Protein AF-0000000068601632 (afdb_homodimer)

InterPro domains:
  IPR000926 GTP cyclohydrolase II, RibA [cd00641] (8-204)
  IPR032677 GTP cyclohydrolase II [PF00925] (13-179)
  IPR036144 GTP cyclohydrolase II superfamily [G3DSA:3.40.50.10990] (9-184)
  IPR036144 GTP cyclohydrolase II superfamily [SSF142695] (11-181)

Sequence (496 aa):
MPGAHARATTFVAETRLPTERGFYRVRGYRHANPNTGAVTEPVCVVYGDVEGLEDVPLRVHDACFTSEVLGSMKCDCKQQLEMAMDYIKDNGPGMVIYLQQEGRGIGLANKIAAYAVQEGGVDTVDANRKLGLPDDTREYTAVENMLAELGVKSVRLMTNNPRKIRELECGGIKITGRIACVVKANLFNEGYLAAKERRMAHVLDKSWMYWDAKGNTYDSLDEMEGDYGDASVDECESFAGDGTRKFNMPGAHARATTFVAETRLPTERGFYRVRGYRHANPNTGAVTEPVCVVYGDVEGLEDVPLRVHDACFTSEVLGSMKCDCKQQLEMAMDYIKDNGPGMVIYLQQEGRGIGLANKIAAYAVQEGGVDTVDANRKLGLPDDTREYTAVENMLAELGVKSVRLMTNNPRKIRELECGGIKITGRIACVVKANLFNEGYLAAKERRMAHVLDKSWMYWDAKGNTYDSLDEMEGDYGDASVDECESFAGDGTRKFN

Radius of gyration: 24.69 Å; Cα contacts (8 Å, |Δi|>4): 857; chains: 2; bounding box: 57×73×68 Å

pLDDT: mean 76.28, std 28.07, range [19.22, 98.88]

Structure (mmCIF, N/CA/C/O backbone):
data_AF-0000000068601632-model_v1
#
loop_
_entity.id
_entity.type
_entity.pdbx_description
1 polymer 'GTP cyclohydrolase II'
#
loop_
_atom_site.group_PDB
_atom_site.id
_atom_site.type_symbol
_atom_site.label_atom_id
_atom_site.label_alt_id
_atom_site.label_comp_id
_atom_site.label_asym_id
_atom_site.label_entity_id
_atom_site.label_seq_id
_atom_site.pdbx_PDB_ins_code
_atom_site.Cartn_x
_atom_site.Cartn_y
_atom_site.Cartn_z
_atom_site.occupancy
_atom_site.B_iso_or_equiv
_atom_site.auth_seq_id
_atom_site.auth_comp_id
_atom_site.auth_asym_id
_atom_site.auth_atom_id
_atom_site.pdbx_PDB_model_num
ATOM 1 N N . MET A 1 1 ? -10.75 36.469 -16.938 1 26.41 1 MET A N 1
ATOM 2 C CA . MET A 1 1 ? -10.648 35.906 -15.586 1 26.41 1 MET A CA 1
ATOM 3 C C . MET A 1 1 ? -9.477 34.938 -15.5 1 26.41 1 MET A C 1
ATOM 5 O O . MET A 1 1 ? -9.234 34.156 -16.422 1 26.41 1 MET A O 1
ATOM 9 N N . PRO A 1 2 ? -8.328 35.25 -14.961 1 30.47 2 PRO A N 1
ATOM 10 C CA . PRO A 1 2 ? -7.207 34.312 -15.039 1 30.47 2 PRO A CA 1
ATOM 11 C C . PRO A 1 2 ? -7.625 32.875 -14.758 1 30.47 2 PRO A C 1
ATOM 13 O O . PRO A 1 2 ? -8.617 32.625 -14.062 1 30.47 2 PRO A O 1
ATOM 16 N N . GLY A 1 3 ? -7.684 32.062 -15.703 1 32.62 3 GLY A N 1
ATOM 17 C CA . GLY A 1 3 ? -8.195 30.719 -15.648 1 32.62 3 GLY A CA 1
ATOM 18 C C . GLY A 1 3 ? -7.883 30.016 -14.336 1 32.62 3 GLY A C 1
ATOM 19 O O . GLY A 1 3 ? -6.754 30.078 -13.844 1 32.62 3 GLY A O 1
ATOM 20 N N . ALA A 1 4 ? -8.688 30.016 -13.336 1 35 4 ALA A N 1
ATOM 21 C CA . ALA A 1 4 ? -8.523 29.391 -12.023 1 35 4 ALA A CA 1
ATOM 22 C C . ALA A 1 4 ? -7.66 28.141 -12.125 1 35 4 ALA A C 1
ATOM 24 O O . ALA A 1 4 ? -7.98 27.203 -12.867 1 35 4 ALA A O 1
ATOM 25 N N . HIS A 1 5 ? -6.387 28.188 -12.203 1 42.06 5 HIS A N 1
ATOM 26 C CA . HIS A 1 5 ? -5.461 27.062 -12.219 1 42.06 5 HIS A CA 1
ATOM 27 C C . HIS A 1 5 ? -6 25.891 -11.406 1 42.06 5 HIS A C 1
ATOM 29 O O . HIS A 1 5 ? -6.277 26.031 -10.211 1 42.06 5 HIS A O 1
ATOM 35 N N . ALA A 1 6 ? -6.859 25.188 -11.93 1 52.34 6 ALA A N 1
ATOM 36 C CA . ALA A 1 6 ? -7.414 23.984 -11.297 1 52.34 6 ALA A CA 1
ATOM 37 C C . ALA A 1 6 ? -6.383 23.328 -10.391 1 52.34 6 ALA A C 1
ATOM 39 O O . ALA A 1 6 ? -5.227 23.141 -10.781 1 52.34 6 ALA A O 1
ATOM 40 N N . ARG A 1 7 ? -6.555 23.438 -9.047 1 68.25 7 ARG A N 1
ATOM 41 C CA . ARG A 1 7 ? -5.637 22.906 -8.047 1 68.25 7 ARG A CA 1
ATOM 42 C C . ARG A 1 7 ? -5.246 21.469 -8.391 1 68.25 7 ARG A C 1
ATOM 44 O O . ARG A 1 7 ? -6.109 20.641 -8.719 1 68.25 7 ARG A O 1
ATOM 51 N N . ALA A 1 8 ? -3.941 21.203 -8.578 1 89.56 8 ALA A N 1
ATOM 52 C CA . ALA A 1 8 ? -3.377 19.891 -8.883 1 89.56 8 ALA A CA 1
ATOM 53 C C . ALA A 1 8 ? -3.822 18.844 -7.859 1 89.56 8 ALA A C 1
ATOM 55 O O . ALA A 1 8 ? -3.83 17.656 -8.148 1 89.56 8 ALA A O 1
ATOM 56 N N . THR A 1 9 ? -4.387 19.344 -6.68 1 97.12 9 THR A N 1
ATOM 57 C CA . THR A 1 9 ? -4.816 18.453 -5.602 1 97.12 9 THR A CA 1
ATOM 58 C C . THR A 1 9 ? -6.242 18.781 -5.172 1 97.12 9 THR A C 1
ATOM 60 O O . THR A 1 9 ? -6.551 19.938 -4.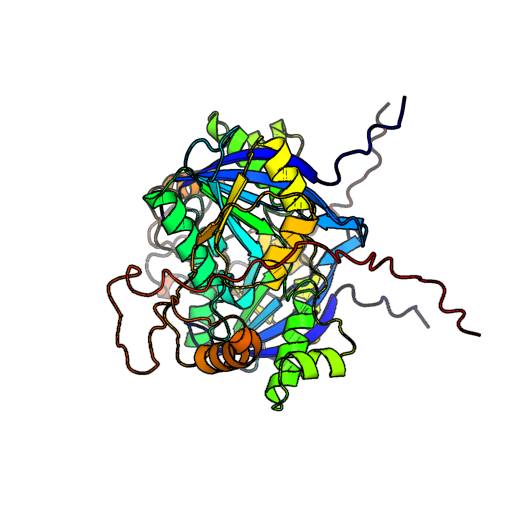848 1 97.12 9 THR A O 1
ATOM 63 N N . THR A 1 10 ? -7.141 17.844 -5.137 1 97.56 10 THR A N 1
ATOM 64 C CA . THR A 1 10 ? -8.539 18.078 -4.809 1 97.56 10 THR A CA 1
ATOM 65 C C . THR A 1 10 ? -9 17.141 -3.693 1 97.56 10 THR A C 1
ATOM 67 O O . THR A 1 10 ? -8.711 15.938 -3.727 1 97.56 10 THR A O 1
ATOM 70 N N . PHE A 1 11 ? -9.641 17.75 -2.725 1 98.19 11 PHE A N 1
ATOM 71 C CA . PHE A 1 11 ? -10.258 16.969 -1.66 1 98.19 11 PHE A CA 1
ATOM 72 C C . PHE A 1 11 ? -11.438 16.156 -2.193 1 98.19 11 PHE A C 1
ATOM 74 O O . PHE A 1 11 ? -12.242 16.672 -2.971 1 98.19 11 PHE A O 1
ATOM 81 N N . VAL A 1 12 ? -11.531 14.859 -1.726 1 97.56 12 VAL A N 1
ATOM 82 C CA . VAL A 1 12 ? -12.602 14 -2.217 1 97.56 12 VAL A CA 1
ATOM 83 C C . VAL A 1 12 ? -13.586 13.711 -1.087 1 97.56 12 VAL A C 1
ATOM 85 O O . VAL A 1 12 ? -14.781 14.008 -1.202 1 97.56 12 VAL A O 1
ATOM 88 N N . ALA A 1 13 ? -13.086 13.133 -0.015 1 97.5 13 ALA A N 1
ATOM 89 C CA . ALA A 1 13 ? -13.953 12.781 1.106 1 97.5 13 ALA A CA 1
ATOM 90 C C . ALA A 1 13 ? -13.141 12.523 2.369 1 97.5 13 ALA A C 1
ATOM 92 O O . ALA A 1 13 ? -11.914 12.398 2.311 1 97.5 13 ALA A O 1
ATOM 93 N N . GLU A 1 14 ? -13.844 12.539 3.434 1 97.56 14 GLU A N 1
ATOM 94 C CA . GLU A 1 14 ? -13.266 12.219 4.734 1 97.56 14 GLU A CA 1
ATOM 95 C C . GLU A 1 14 ? -14.109 11.203 5.484 1 97.56 14 GLU A C 1
ATOM 97 O O . GLU A 1 14 ? -15.344 11.234 5.406 1 97.56 14 GLU A O 1
ATOM 102 N N . THR A 1 15 ? -13.422 10.312 6.168 1 95.81 15 THR A N 1
ATOM 103 C CA . THR A 1 15 ? -14.125 9.352 7.016 1 95.81 15 THR A CA 1
ATOM 104 C C . THR A 1 15 ? -13.398 9.172 8.344 1 95.81 15 THR A C 1
ATOM 106 O O . THR A 1 15 ? -12.234 9.562 8.484 1 95.81 15 THR A O 1
ATOM 109 N N . ARG A 1 16 ? -14.125 8.695 9.312 1 94.06 16 ARG A N 1
ATOM 110 C CA . ARG A 1 16 ? -13.516 8.234 10.562 1 94.06 16 ARG A CA 1
ATOM 111 C C . ARG A 1 16 ? -13.172 6.75 10.492 1 94.06 16 ARG A C 1
ATOM 113 O O . ARG A 1 16 ? -14.047 5.918 10.25 1 94.06 16 ARG A O 1
ATOM 120 N N . LEU A 1 17 ? -11.93 6.453 10.727 1 94.25 17 LEU A N 1
ATOM 121 C CA . LEU A 1 17 ? -11.453 5.086 10.531 1 94.25 17 LEU A CA 1
ATOM 122 C C . LEU A 1 17 ? -11.008 4.473 11.852 1 94.25 17 LEU A C 1
ATOM 124 O O . LEU A 1 17 ? -10.094 4.988 12.508 1 94.25 17 LEU A O 1
ATOM 128 N N . PRO A 1 18 ? -11.688 3.387 12.281 1 93.19 18 PRO A N 1
ATOM 129 C CA . PRO A 1 18 ? -11.133 2.615 13.398 1 93.19 18 PRO A CA 1
ATOM 130 C C . PRO A 1 18 ? -9.906 1.802 13 1 93.19 18 PRO A C 1
ATOM 132 O O . PRO A 1 18 ? -9.945 1.068 12.008 1 93.19 18 PRO A O 1
ATOM 135 N N . THR A 1 19 ? -8.805 1.974 13.68 1 93.69 19 THR A N 1
ATOM 136 C CA . THR A 1 19 ? -7.586 1.215 13.43 1 93.69 19 THR A CA 1
ATOM 137 C C . THR A 1 19 ? -7.113 0.512 14.703 1 93.69 19 THR A C 1
ATOM 139 O O . THR A 1 19 ? -7.637 0.77 15.789 1 93.69 19 THR A O 1
ATOM 142 N N . GLU A 1 20 ? -6.121 -0.35 14.508 1 89.94 20 GLU A N 1
ATOM 143 C CA . GLU A 1 20 ? -5.5 -1.019 15.641 1 89.94 20 GLU A CA 1
ATOM 144 C C . GLU A 1 20 ? -4.863 -0.01 16.594 1 89.94 20 GLU A C 1
ATOM 146 O O . GLU A 1 20 ? -4.617 -0.322 17.766 1 89.94 20 GLU A O 1
ATOM 151 N N . ARG A 1 21 ? -4.648 1.227 16.156 1 93.31 21 ARG A N 1
ATOM 152 C CA . ARG A 1 21 ? -3.938 2.23 16.938 1 93.31 21 ARG A CA 1
ATOM 153 C C . ARG A 1 21 ? -4.883 3.332 17.406 1 93.31 21 ARG A C 1
ATOM 155 O O . ARG A 1 21 ? -4.453 4.309 18.031 1 93.31 21 ARG A O 1
ATOM 162 N N . GLY A 1 22 ? -6.141 3.164 17.125 1 90.62 22 GLY A N 1
ATOM 163 C CA . GLY A 1 22 ? -7.121 4.172 17.5 1 90.62 22 GLY A CA 1
ATOM 164 C C . GLY A 1 22 ? -7.934 4.68 16.312 1 90.62 22 GLY A C 1
ATOM 165 O O . GLY A 1 22 ? -7.848 4.137 15.219 1 90.62 22 GLY A O 1
ATOM 166 N N . PHE A 1 23 ? -8.727 5.758 16.578 1 93.25 23 PHE A N 1
ATOM 167 C CA . PHE A 1 23 ? -9.57 6.363 15.555 1 93.25 23 PHE A CA 1
ATOM 168 C C . PHE A 1 23 ? -8.867 7.555 14.914 1 93.25 23 PHE A C 1
ATOM 170 O O . PHE A 1 23 ? -8.305 8.406 15.609 1 93.25 23 PHE A O 1
ATOM 177 N N . TYR A 1 24 ? -8.945 7.559 13.625 1 97.31 24 TYR A N 1
ATOM 178 C CA . TYR A 1 24 ? -8.352 8.664 12.883 1 97.31 24 TYR A CA 1
ATOM 179 C C . TYR A 1 24 ? -9.328 9.234 11.867 1 97.31 24 TYR A C 1
ATOM 181 O O . TYR A 1 24 ? -10.18 8.508 11.352 1 97.31 24 TYR A O 1
ATOM 189 N N . ARG A 1 25 ? -9.25 10.57 11.648 1 98.06 25 ARG A N 1
ATOM 190 C CA . ARG A 1 25 ? -9.828 11.148 10.438 1 98.06 25 ARG A CA 1
ATOM 191 C C . ARG A 1 25 ? -8.961 10.852 9.219 1 98.06 25 ARG A C 1
ATOM 193 O O . ARG A 1 25 ? -7.754 11.117 9.227 1 98.06 25 ARG A O 1
ATOM 200 N N . VAL A 1 26 ? -9.539 10.195 8.273 1 98.56 26 VAL A N 1
ATOM 201 C CA . VAL A 1 26 ? -8.82 9.859 7.047 1 98.56 26 VAL A CA 1
ATOM 202 C C . VAL A 1 26 ? -9.422 10.625 5.867 1 98.56 26 VAL A C 1
ATOM 204 O O . VAL A 1 26 ? -10.586 10.422 5.523 1 98.56 26 VAL A O 1
ATOM 207 N N . ARG A 1 27 ? -8.602 11.484 5.305 1 98.75 27 ARG A N 1
ATOM 208 C CA . ARG A 1 27 ? -9.023 12.344 4.203 1 98.75 27 ARG A CA 1
ATOM 209 C C . ARG A 1 27 ? -8.375 11.906 2.893 1 98.75 27 ARG A C 1
ATOM 211 O O . ARG A 1 27 ? -7.148 11.812 2.801 1 98.75 27 ARG A O 1
ATOM 218 N N . GLY A 1 28 ? -9.219 11.602 1.906 1 98.62 28 GLY A N 1
ATOM 219 C CA . GLY A 1 28 ? -8.734 11.227 0.586 1 98.62 28 GLY A CA 1
ATOM 220 C C . GLY A 1 28 ? -8.703 12.391 -0.391 1 98.62 28 GLY A C 1
ATOM 221 O O . GLY A 1 28 ? -9.602 13.234 -0.386 1 98.62 28 GLY A O 1
ATOM 222 N N . TYR A 1 29 ? -7.664 12.391 -1.247 1 98.56 29 TYR A N 1
ATOM 223 C CA . TYR A 1 29 ? -7.473 13.43 -2.254 1 98.56 29 TYR A CA 1
ATOM 224 C C . TYR A 1 29 ? -7.156 12.82 -3.613 1 98.56 29 TYR A C 1
ATOM 226 O O . TYR A 1 29 ? -6.832 11.633 -3.707 1 98.56 29 TYR A O 1
ATOM 234 N N . ARG A 1 30 ? -7.32 13.594 -4.586 1 97.94 30 ARG A N 1
ATOM 235 C CA . ARG A 1 30 ? -6.766 13.336 -5.91 1 97.94 30 ARG A CA 1
ATOM 236 C C . ARG A 1 30 ? -5.719 14.383 -6.277 1 97.94 30 ARG A C 1
ATOM 238 O O . ARG A 1 30 ? -5.91 15.57 -6.027 1 97.94 30 ARG A O 1
ATOM 245 N N . HIS A 1 31 ? -4.621 13.867 -6.797 1 97.75 31 HIS A N 1
ATOM 246 C CA . HIS A 1 31 ? -3.508 14.766 -7.105 1 97.75 31 HIS A CA 1
ATOM 247 C C . HIS A 1 31 ? -2.918 14.453 -8.477 1 97.75 31 HIS A C 1
ATOM 249 O O . HIS A 1 31 ? -2.609 13.297 -8.781 1 97.75 31 HIS A O 1
ATOM 255 N N . ALA A 1 32 ? -2.875 15.445 -9.266 1 95.94 32 ALA A N 1
ATOM 256 C CA . ALA A 1 32 ? -2.17 15.344 -10.539 1 95.94 32 ALA A CA 1
ATOM 257 C C . ALA A 1 32 ? -0.736 15.852 -10.414 1 95.94 32 ALA A C 1
ATOM 259 O O . ALA A 1 32 ? -0.511 17.031 -10.172 1 95.94 32 ALA A O 1
ATOM 260 N N . ASN A 1 33 ? 0.174 14.914 -10.547 1 93.94 33 ASN A N 1
ATOM 261 C CA . ASN A 1 33 ? 1.579 15.305 -10.492 1 93.94 33 ASN A CA 1
ATOM 262 C C . ASN A 1 33 ? 1.902 16.375 -11.523 1 93.94 33 ASN A C 1
ATOM 264 O O . ASN A 1 33 ? 1.692 16.188 -12.727 1 93.94 33 ASN A O 1
ATOM 268 N N . PRO A 1 34 ? 2.436 17.453 -11.117 1 91.81 34 PRO A N 1
ATOM 269 C CA . PRO A 1 34 ? 2.654 18.562 -12.062 1 91.81 34 PRO A CA 1
ATOM 270 C C . PRO A 1 34 ? 3.758 18.25 -13.078 1 91.81 34 PRO A C 1
ATOM 272 O O . PRO A 1 34 ? 3.787 18.844 -14.156 1 91.81 34 PRO A O 1
ATOM 275 N N . ASN A 1 35 ? 4.664 17.359 -12.75 1 88.88 35 ASN A N 1
ATOM 276 C CA . ASN A 1 35 ? 5.789 17.047 -13.625 1 88.88 35 ASN A CA 1
ATOM 277 C C . ASN A 1 35 ? 5.414 15.977 -14.656 1 88.88 35 ASN A C 1
ATOM 279 O O . ASN A 1 35 ? 5.84 16.047 -15.805 1 88.88 35 ASN A O 1
ATOM 283 N N . THR A 1 36 ? 4.582 15 -14.289 1 88.44 36 THR A N 1
ATOM 284 C CA . THR A 1 36 ? 4.352 13.844 -15.148 1 88.44 36 THR A CA 1
ATOM 285 C C . THR A 1 36 ? 2.895 13.773 -15.586 1 88.44 36 THR A C 1
ATOM 287 O O . THR A 1 36 ? 2.557 13.047 -16.531 1 88.44 36 THR A O 1
ATOM 290 N N . GLY A 1 37 ? 2.035 14.43 -14.883 1 90.31 37 GLY A N 1
ATOM 291 C CA . GLY A 1 37 ? 0.609 14.336 -15.156 1 90.31 37 GLY A CA 1
ATOM 292 C C . GLY A 1 37 ? -0.036 13.109 -14.547 1 90.31 37 GLY A C 1
ATOM 293 O O . GLY A 1 37 ? -1.258 12.945 -14.602 1 90.31 37 GLY A O 1
ATOM 294 N N . ALA A 1 38 ? 0.765 12.273 -13.945 1 90.31 38 ALA A N 1
ATOM 295 C CA . ALA A 1 38 ? 0.233 11.062 -13.32 1 90.31 38 ALA A CA 1
ATOM 296 C C . ALA A 1 38 ? -0.7 11.414 -12.164 1 90.31 38 ALA A C 1
ATOM 298 O O . ALA A 1 38 ? -0.427 12.336 -11.398 1 90.31 38 ALA A O 1
ATOM 299 N N . VAL A 1 39 ? -1.772 10.68 -12.117 1 94.06 39 VAL A N 1
ATOM 300 C CA . VAL A 1 39 ? -2.752 10.945 -11.062 1 94.06 39 VAL A CA 1
ATOM 301 C C . VAL A 1 39 ? -2.557 9.961 -9.914 1 94.06 39 VAL A C 1
ATOM 303 O O . VAL A 1 39 ? -2.426 8.75 -10.141 1 94.06 39 VAL A O 1
ATOM 306 N N . THR A 1 40 ? -2.459 10.5 -8.688 1 96.5 40 THR A N 1
ATOM 307 C CA . THR A 1 40 ? -2.371 9.703 -7.465 1 96.5 40 THR A CA 1
ATOM 308 C C . THR A 1 40 ? -3.467 10.109 -6.484 1 96.5 40 THR A C 1
ATOM 310 O O . THR A 1 40 ? -4.234 11.039 -6.746 1 96.5 40 THR A O 1
ATOM 313 N N . GLU A 1 41 ? -3.572 9.336 -5.441 1 98.12 41 GLU A N 1
ATOM 314 C CA . GLU A 1 41 ? -4.59 9.594 -4.426 1 98.12 41 GLU A CA 1
ATOM 315 C C . GLU A 1 41 ? -3.969 9.703 -3.037 1 98.12 41 GLU A C 1
ATOM 317 O O . GLU A 1 41 ? -4.148 8.812 -2.199 1 98.12 41 GLU A O 1
ATOM 322 N N . PRO A 1 42 ? -3.27 10.836 -2.773 1 98.56 42 PRO A N 1
ATOM 323 C CA . PRO A 1 42 ? -2.703 11 -1.433 1 98.56 42 PRO A CA 1
ATOM 324 C C . PRO A 1 42 ? -3.77 11 -0.339 1 98.56 42 PRO A C 1
ATOM 326 O O . PRO A 1 42 ? -4.945 11.258 -0.617 1 98.56 42 PRO A O 1
ATOM 329 N N . VAL A 1 43 ? -3.266 10.641 0.875 1 98.81 43 VAL A N 1
ATOM 330 C CA . VAL A 1 43 ? -4.156 10.539 2.027 1 98.81 43 VAL A CA 1
ATOM 331 C C . VAL A 1 43 ? -3.605 11.375 3.18 1 98.81 43 VAL A C 1
ATOM 333 O O . VAL A 1 43 ? -2.395 11.398 3.412 1 98.81 43 VAL A O 1
ATOM 336 N N . CYS A 1 44 ? -4.492 12.07 3.799 1 98.81 44 CYS A N 1
ATOM 337 C CA . CYS A 1 44 ? -4.152 12.758 5.039 1 98.81 44 CYS A CA 1
ATOM 338 C C . CYS A 1 44 ? -4.805 12.078 6.234 1 98.81 44 CYS A C 1
ATOM 340 O O . CYS A 1 44 ? -6.031 12 6.32 1 98.81 44 CYS A O 1
ATOM 342 N N . VAL A 1 45 ? -3.996 11.5 7.109 1 98.81 45 VAL A N 1
ATOM 343 C CA . VAL A 1 45 ? -4.453 10.906 8.359 1 98.81 45 VAL A CA 1
ATOM 344 C C . VAL A 1 45 ? -4.352 11.938 9.484 1 98.81 45 VAL A C 1
ATOM 346 O O . VAL A 1 45 ? -3.266 12.445 9.773 1 98.81 45 VAL A O 1
ATOM 349 N N . VAL A 1 46 ? -5.477 12.211 10.141 1 98.75 46 VAL A N 1
ATOM 350 C CA . VAL A 1 46 ? -5.52 13.328 11.07 1 98.75 46 VAL A CA 1
ATOM 351 C C . VAL A 1 46 ? -5.992 12.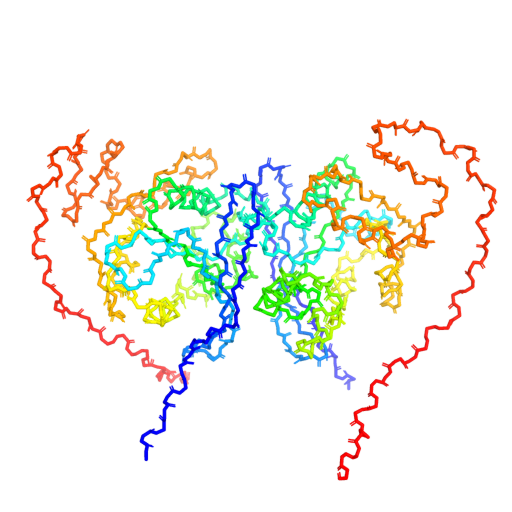844 12.438 1 98.75 46 VAL A C 1
ATOM 353 O O . VAL A 1 46 ? -6.898 12.008 12.531 1 98.75 46 VAL A O 1
ATOM 356 N N . TYR A 1 47 ? -5.367 13.289 13.477 1 98.38 47 TYR A N 1
ATOM 357 C CA . TYR A 1 47 ? -5.883 13.172 14.836 1 98.38 47 TYR A CA 1
ATOM 358 C C . TYR A 1 47 ? -6.211 14.547 15.406 1 98.38 47 TYR A C 1
ATOM 360 O O . TYR A 1 47 ? -5.348 15.43 15.477 1 98.38 47 TYR A O 1
ATOM 368 N N . GLY A 1 48 ? -7.492 14.742 15.758 1 97.62 48 GLY A N 1
ATOM 369 C CA . GLY A 1 48 ? -7.941 16.031 16.266 1 97.62 48 GLY A CA 1
ATOM 370 C C . GLY A 1 48 ? -8.305 17 15.156 1 97.62 48 GLY A C 1
ATOM 371 O O . GLY A 1 48 ? -8.555 16.594 14.016 1 97.62 48 GLY A O 1
ATOM 372 N N . ASP A 1 49 ? -8.492 18.281 15.523 1 97.75 49 ASP A N 1
ATOM 373 C CA . ASP A 1 49 ? -8.828 19.359 14.594 1 97.75 49 ASP A CA 1
ATOM 374 C C . ASP A 1 49 ? -7.605 20.219 14.289 1 97.75 49 ASP A C 1
ATOM 376 O O . ASP A 1 49 ? -7.152 20.984 15.133 1 97.75 49 ASP A O 1
ATOM 380 N N . VAL A 1 50 ? -7.145 20.062 13.055 1 98.56 50 VAL A N 1
ATOM 381 C CA . VAL A 1 50 ? -5.895 20.719 12.711 1 98.56 50 VAL A CA 1
ATOM 382 C C . VAL A 1 50 ? -6.184 22.016 11.953 1 98.56 50 VAL A C 1
ATOM 384 O O . VAL A 1 50 ? -5.289 22.844 11.75 1 98.56 50 VAL A O 1
ATOM 387 N N . GLU A 1 51 ? -7.367 22.25 11.5 1 98.12 51 GLU A N 1
ATOM 388 C CA . GLU A 1 51 ? -7.75 23.359 10.633 1 98.12 51 GLU A CA 1
ATOM 389 C C . GLU A 1 51 ? -7.43 24.703 11.281 1 98.12 51 GLU A C 1
ATOM 391 O O . GLU A 1 51 ? -7.824 24.953 12.422 1 98.12 51 GLU A O 1
ATOM 396 N N . GLY A 1 52 ? -6.668 25.469 10.555 1 97.94 52 GLY A N 1
ATOM 397 C CA . GLY A 1 52 ? -6.406 26.828 10.969 1 97.94 52 GLY A CA 1
ATOM 398 C C . GLY A 1 52 ? -5.316 26.938 12.023 1 97.94 52 GLY A C 1
ATOM 399 O O . GLY A 1 52 ? -5.02 28.031 12.508 1 97.94 52 GLY A O 1
ATOM 400 N N . LEU A 1 53 ? -4.66 25.906 12.352 1 98.19 53 LEU A N 1
ATOM 401 C CA . LEU A 1 53 ? -3.713 25.922 13.461 1 98.19 53 LEU A CA 1
ATOM 402 C C . LEU A 1 53 ? -2.299 26.203 12.961 1 98.19 53 LEU A C 1
ATOM 404 O O . LEU A 1 53 ? -2.039 26.156 11.758 1 98.19 53 LEU A O 1
ATOM 408 N N . GLU A 1 54 ? -1.454 26.578 13.922 1 98.12 54 GLU A N 1
ATOM 409 C CA . GLU A 1 54 ? -0.015 26.734 13.734 1 98.12 54 GLU A CA 1
ATOM 410 C C . GLU A 1 54 ? 0.76 25.672 14.5 1 98.12 54 GLU A C 1
ATOM 412 O O . GLU A 1 54 ? 0.223 25.047 15.414 1 98.12 54 GLU A O 1
ATOM 417 N N . ASP A 1 55 ? 1.931 25.422 14.055 1 98 55 ASP A N 1
ATOM 418 C CA . ASP A 1 55 ? 2.857 24.516 14.727 1 98 55 ASP A CA 1
ATOM 419 C C . ASP A 1 55 ? 2.27 23.109 14.844 1 98 55 ASP A C 1
ATOM 421 O O . ASP A 1 55 ? 2.393 22.469 15.891 1 98 55 ASP A O 1
ATOM 425 N N . VAL A 1 56 ? 1.563 22.688 13.828 1 98.62 56 VAL A N 1
ATOM 426 C CA . VAL A 1 56 ? 0.907 21.375 13.836 1 98.62 56 VAL A CA 1
ATOM 427 C C . VAL A 1 56 ? 1.933 20.281 13.57 1 98.62 56 VAL A C 1
ATOM 429 O O . VAL A 1 56 ? 2.674 20.344 12.586 1 98.62 56 VAL A O 1
ATOM 432 N N . PRO A 1 57 ? 2.068 19.234 14.453 1 98.56 57 PRO A N 1
ATOM 433 C CA . PRO A 1 57 ? 2.906 18.078 14.109 1 98.56 57 PRO A CA 1
ATOM 434 C C . PRO A 1 57 ? 2.52 17.453 12.773 1 98.56 57 PRO A C 1
ATOM 436 O O . PRO A 1 57 ? 1.338 17.203 12.523 1 98.56 57 PRO A O 1
ATOM 439 N N . LEU A 1 58 ? 3.572 17.25 11.891 1 98.75 58 LEU A N 1
ATOM 440 C CA . LEU A 1 58 ? 3.299 16.719 10.555 1 98.75 58 LEU A CA 1
ATOM 441 C C . LEU A 1 58 ? 4.359 15.703 10.148 1 98.75 58 LEU A C 1
ATOM 443 O O . LEU A 1 58 ? 5.559 15.969 10.25 1 98.75 58 LEU A O 1
ATOM 447 N N . ARG A 1 59 ? 3.939 14.586 9.789 1 98.62 59 ARG A N 1
ATOM 448 C CA . ARG A 1 59 ? 4.758 13.641 9.039 1 98.62 59 ARG A CA 1
ATOM 449 C C . ARG A 1 59 ? 4.348 13.602 7.574 1 98.62 59 ARG A C 1
ATOM 451 O O . ARG A 1 59 ? 3.166 13.477 7.254 1 98.62 59 ARG A O 1
ATOM 458 N N . VAL A 1 60 ? 5.293 13.789 6.691 1 98.56 60 VAL A N 1
ATOM 459 C CA . VAL A 1 60 ? 5.121 13.508 5.266 1 98.56 60 VAL A CA 1
ATOM 460 C C . VAL A 1 60 ? 5.77 12.172 4.918 1 98.56 60 VAL A C 1
ATOM 462 O O . VAL A 1 60 ? 6.992 12.031 4.977 1 98.56 60 VAL A O 1
ATOM 465 N N . HIS A 1 61 ? 4.973 11.242 4.594 1 98.31 61 HIS A N 1
ATOM 466 C CA . HIS A 1 61 ? 5.41 9.859 4.461 1 98.31 61 HIS A CA 1
ATOM 467 C C . HIS A 1 61 ? 5.227 9.359 3.029 1 98.31 61 HIS A C 1
ATOM 469 O O . HIS A 1 61 ? 4.141 9.484 2.461 1 98.31 61 HIS A O 1
ATOM 475 N N . ASP A 1 62 ? 6.266 8.859 2.424 1 97.75 62 ASP A N 1
ATOM 476 C CA . ASP A 1 62 ? 6.199 8.25 1.099 1 97.75 62 ASP A CA 1
ATOM 477 C C . ASP A 1 62 ? 5.957 6.746 1.196 1 97.75 62 ASP A C 1
ATOM 479 O O . ASP A 1 62 ? 6.562 6.07 2.029 1 97.75 62 ASP A O 1
ATOM 483 N N . ALA A 1 63 ? 5.113 6.262 0.378 1 98.31 63 ALA A N 1
ATOM 484 C CA . ALA A 1 63 ? 4.668 4.871 0.371 1 98.31 63 ALA A CA 1
ATOM 485 C C . ALA A 1 63 ? 5.852 3.912 0.278 1 98.31 63 ALA A C 1
ATOM 487 O O . ALA A 1 63 ? 6.801 4.16 -0.467 1 98.31 63 ALA A O 1
ATOM 488 N N . CYS A 1 64 ? 5.766 2.859 1.003 1 97.81 64 CYS A N 1
ATOM 489 C CA . CYS A 1 64 ? 6.727 1.767 0.916 1 97.81 64 CYS A CA 1
ATOM 490 C C . CYS A 1 64 ? 6.027 0.416 1.024 1 97.81 64 CYS A C 1
ATOM 492 O O . CYS A 1 64 ? 5.945 -0.16 2.111 1 97.81 64 CYS A O 1
ATOM 494 N N . PHE A 1 65 ? 5.691 -0.07 -0.1 1 98.5 65 PHE A N 1
ATOM 495 C CA . PHE A 1 65 ? 4.945 -1.318 -0.186 1 98.5 65 PHE A CA 1
ATOM 496 C C . PHE A 1 65 ? 5.703 -2.453 0.489 1 98.5 65 PHE A C 1
ATOM 498 O O . PHE A 1 65 ? 5.137 -3.199 1.289 1 98.5 65 PHE A O 1
ATOM 505 N N . THR A 1 66 ? 6.949 -2.617 0.278 1 97.88 66 THR A N 1
ATOM 506 C CA . THR A 1 66 ? 7.723 -3.76 0.757 1 97.88 66 THR A CA 1
ATOM 507 C C . THR A 1 66 ? 7.766 -3.779 2.283 1 97.88 66 THR A C 1
ATOM 509 O O . THR A 1 66 ? 7.695 -4.848 2.896 1 97.88 66 THR A O 1
ATOM 512 N N . SER A 1 67 ? 7.832 -2.631 2.891 1 97.12 67 SER A N 1
ATOM 513 C CA . SER A 1 67 ? 7.895 -2.568 4.348 1 97.12 67 SER A CA 1
ATOM 514 C C . SER A 1 67 ? 6.496 -2.602 4.961 1 97.12 67 SER A C 1
ATOM 516 O O . SER A 1 67 ? 6.207 -3.445 5.809 1 97.12 67 SER A O 1
ATOM 518 N N . GLU A 1 68 ? 5.645 -1.789 4.473 1 98.12 68 GLU A N 1
ATOM 519 C CA . GLU A 1 68 ? 4.359 -1.555 5.121 1 98.12 68 GLU A CA 1
ATOM 520 C C . GLU A 1 68 ? 3.398 -2.717 4.879 1 98.12 68 GLU A C 1
ATOM 522 O O . GLU A 1 68 ? 2.584 -3.047 5.746 1 98.12 68 GLU A O 1
ATOM 527 N N . VAL A 1 69 ? 3.473 -3.316 3.715 1 98.44 69 VAL A N 1
ATOM 528 C CA . VAL A 1 69 ? 2.527 -4.363 3.346 1 98.44 69 VAL A CA 1
ATOM 529 C C . VAL A 1 69 ? 3.174 -5.734 3.531 1 98.44 69 VAL A C 1
ATOM 531 O O . VAL A 1 69 ? 2.584 -6.629 4.141 1 98.44 69 VAL A O 1
ATOM 534 N N . LEU A 1 70 ? 4.465 -5.875 3.137 1 98 70 LEU A N 1
ATOM 535 C CA . LEU A 1 70 ? 5.086 -7.195 3.145 1 98 70 LEU A CA 1
ATOM 536 C C . LEU A 1 70 ? 5.922 -7.395 4.402 1 98 70 LEU A C 1
ATOM 538 O O . LEU A 1 70 ? 6.352 -8.516 4.699 1 98 70 LEU A O 1
ATOM 542 N N . GLY A 1 71 ? 6.215 -6.332 5.137 1 96.06 71 GLY A N 1
ATOM 543 C CA . GLY A 1 71 ? 6.988 -6.445 6.363 1 96.06 71 GLY A CA 1
ATOM 544 C C . GLY A 1 71 ? 8.477 -6.562 6.121 1 96.06 71 GLY A C 1
ATOM 545 O O . GLY A 1 71 ? 9.188 -7.234 6.875 1 96.06 71 GLY A O 1
ATOM 546 N N . SER A 1 72 ? 8.93 -5.953 5.086 1 95.5 72 SER A N 1
ATOM 547 C CA . SER A 1 72 ? 10.352 -5.996 4.758 1 95.5 72 SER A CA 1
ATOM 548 C C . SER A 1 72 ? 11.203 -5.492 5.918 1 95.5 72 SER A C 1
ATOM 550 O O . SER A 1 72 ? 10.844 -4.52 6.582 1 95.5 72 SER A O 1
ATOM 552 N N . MET A 1 73 ? 12.367 -6.043 5.992 1 89.25 73 MET A N 1
ATOM 553 C CA . MET A 1 73 ? 13.305 -5.664 7.047 1 89.25 73 MET A CA 1
ATOM 554 C C . MET A 1 73 ? 14.461 -4.852 6.477 1 89.25 73 MET A C 1
ATOM 556 O O . MET A 1 73 ? 15.438 -4.574 7.176 1 89.25 73 MET A O 1
ATOM 560 N N . LYS A 1 74 ? 14.359 -4.449 5.238 1 87.44 74 LYS A N 1
ATOM 561 C CA . LYS A 1 74 ? 15.438 -3.717 4.578 1 87.44 74 LYS A CA 1
ATOM 562 C C . LYS A 1 74 ? 15.367 -2.227 4.902 1 87.44 74 LYS A C 1
ATOM 564 O O . LYS A 1 74 ? 16.312 -1.481 4.625 1 87.44 74 LYS A O 1
ATOM 569 N N . CYS A 1 75 ? 14.227 -1.824 5.402 1 86.88 75 CYS A N 1
ATOM 570 C CA . CYS A 1 75 ? 14.047 -0.424 5.777 1 86.88 75 CYS A CA 1
ATOM 571 C C . CYS A 1 75 ? 13.141 -0.293 6.992 1 86.88 75 CYS A C 1
ATOM 573 O O . CYS A 1 75 ? 12.672 -1.297 7.531 1 86.88 75 CYS A O 1
ATOM 575 N N . ASP A 1 76 ? 12.938 0.916 7.445 1 89.75 76 ASP A N 1
ATOM 576 C CA . ASP A 1 76 ? 12.133 1.125 8.648 1 89.75 76 ASP A CA 1
ATOM 577 C C . ASP A 1 76 ? 10.914 1.99 8.344 1 89.75 76 ASP A C 1
ATOM 579 O O . ASP A 1 76 ? 10.391 2.67 9.227 1 89.75 76 ASP A O 1
ATOM 583 N N . CYS A 1 77 ? 10.5 2.002 7.105 1 94.69 77 CYS A N 1
ATOM 584 C CA . CYS A 1 77 ? 9.406 2.879 6.699 1 94.69 77 CYS A CA 1
ATOM 585 C C . CYS A 1 77 ? 8.133 2.57 7.488 1 94.69 77 CYS A C 1
ATOM 587 O O . CYS A 1 77 ? 7.426 3.482 7.91 1 94.69 77 CYS A O 1
ATOM 589 N N . LYS A 1 78 ? 7.832 1.307 7.676 1 96.25 78 LYS A N 1
ATOM 590 C CA . LYS A 1 78 ? 6.645 0.907 8.43 1 96.25 78 LYS A CA 1
ATOM 591 C C . LYS A 1 78 ? 6.707 1.429 9.859 1 96.25 78 LYS A C 1
ATOM 593 O O . LYS A 1 78 ? 5.746 2.033 10.352 1 96.25 78 LYS A O 1
ATOM 598 N N . GLN A 1 79 ? 7.785 1.201 10.523 1 93.19 79 GLN A N 1
ATOM 599 C CA . GLN A 1 79 ? 7.965 1.613 11.914 1 93.19 79 GLN A CA 1
ATOM 600 C C . GLN A 1 79 ? 7.859 3.129 12.055 1 93.19 79 GLN A C 1
ATOM 602 O O . GLN A 1 79 ? 7.281 3.629 13.023 1 93.19 79 GLN A O 1
ATOM 607 N N . GLN A 1 80 ? 8.406 3.818 11.078 1 94.38 80 GLN A N 1
ATOM 608 C CA . GLN A 1 80 ? 8.336 5.277 11.102 1 94.38 80 GLN A CA 1
ATOM 609 C C . GLN A 1 80 ? 6.898 5.762 10.93 1 94.38 80 GLN A C 1
ATOM 611 O O . GLN A 1 80 ? 6.477 6.719 11.586 1 94.38 80 GLN A O 1
ATOM 616 N N . LEU A 1 81 ? 6.164 5.125 10.031 1 97.44 81 LEU A N 1
ATOM 617 C CA . LEU A 1 81 ? 4.758 5.469 9.852 1 97.44 81 LEU A CA 1
ATOM 618 C C . LEU A 1 81 ? 3.973 5.234 11.141 1 97.44 81 LEU A C 1
ATOM 620 O O . LEU A 1 81 ? 3.219 6.105 11.578 1 97.44 81 LEU A O 1
ATOM 624 N N . GLU A 1 82 ? 4.148 4.094 11.727 1 96 82 GLU A N 1
ATOM 625 C CA . GLU A 1 82 ? 3.453 3.742 12.961 1 96 82 GLU A CA 1
ATOM 626 C C . GLU A 1 82 ? 3.811 4.703 14.086 1 96 82 GLU A C 1
ATOM 628 O O . GLU A 1 82 ? 2.938 5.141 14.844 1 96 82 GLU A O 1
ATOM 633 N N . MET A 1 83 ? 5.082 5.004 14.18 1 94.44 83 MET A N 1
ATOM 634 C CA . MET A 1 83 ? 5.535 5.961 15.18 1 94.44 83 MET A CA 1
ATOM 635 C C . MET A 1 83 ? 4.855 7.312 14.992 1 94.44 83 MET A C 1
ATOM 637 O O . MET A 1 83 ? 4.414 7.934 15.961 1 94.44 83 MET A O 1
ATOM 641 N N . ALA A 1 84 ? 4.77 7.754 13.773 1 97.19 84 ALA A N 1
ATOM 642 C CA . ALA A 1 84 ? 4.16 9.047 13.477 1 97.19 84 ALA A CA 1
ATOM 643 C C . ALA A 1 84 ? 2.682 9.062 13.859 1 97.19 84 ALA A C 1
ATOM 645 O O . ALA A 1 84 ? 2.193 10.031 14.445 1 97.19 84 ALA A O 1
ATOM 646 N N . MET A 1 85 ? 1.97 8 13.539 1 97.62 85 MET A N 1
ATOM 647 C CA . MET A 1 85 ? 0.554 7.898 13.883 1 97.62 85 MET A CA 1
ATOM 648 C C . MET A 1 85 ? 0.357 7.898 15.391 1 97.62 85 MET A C 1
ATOM 650 O O . MET A 1 85 ? -0.52 8.594 15.906 1 97.62 85 MET A O 1
ATOM 654 N N . ASP A 1 86 ? 1.195 7.172 16.062 1 96.06 86 ASP A N 1
ATOM 655 C CA . ASP A 1 86 ? 1.124 7.145 17.516 1 96.06 86 ASP A CA 1
ATOM 656 C C . ASP A 1 86 ? 1.438 8.516 18.109 1 96.06 86 ASP A C 1
ATOM 658 O O . ASP A 1 86 ? 0.787 8.953 19.062 1 96.06 86 ASP A O 1
ATOM 662 N N . TYR A 1 87 ? 2.41 9.188 17.531 1 96 87 TYR A N 1
ATOM 663 C CA . TYR A 1 87 ? 2.824 10.492 18.031 1 96 87 TYR A CA 1
ATOM 664 C C . TYR A 1 87 ? 1.671 11.484 17.969 1 96 87 TYR A C 1
ATOM 666 O O . TYR A 1 87 ? 1.389 12.18 18.953 1 96 87 TYR A O 1
ATOM 674 N N . ILE A 1 88 ? 0.981 11.539 16.844 1 97.31 88 ILE A N 1
ATOM 675 C CA . ILE A 1 88 ? -0.051 12.555 16.703 1 97.31 88 ILE A CA 1
ATOM 676 C C . ILE A 1 88 ? -1.255 12.203 17.578 1 97.31 88 ILE A C 1
ATOM 678 O O . ILE A 1 88 ? -1.995 13.086 18.016 1 97.31 88 ILE A O 1
ATOM 682 N N . LYS A 1 89 ? -1.459 10.953 17.812 1 96.06 89 LYS A N 1
ATOM 683 C CA . LYS A 1 89 ? -2.51 10.539 18.734 1 96.06 89 LYS A CA 1
ATOM 684 C C . LYS A 1 89 ? -2.199 11 20.156 1 96.06 89 LYS A C 1
ATOM 686 O O . LYS A 1 89 ? -3.074 11.523 20.859 1 96.06 89 LYS A O 1
ATOM 691 N N . ASP A 1 90 ? -0.964 10.867 20.516 1 95.19 90 ASP A N 1
ATOM 692 C CA . ASP A 1 90 ? -0.565 11.117 21.906 1 95.19 90 ASP A CA 1
ATOM 693 C C . ASP A 1 90 ? -0.279 12.602 22.125 1 95.19 90 ASP A C 1
ATOM 695 O O . ASP A 1 90 ? -0.374 13.094 23.25 1 95.19 90 ASP A O 1
ATOM 699 N N . ASN A 1 91 ? 0.075 13.375 21.094 1 92.56 91 ASN A N 1
ATOM 700 C CA . ASN A 1 91 ? 0.493 14.773 21.203 1 92.56 91 ASN A CA 1
ATOM 701 C C . ASN A 1 91 ? -0.347 15.688 20.328 1 92.56 91 ASN A C 1
ATOM 703 O O . ASN A 1 91 ? 0.023 16.828 20.078 1 92.56 91 ASN A O 1
ATOM 707 N N . GLY A 1 92 ? -1.465 15.203 19.891 1 88.06 92 GLY A N 1
ATOM 708 C CA . GLY A 1 92 ? -2.297 15.906 18.938 1 88.06 92 GLY A CA 1
ATOM 709 C C . GLY A 1 92 ? -2.744 17.281 19.422 1 88.06 92 GLY A C 1
ATOM 710 O O . GLY A 1 92 ? -2.529 17.625 20.578 1 88.06 92 GLY A O 1
ATOM 711 N N . PRO A 1 93 ? -3.352 18.031 18.453 1 97.62 93 PRO A N 1
ATOM 712 C CA . PRO A 1 93 ? -3.758 17.594 17.109 1 97.62 93 PRO A CA 1
ATOM 713 C C . PRO A 1 93 ? -2.582 17.5 16.141 1 97.62 93 PRO A C 1
ATOM 715 O O . PRO A 1 93 ? -1.624 18.281 16.25 1 97.62 93 PRO A O 1
ATOM 718 N N . GLY A 1 94 ? -2.539 16.531 15.211 1 98.62 94 GLY A N 1
ATOM 719 C CA . GLY A 1 94 ? -1.478 16.344 14.234 1 98.62 94 GLY A CA 1
ATOM 720 C C . GLY A 1 94 ? -1.927 15.562 13.016 1 98.62 94 GLY A C 1
ATOM 721 O O . GLY A 1 94 ? -3.098 15.188 12.906 1 98.62 94 GLY A O 1
ATOM 722 N N . MET A 1 95 ? -0.983 15.461 12.055 1 98.56 95 MET A N 1
ATOM 723 C CA . MET A 1 95 ? -1.393 14.797 10.82 1 98.56 95 MET A CA 1
ATOM 724 C C . MET A 1 95 ? -0.227 14.031 10.203 1 98.56 95 MET A C 1
ATOM 726 O O . MET A 1 95 ? 0.935 14.359 10.438 1 98.56 95 MET A O 1
ATOM 730 N N . VAL A 1 96 ? -0.543 13.008 9.477 1 98.81 96 VAL A N 1
ATOM 731 C CA . VAL A 1 96 ? 0.341 12.258 8.594 1 98.81 96 VAL A CA 1
ATOM 732 C C . VAL A 1 96 ? -0.166 12.344 7.156 1 98.81 96 VAL A C 1
ATOM 734 O O . VAL A 1 96 ? -1.293 11.938 6.863 1 98.81 96 VAL A O 1
ATOM 737 N N . ILE A 1 97 ? 0.659 12.922 6.309 1 98.88 97 ILE A N 1
ATOM 738 C CA . ILE A 1 97 ? 0.337 12.93 4.887 1 98.88 97 ILE A CA 1
ATOM 739 C C . ILE A 1 97 ? 1.069 11.789 4.184 1 98.88 97 ILE A C 1
ATOM 741 O O . ILE A 1 97 ? 2.299 11.703 4.246 1 98.88 97 ILE A O 1
ATOM 745 N N . TYR A 1 98 ? 0.317 10.914 3.594 1 98.88 98 TYR A N 1
ATOM 746 C CA . TYR A 1 98 ? 0.812 9.727 2.912 1 98.88 98 TYR A CA 1
ATOM 747 C C . TYR A 1 98 ? 0.792 9.914 1.399 1 98.88 98 TYR A C 1
ATOM 749 O O . TYR A 1 98 ? -0.27 10.117 0.807 1 98.88 98 TYR A O 1
ATOM 757 N N . LEU A 1 99 ? 1.934 9.828 0.783 1 98.5 99 LEU A N 1
ATOM 758 C CA . LEU A 1 99 ? 2.088 10.031 -0.653 1 98.5 99 LEU A CA 1
ATOM 759 C C . LEU A 1 99 ? 2.436 8.719 -1.354 1 98.5 99 LEU A C 1
ATOM 761 O O . LEU A 1 99 ? 3.301 7.977 -0.892 1 98.5 99 LEU A O 1
ATOM 765 N N . GLN A 1 100 ? 1.75 8.453 -2.443 1 97.25 100 GLN A N 1
ATOM 766 C CA . GLN A 1 100 ? 1.984 7.238 -3.211 1 97.25 100 GLN A CA 1
ATOM 767 C C . GLN A 1 100 ? 3.195 7.387 -4.129 1 97.25 100 GLN A C 1
ATOM 769 O O . GLN A 1 100 ? 3.072 7.293 -5.352 1 97.25 100 GLN A O 1
ATOM 774 N N . GLN A 1 101 ? 4.309 7.621 -3.5 1 96.44 101 GLN A N 1
ATOM 775 C CA . GLN A 1 101 ? 5.57 7.758 -4.227 1 96.44 101 GLN A CA 1
ATOM 776 C C . GLN A 1 101 ? 6.551 6.656 -3.834 1 96.44 101 GLN A C 1
ATOM 778 O O . GLN A 1 101 ? 7.555 6.918 -3.174 1 96.44 101 GLN A O 1
ATOM 783 N N . GLU A 1 102 ? 6.242 5.434 -4.324 1 96.69 102 GLU A N 1
ATOM 784 C CA . GLU A 1 102 ? 7.004 4.223 -4.051 1 96.69 102 GLU A CA 1
ATOM 785 C C . GLU A 1 102 ? 8.414 4.312 -4.633 1 96.69 102 GLU A C 1
ATOM 787 O O . GLU A 1 102 ? 8.594 4.781 -5.758 1 96.69 102 GLU A O 1
ATOM 792 N N . GLY A 1 103 ? 9.453 3.891 -3.812 1 94.06 103 GLY A N 1
ATOM 793 C CA . GLY A 1 103 ? 10.82 3.832 -4.312 1 94.06 103 GLY A CA 1
ATOM 794 C C . GLY A 1 103 ? 11.391 5.195 -4.648 1 94.06 103 GLY A C 1
ATOM 795 O O . GLY A 1 103 ? 12.039 5.367 -5.684 1 94.06 103 GLY A O 1
ATOM 796 N N . ARG A 1 104 ? 11.062 6.168 -3.865 1 92.5 104 ARG A N 1
ATOM 797 C CA . ARG A 1 104 ? 11.484 7.543 -4.113 1 92.5 104 ARG A CA 1
ATOM 798 C C . ARG A 1 104 ? 10.961 8.039 -5.453 1 92.5 104 ARG A C 1
ATOM 800 O O . ARG A 1 104 ? 11.648 8.773 -6.164 1 92.5 104 ARG A O 1
ATOM 807 N N . GLY A 1 105 ? 9.852 7.477 -5.832 1 92.81 105 GLY A N 1
ATOM 808 C CA . GLY A 1 105 ? 9.156 7.973 -7.004 1 92.81 105 GLY A CA 1
ATOM 809 C C . GLY A 1 105 ? 9.414 7.141 -8.25 1 92.81 105 GLY A C 1
ATOM 810 O O . GLY A 1 105 ? 8.766 7.344 -9.281 1 92.81 105 GLY A O 1
ATOM 811 N N . ILE A 1 106 ? 10.289 6.152 -8.234 1 92.38 106 ILE A N 1
ATOM 812 C CA . ILE A 1 106 ? 10.641 5.414 -9.445 1 92.38 106 ILE A CA 1
ATOM 813 C C . ILE A 1 106 ? 9.625 4.301 -9.68 1 92.38 106 ILE A C 1
ATOM 815 O O . ILE A 1 106 ? 9.602 3.691 -10.758 1 92.38 106 ILE A O 1
ATOM 819 N N . GLY A 1 107 ? 8.836 3.979 -8.688 1 95.06 107 GLY A N 1
ATOM 820 C CA . GLY A 1 107 ? 7.859 2.91 -8.82 1 95.06 107 GLY A CA 1
ATOM 821 C C . GLY A 1 107 ? 8.312 1.604 -8.195 1 95.06 107 GLY A C 1
ATOM 822 O O . GLY A 1 107 ? 9.5 1.417 -7.934 1 95.06 107 GLY A O 1
ATOM 823 N N . LEU A 1 108 ? 7.355 0.718 -7.98 1 97.31 108 LEU A N 1
ATOM 824 C CA . LEU A 1 108 ? 7.582 -0.523 -7.246 1 97.31 108 LEU A CA 1
ATOM 825 C C . LEU A 1 108 ? 8.414 -1.499 -8.07 1 97.31 108 LEU A C 1
ATOM 827 O O . LEU A 1 108 ? 9.359 -2.104 -7.562 1 97.31 108 LEU A O 1
ATOM 831 N N . ALA A 1 109 ? 8.078 -1.654 -9.336 1 97.12 109 ALA A N 1
ATOM 832 C CA . ALA A 1 109 ? 8.797 -2.594 -10.188 1 97.12 109 ALA A CA 1
ATOM 833 C C . ALA A 1 109 ? 10.273 -2.203 -10.305 1 97.12 109 ALA A C 1
ATOM 835 O O . ALA A 1 109 ? 11.156 -3.061 -10.227 1 97.12 109 ALA A O 1
ATOM 836 N N . ASN A 1 110 ? 10.516 -0.96 -10.469 1 95.69 110 ASN A N 1
ATOM 837 C CA . ASN A 1 110 ? 11.891 -0.481 -10.562 1 95.69 110 ASN A CA 1
ATOM 838 C C . ASN A 1 110 ? 12.625 -0.622 -9.227 1 95.69 110 ASN A C 1
ATOM 840 O O . ASN A 1 110 ? 13.828 -0.889 -9.195 1 95.69 110 ASN A O 1
ATOM 844 N N . LYS A 1 111 ? 11.93 -0.365 -8.156 1 95.5 111 LYS A N 1
ATOM 845 C CA . LYS A 1 111 ? 12.508 -0.603 -6.836 1 95.5 111 LYS A CA 1
ATOM 846 C C . LYS A 1 111 ? 12.961 -2.051 -6.688 1 95.5 111 LYS A C 1
ATOM 848 O O . LYS A 1 111 ? 14.062 -2.314 -6.207 1 95.5 111 LYS A O 1
ATOM 853 N N . ILE A 1 112 ? 12.148 -2.975 -7.098 1 96.25 112 ILE A N 1
ATOM 854 C CA . ILE A 1 112 ? 12.477 -4.395 -7.031 1 96.25 112 ILE A CA 1
ATOM 855 C C . ILE A 1 112 ? 13.688 -4.684 -7.914 1 96.25 112 ILE A C 1
ATOM 857 O O . ILE A 1 112 ? 14.578 -5.449 -7.531 1 96.25 112 ILE A O 1
ATOM 861 N N . ALA A 1 113 ? 13.695 -4.062 -9.055 1 95.75 113 ALA A N 1
ATOM 862 C CA . ALA A 1 113 ? 14.852 -4.199 -9.938 1 95.75 113 ALA A CA 1
ATOM 863 C C . ALA A 1 113 ? 16.125 -3.688 -9.258 1 95.75 113 ALA A C 1
ATOM 865 O O . ALA A 1 113 ? 17.172 -4.312 -9.352 1 95.75 113 ALA A O 1
ATOM 866 N N . ALA A 1 114 ? 16.016 -2.566 -8.594 1 92.19 114 ALA A N 1
ATOM 867 C CA . ALA A 1 114 ? 17.156 -2.01 -7.867 1 92.19 114 ALA A CA 1
ATOM 868 C C . ALA A 1 114 ? 17.625 -2.961 -6.77 1 92.19 114 ALA A C 1
ATOM 870 O O . ALA A 1 114 ? 18.828 -3.178 -6.598 1 92.19 114 ALA A O 1
ATOM 871 N N . TYR A 1 115 ? 16.672 -3.529 -6.023 1 91.62 115 TYR A N 1
ATOM 872 C CA . TYR A 1 115 ? 17 -4.504 -4.988 1 91.62 115 TYR A CA 1
ATOM 873 C C . TYR A 1 115 ? 17.75 -5.695 -5.578 1 91.62 115 TYR A C 1
ATOM 875 O O . TYR A 1 115 ? 18.688 -6.211 -4.973 1 91.62 115 TYR A O 1
ATOM 883 N N . ALA A 1 116 ? 17.281 -6.109 -6.715 1 92.94 116 ALA A N 1
ATOM 884 C CA . ALA A 1 116 ? 17.906 -7.25 -7.383 1 92.94 116 ALA A CA 1
ATOM 885 C C . ALA A 1 116 ? 19.359 -6.957 -7.711 1 92.94 116 ALA A C 1
ATOM 887 O O . ALA A 1 116 ? 20.234 -7.809 -7.508 1 92.94 116 ALA A O 1
ATOM 888 N N . VAL A 1 117 ? 19.578 -5.777 -8.219 1 89.81 117 VAL A N 1
ATOM 889 C CA . VAL A 1 117 ? 20.938 -5.371 -8.562 1 89.81 117 VAL A CA 1
ATOM 890 C C . VAL A 1 117 ? 21.781 -5.277 -7.297 1 89.81 117 VAL A C 1
ATOM 892 O O . VAL A 1 117 ? 22.953 -5.66 -7.297 1 89.81 117 VAL A O 1
ATOM 895 N N . GLN A 1 118 ? 21.188 -4.863 -6.219 1 84.81 118 GLN A N 1
ATOM 896 C CA . GLN A 1 118 ? 21.891 -4.699 -4.945 1 84.81 118 GLN A CA 1
ATOM 897 C C . GLN A 1 118 ? 22.328 -6.047 -4.387 1 84.81 118 GLN A C 1
ATOM 899 O O . GLN A 1 118 ? 23.297 -6.121 -3.627 1 84.81 118 GLN A O 1
ATOM 904 N N . GLU A 1 119 ? 21.625 -7.094 -4.672 1 83.62 119 GLU A N 1
ATOM 905 C CA . GLU A 1 119 ? 22 -8.43 -4.234 1 83.62 119 GLU A CA 1
ATOM 906 C C . GLU A 1 119 ? 23.391 -8.812 -4.766 1 83.62 119 GLU A C 1
ATOM 908 O O . GLU A 1 119 ? 24.062 -9.664 -4.191 1 83.62 119 GLU A O 1
ATOM 913 N N . GLY A 1 120 ? 23.734 -8.156 -5.797 1 78.56 120 GLY A N 1
ATOM 914 C CA . GLY A 1 120 ? 25.062 -8.398 -6.352 1 78.56 120 GLY A CA 1
ATOM 915 C C . GLY A 1 120 ? 26.141 -7.59 -5.66 1 78.56 120 GLY A C 1
ATOM 916 O O . GLY A 1 120 ? 27.297 -7.605 -6.086 1 78.56 120 GLY A O 1
ATOM 917 N N . GLY A 1 121 ? 25.812 -6.809 -4.594 1 77.75 121 GLY A N 1
ATOM 918 C CA . GLY A 1 121 ? 26.797 -6.109 -3.791 1 77.75 121 GLY A CA 1
ATOM 919 C C . GLY A 1 121 ? 26.875 -4.625 -4.09 1 77.75 121 GLY A C 1
ATOM 920 O O . GLY A 1 121 ? 27.766 -3.93 -3.594 1 77.75 121 GLY A O 1
ATOM 921 N N . VAL A 1 122 ? 26.047 -4.156 -4.914 1 75.44 122 VAL A N 1
ATOM 922 C CA . VAL A 1 122 ? 26.047 -2.746 -5.293 1 75.44 122 VAL A CA 1
ATOM 923 C C . VAL A 1 122 ? 25.094 -1.97 -4.375 1 75.44 122 VAL A C 1
ATOM 925 O O . VAL A 1 122 ? 24.078 -2.496 -3.941 1 75.44 122 VAL A O 1
ATOM 928 N N . ASP A 1 123 ? 25.516 -0.732 -3.994 1 75.75 123 ASP A N 1
ATOM 929 C CA . ASP A 1 123 ? 24.625 0.056 -3.152 1 75.75 123 ASP A CA 1
ATOM 930 C C . ASP A 1 123 ? 23.438 0.591 -3.957 1 75.75 123 ASP A C 1
ATOM 932 O O . ASP A 1 123 ? 23.375 0.388 -5.172 1 75.75 123 ASP A O 1
ATOM 936 N N . THR A 1 124 ? 22.453 1.255 -3.275 1 73.12 124 THR A N 1
ATOM 937 C CA . THR A 1 124 ? 21.203 1.699 -3.865 1 73.12 124 THR A CA 1
ATOM 938 C C . THR A 1 124 ? 21.453 2.676 -5.008 1 73.12 124 THR A C 1
ATOM 940 O O . THR A 1 124 ? 20.859 2.553 -6.082 1 73.12 124 THR A O 1
ATOM 943 N N . VAL A 1 125 ? 22.297 3.674 -4.773 1 70.62 125 VAL A N 1
ATOM 944 C CA . VAL A 1 125 ? 22.578 4.715 -5.758 1 70.62 125 VAL A CA 1
ATOM 945 C C . VAL A 1 125 ? 23.219 4.098 -6.996 1 70.62 125 VAL A C 1
ATOM 947 O O . VAL A 1 125 ? 22.812 4.383 -8.125 1 70.62 125 VAL A O 1
ATOM 950 N N . ASP A 1 126 ? 24.125 3.221 -6.754 1 78.56 126 ASP A N 1
ATOM 951 C CA . ASP A 1 126 ? 24.797 2.545 -7.855 1 78.56 126 ASP A CA 1
ATOM 952 C C . ASP A 1 126 ? 23.844 1.612 -8.594 1 78.56 126 ASP A C 1
ATOM 954 O O . ASP A 1 126 ? 23.922 1.483 -9.82 1 78.56 126 ASP A O 1
ATOM 958 N N . ALA A 1 127 ? 22.984 1.016 -7.844 1 81.44 127 ALA A N 1
ATOM 959 C CA . ALA A 1 127 ? 22 0.136 -8.477 1 81.44 127 ALA A CA 1
ATOM 960 C C . ALA A 1 127 ? 21.094 0.917 -9.414 1 81.44 127 ALA A C 1
ATOM 962 O O . ALA A 1 127 ? 20.859 0.493 -10.555 1 81.44 127 ALA A O 1
ATOM 963 N N . ASN A 1 128 ? 20.656 2.053 -8.961 1 81.38 128 ASN A N 1
ATOM 964 C CA . ASN A 1 128 ? 19.797 2.893 -9.805 1 81.38 128 ASN A CA 1
ATOM 965 C C . ASN A 1 128 ? 20.531 3.342 -11.062 1 81.38 128 ASN A C 1
ATOM 967 O O . ASN A 1 128 ? 19.969 3.322 -12.156 1 81.38 128 ASN A O 1
ATOM 971 N N . ARG A 1 129 ? 21.734 3.74 -10.852 1 81.88 129 ARG A N 1
ATOM 972 C CA . ARG A 1 129 ? 22.547 4.188 -11.984 1 81.88 129 ARG A CA 1
ATOM 973 C C . ARG A 1 129 ? 22.719 3.062 -13 1 81.88 129 ARG A C 1
ATOM 975 O O . ARG A 1 129 ? 22.594 3.285 -14.211 1 81.88 129 ARG A O 1
ATOM 982 N N . LYS A 1 130 ? 22.969 1.967 -12.516 1 85 130 LYS A N 1
ATOM 983 C CA . LYS A 1 130 ? 23.156 0.812 -13.391 1 85 130 LYS A CA 1
ATOM 984 C C . LYS A 1 130 ? 21.891 0.52 -14.188 1 85 130 LYS A C 1
ATOM 986 O O . LYS A 1 130 ? 21.969 0.054 -15.328 1 85 130 LYS A O 1
ATOM 991 N N . LEU A 1 131 ? 20.797 0.876 -13.641 1 89.31 131 LEU A N 1
ATOM 992 C CA . LEU A 1 131 ? 19.516 0.6 -14.289 1 89.31 131 LEU A CA 1
ATOM 993 C C . LEU A 1 131 ? 19.047 1.803 -15.094 1 89.31 131 LEU A C 1
ATOM 995 O O . LEU A 1 131 ? 18 1.744 -15.75 1 89.31 131 LEU A O 1
ATOM 999 N N . GLY A 1 132 ? 19.781 2.936 -15.023 1 88.94 132 GLY A N 1
ATOM 1000 C CA . GLY A 1 132 ? 19.391 4.156 -15.711 1 88.94 132 GLY A CA 1
ATOM 1001 C C . GLY A 1 132 ? 18.219 4.867 -15.047 1 88.94 132 GLY A C 1
ATOM 1002 O O . GLY A 1 132 ? 17.453 5.559 -15.711 1 88.94 132 GLY A O 1
ATOM 1003 N N . LEU A 1 133 ? 18.094 4.664 -13.836 1 88.31 133 LEU A N 1
ATOM 1004 C CA . LEU A 1 133 ? 17 5.266 -13.086 1 88.31 133 LEU A CA 1
ATOM 1005 C C . LEU A 1 133 ? 17.484 6.488 -12.305 1 88.31 133 LEU A C 1
ATOM 1007 O O . LEU A 1 133 ? 18.625 6.527 -11.852 1 88.31 133 LEU A O 1
ATOM 1011 N N . PRO A 1 134 ? 16.578 7.504 -12.227 1 88.44 134 PRO A N 1
ATOM 1012 C CA . PRO A 1 134 ? 16.922 8.633 -11.359 1 88.44 134 PRO A CA 1
ATOM 1013 C C . PRO A 1 134 ? 17.016 8.242 -9.891 1 88.44 134 PRO A C 1
ATOM 1015 O O . PRO A 1 134 ? 16.422 7.242 -9.477 1 88.44 134 PRO A O 1
ATOM 1018 N N . ASP A 1 135 ? 17.688 9.031 -9.07 1 84.44 135 ASP A N 1
ATOM 1019 C CA . ASP A 1 135 ? 17.859 8.742 -7.648 1 84.44 135 ASP A CA 1
ATOM 1020 C C . ASP A 1 135 ? 16.594 9.086 -6.859 1 84.44 135 ASP A C 1
ATOM 1022 O O . ASP A 1 135 ? 16.297 8.453 -5.844 1 84.44 135 ASP A O 1
ATOM 1026 N N . ASP A 1 136 ? 15.961 10.141 -7.27 1 88.44 136 ASP A N 1
ATOM 1027 C CA . ASP A 1 136 ? 14.812 10.656 -6.531 1 88.44 136 ASP A CA 1
ATOM 1028 C C . ASP A 1 136 ? 13.922 11.516 -7.434 1 88.44 136 ASP A C 1
ATOM 1030 O O . ASP A 1 136 ? 14.375 12.516 -7.988 1 88.44 136 ASP A O 1
ATOM 1034 N N . THR A 1 137 ? 12.656 11.07 -7.586 1 91.69 137 THR A N 1
ATOM 1035 C CA . THR A 1 137 ? 11.75 11.82 -8.445 1 91.69 137 THR A CA 1
ATOM 1036 C C . THR A 1 137 ? 10.523 12.281 -7.668 1 91.69 137 THR A C 1
ATOM 1038 O O . THR A 1 137 ? 9.492 12.617 -8.258 1 91.69 137 THR A O 1
ATOM 1041 N N . ARG A 1 138 ? 10.594 12.281 -6.367 1 93.25 138 ARG A N 1
ATOM 1042 C CA . ARG A 1 138 ? 9.461 12.672 -5.531 1 93.25 138 ARG A CA 1
ATOM 1043 C C . ARG A 1 138 ? 9.156 14.164 -5.684 1 93.25 138 ARG A C 1
ATOM 1045 O O . ARG A 1 138 ? 10.047 14.953 -6.004 1 93.25 138 ARG A O 1
ATOM 1052 N N . GLU A 1 139 ? 7.93 14.5 -5.516 1 94.12 139 GLU A N 1
ATOM 1053 C CA . GLU A 1 139 ? 7.445 15.875 -5.492 1 94.12 139 GLU A CA 1
ATOM 1054 C C . GLU A 1 139 ? 6.402 16.078 -4.395 1 94.12 139 GLU A C 1
ATOM 1056 O O . GLU A 1 139 ? 5.688 15.141 -4.035 1 94.12 139 GLU A O 1
ATOM 1061 N N . TYR A 1 140 ? 6.27 17.328 -3.842 1 96.38 140 TYR A N 1
ATOM 1062 C CA . TYR A 1 140 ? 5.512 17.5 -2.605 1 96.38 140 TYR A CA 1
ATOM 1063 C C . TYR A 1 140 ? 4.441 18.578 -2.764 1 96.38 140 TYR A C 1
ATOM 1065 O O . TYR A 1 140 ? 3.93 19.094 -1.772 1 96.38 140 TYR A O 1
ATOM 1073 N N . THR A 1 141 ? 4.055 18.859 -3.992 1 96.5 141 THR A N 1
ATOM 1074 C CA . THR A 1 141 ? 3.035 19.875 -4.242 1 96.5 141 THR A CA 1
ATOM 1075 C C . THR A 1 141 ? 1.716 19.484 -3.576 1 96.5 141 THR A C 1
ATOM 1077 O O . THR A 1 141 ? 0.973 20.359 -3.111 1 96.5 141 THR A O 1
ATOM 1080 N N . ALA A 1 142 ? 1.453 18.219 -3.516 1 97.69 142 ALA A N 1
ATOM 1081 C CA . ALA A 1 142 ? 0.243 17.766 -2.84 1 97.69 142 ALA A CA 1
ATOM 1082 C C . ALA A 1 142 ? 0.241 18.188 -1.372 1 97.69 142 ALA A C 1
ATOM 1084 O O . ALA A 1 142 ? -0.805 18.531 -0.823 1 97.69 142 ALA A O 1
ATOM 1085 N N . VAL A 1 143 ? 1.375 18.141 -0.717 1 98.38 143 VAL A N 1
ATOM 1086 C CA . VAL A 1 143 ? 1.499 18.5 0.691 1 98.38 143 VAL A CA 1
ATOM 1087 C C . VAL A 1 143 ? 1.14 19.969 0.883 1 98.38 143 VAL A C 1
ATOM 1089 O O . VAL A 1 143 ? 0.33 20.312 1.749 1 98.38 143 VAL A O 1
ATOM 1092 N N . GLU A 1 144 ? 1.654 20.75 0.039 1 96.88 144 GLU A N 1
ATOM 1093 C CA . GLU A 1 144 ? 1.372 22.188 0.076 1 96.88 144 GLU A CA 1
ATOM 1094 C C . GLU A 1 144 ? -0.121 22.469 -0.078 1 96.88 144 GLU A C 1
ATOM 1096 O O . GLU A 1 144 ? -0.701 23.219 0.695 1 96.88 144 GLU A O 1
ATOM 1101 N N . ASN A 1 145 ? -0.65 21.859 -1.059 1 97.44 145 ASN A N 1
ATOM 1102 C CA . ASN A 1 145 ? -2.055 22.078 -1.384 1 97.44 145 ASN A CA 1
ATOM 1103 C C . ASN A 1 145 ? -2.973 21.594 -0.27 1 97.44 145 ASN A C 1
ATOM 1105 O O . ASN A 1 145 ? -3.967 22.234 0.057 1 97.44 145 ASN A O 1
ATOM 1109 N N . MET A 1 146 ? -2.65 20.469 0.319 1 98.19 146 MET A N 1
ATOM 1110 C CA . MET A 1 146 ? -3.471 19.922 1.396 1 98.19 146 MET A CA 1
ATOM 1111 C C . MET A 1 146 ? -3.396 20.812 2.639 1 98.19 146 MET A C 1
ATOM 1113 O O . MET A 1 146 ? -4.414 21.062 3.281 1 98.19 146 MET A O 1
ATOM 1117 N N . LEU A 1 147 ? -2.238 21.266 2.98 1 98.38 147 LEU A N 1
ATOM 1118 C CA . LEU A 1 147 ? -2.078 22.156 4.125 1 98.38 147 LEU A CA 1
ATOM 1119 C C . LEU A 1 147 ? -2.85 23.453 3.914 1 98.38 147 LEU A C 1
ATOM 1121 O O . LEU A 1 147 ? -3.51 23.953 4.832 1 98.38 147 LEU A O 1
ATOM 1125 N N . ALA A 1 148 ? -2.748 23.953 2.701 1 97.25 148 ALA A N 1
ATOM 1126 C CA . ALA A 1 148 ? -3.477 25.172 2.375 1 97.25 148 ALA A CA 1
ATOM 1127 C C . ALA A 1 148 ? -4.984 24.969 2.492 1 97.25 148 ALA A C 1
ATOM 1129 O O . ALA A 1 148 ? -5.691 25.812 3.045 1 97.25 148 ALA A O 1
ATOM 1130 N N . GLU A 1 149 ? -5.422 23.922 1.941 1 97.38 149 GLU A N 1
ATOM 1131 C CA . GLU A 1 149 ? -6.844 23.594 1.984 1 97.38 149 GLU A CA 1
ATOM 1132 C C . GLU A 1 149 ? -7.336 23.453 3.424 1 97.38 149 GLU A C 1
ATOM 1134 O O . GLU A 1 149 ? -8.453 23.875 3.742 1 97.38 149 GLU A O 1
ATOM 1139 N N . LEU A 1 150 ? -6.52 22.938 4.309 1 98.12 150 LEU A N 1
ATOM 1140 C CA . LEU A 1 150 ? -6.875 22.734 5.707 1 98.12 150 LEU A CA 1
ATOM 1141 C C . LEU A 1 150 ? -6.648 24.016 6.512 1 98.12 150 LEU A C 1
ATOM 1143 O O . LEU A 1 150 ? -7.082 24.125 7.66 1 98.12 150 LEU A O 1
ATOM 1147 N N . GLY A 1 151 ? -5.961 24.953 5.91 1 98.12 151 GLY A N 1
ATOM 1148 C CA . GLY A 1 151 ? -5.684 26.203 6.574 1 98.12 151 GLY A CA 1
ATOM 1149 C C . GLY A 1 151 ? -4.594 26.109 7.625 1 98.12 151 GLY A C 1
ATOM 1150 O O . GLY A 1 151 ? -4.543 26.922 8.555 1 98.12 151 GLY A O 1
ATOM 1151 N N . VAL A 1 152 ? -3.822 25.109 7.598 1 98.5 152 VAL A N 1
ATOM 1152 C CA . VAL A 1 152 ? -2.719 24.953 8.539 1 98.5 152 VAL A CA 1
ATOM 1153 C C . VAL A 1 152 ? -1.643 26 8.25 1 98.5 152 VAL A C 1
ATOM 1155 O O . VAL A 1 152 ? -1.146 26.094 7.129 1 98.5 152 VAL A O 1
ATOM 1158 N N . LYS A 1 153 ? -1.229 26.703 9.219 1 98.31 153 LYS A N 1
ATOM 1159 C CA . LYS A 1 153 ? -0.403 27.891 9.008 1 98.31 153 LYS A CA 1
ATOM 1160 C C . LYS A 1 153 ? 1.082 27.562 9.109 1 98.31 153 LYS A C 1
ATOM 1162 O O . LYS A 1 153 ? 1.916 28.188 8.461 1 98.31 153 LYS A O 1
ATOM 1167 N N . SER A 1 154 ? 1.423 26.703 10.008 1 98.5 154 SER A N 1
ATOM 1168 C CA . SER A 1 154 ? 2.797 26.219 10.148 1 98.5 154 SER A CA 1
ATOM 1169 C C . SER A 1 154 ? 2.84 24.828 10.75 1 98.5 154 SER A C 1
ATOM 1171 O O . SER A 1 154 ? 1.851 24.359 11.312 1 98.5 154 SER A O 1
ATOM 1173 N N . VAL A 1 155 ? 4.047 24.172 10.531 1 98.62 155 VAL A N 1
ATOM 1174 C CA . VAL A 1 155 ? 4.105 22.781 10.977 1 98.62 155 VAL A CA 1
ATOM 1175 C C . VAL A 1 155 ? 5.418 22.531 11.719 1 98.62 155 VAL A C 1
ATOM 1177 O O . VAL A 1 155 ? 6.395 23.266 11.531 1 98.62 155 VAL A O 1
ATOM 1180 N N . ARG A 1 156 ? 5.375 21.594 12.648 1 98.19 156 ARG A N 1
ATOM 1181 C CA . ARG A 1 156 ? 6.551 20.891 13.164 1 98.19 156 ARG A CA 1
ATOM 1182 C C . ARG A 1 156 ? 6.738 19.547 12.477 1 98.19 156 ARG A C 1
ATOM 1184 O O . ARG A 1 156 ? 5.941 18.625 12.68 1 98.19 156 ARG A O 1
ATOM 1191 N N . LEU A 1 157 ? 7.824 19.453 11.719 1 98 157 LEU A N 1
ATOM 1192 C CA . LEU A 1 157 ? 7.973 18.359 10.758 1 98 157 LEU A CA 1
ATOM 1193 C C . LEU A 1 157 ? 8.703 17.188 11.391 1 98 157 LEU A C 1
ATOM 1195 O O . LEU A 1 157 ? 9.758 17.359 12.008 1 98 157 LEU A O 1
ATOM 1199 N N . MET A 1 158 ? 8.078 16.047 11.258 1 96.75 158 MET A N 1
ATOM 1200 C CA . MET A 1 158 ? 8.711 14.805 11.695 1 96.75 158 MET A CA 1
ATOM 1201 C C . MET A 1 158 ? 9.586 14.219 10.594 1 96.75 158 MET A C 1
ATOM 1203 O O . MET A 1 158 ? 9.102 13.484 9.734 1 96.75 158 MET A O 1
ATOM 1207 N N . THR A 1 159 ? 10.828 14.484 10.641 1 93.5 159 THR A N 1
ATOM 1208 C CA . THR A 1 159 ? 11.75 13.977 9.633 1 93.5 159 THR A CA 1
ATOM 1209 C C . THR A 1 159 ? 13.188 14.078 10.117 1 93.5 159 THR A C 1
ATOM 1211 O O . THR A 1 159 ? 13.5 14.891 10.984 1 93.5 159 THR A O 1
ATOM 1214 N N . ASN A 1 160 ? 13.945 13.148 9.555 1 83.94 160 ASN A N 1
ATOM 1215 C CA . ASN A 1 160 ? 15.391 13.266 9.742 1 83.94 160 ASN A CA 1
ATOM 1216 C C . ASN A 1 160 ? 16.094 13.625 8.438 1 83.94 160 ASN A C 1
ATOM 1218 O O . ASN A 1 160 ? 17.328 13.664 8.375 1 83.94 160 ASN A O 1
ATOM 1222 N N . ASN A 1 161 ? 15.305 13.945 7.43 1 85.94 161 ASN A N 1
ATOM 1223 C CA . ASN A 1 161 ? 15.82 14.195 6.086 1 85.94 161 ASN A CA 1
ATOM 1224 C C . ASN A 1 161 ? 15.891 15.688 5.781 1 85.94 161 ASN A C 1
ATOM 1226 O O . ASN A 1 161 ? 14.867 16.328 5.531 1 85.94 161 ASN A O 1
ATOM 1230 N N . PRO A 1 162 ? 17.125 16.234 5.73 1 86.94 162 PRO A N 1
ATOM 1231 C CA . PRO A 1 162 ? 17.25 17.672 5.473 1 86.94 162 PRO A CA 1
ATOM 1232 C C . PRO A 1 162 ? 16.75 18.062 4.086 1 86.94 162 PRO A C 1
ATOM 1234 O O . PRO A 1 162 ? 16.234 19.172 3.906 1 86.94 162 PRO A O 1
ATOM 1237 N N . ARG A 1 163 ? 16.953 17.172 3.164 1 86.5 163 ARG A N 1
ATOM 1238 C CA . ARG A 1 163 ? 16.469 17.453 1.812 1 86.5 163 ARG A CA 1
ATOM 1239 C C . ARG A 1 163 ? 14.961 17.656 1.796 1 86.5 163 ARG A C 1
ATOM 1241 O O . ARG A 1 163 ? 14.453 18.547 1.121 1 86.5 163 ARG A O 1
ATOM 1248 N N . LYS A 1 164 ? 14.359 16.844 2.535 1 91.5 164 LYS A N 1
ATOM 1249 C CA . LYS A 1 164 ? 12.906 16.969 2.613 1 91.5 164 LYS A CA 1
ATOM 1250 C C . LYS A 1 164 ? 12.492 18.297 3.227 1 91.5 164 LYS A C 1
ATOM 1252 O O . LYS A 1 164 ? 11.539 18.938 2.771 1 91.5 164 LYS A O 1
ATOM 1257 N N . ILE A 1 165 ? 13.164 18.734 4.227 1 92.88 165 ILE A N 1
ATOM 1258 C CA . ILE A 1 165 ? 12.883 20 4.875 1 92.88 165 ILE A CA 1
ATOM 1259 C C . ILE A 1 165 ? 13.008 21.141 3.863 1 92.88 165 ILE A C 1
ATOM 1261 O O . ILE A 1 165 ? 12.102 21.953 3.717 1 92.88 165 ILE A O 1
ATOM 1265 N N . ARG A 1 166 ? 14.031 21.109 3.146 1 92.56 166 ARG A N 1
ATOM 1266 C CA . ARG A 1 166 ? 14.305 22.156 2.174 1 92.56 166 ARG A CA 1
ATOM 1267 C C . ARG A 1 166 ? 13.242 22.172 1.076 1 92.56 166 ARG A C 1
ATOM 1269 O O . ARG A 1 166 ? 12.75 23.25 0.701 1 92.56 166 ARG A O 1
ATOM 1276 N N . GLU A 1 167 ? 12.93 21.031 0.577 1 93.31 167 GLU A N 1
ATOM 1277 C CA . GLU A 1 167 ? 11.961 20.922 -0.504 1 93.31 167 GLU A CA 1
ATOM 1278 C C . GLU A 1 167 ? 10.586 21.422 -0.061 1 93.31 167 GLU A C 1
ATOM 1280 O O . GLU A 1 167 ? 9.898 22.125 -0.813 1 93.31 167 GLU A O 1
ATOM 1285 N N . LEU A 1 168 ? 10.25 21.094 1.138 1 96.31 168 LEU A N 1
ATOM 1286 C CA . LEU A 1 168 ? 8.953 21.516 1.646 1 96.31 168 LEU A CA 1
ATOM 1287 C C . LEU A 1 168 ? 8.93 23.016 1.903 1 96.31 168 LEU A C 1
ATOM 1289 O O . LEU A 1 168 ? 7.949 23.703 1.59 1 96.31 168 LEU A O 1
ATOM 1293 N N . GLU A 1 169 ? 10 23.531 2.416 1 95.62 169 GLU A N 1
ATOM 1294 C CA . GLU A 1 169 ? 10.094 24.969 2.641 1 95.62 169 GLU A CA 1
ATOM 1295 C C . GLU A 1 169 ? 10.062 25.734 1.321 1 95.62 169 GLU A C 1
ATOM 1297 O O . GLU A 1 169 ? 9.414 26.781 1.22 1 95.62 169 GLU A O 1
ATOM 1302 N N . CYS A 1 170 ? 10.719 25.188 0.404 1 92.88 170 CYS A N 1
ATOM 1303 C CA . CYS A 1 170 ? 10.734 25.812 -0.916 1 92.88 170 CYS A CA 1
ATOM 1304 C C . CYS A 1 170 ? 9.336 25.844 -1.519 1 92.88 170 CYS A C 1
ATOM 1306 O O . CYS A 1 170 ? 9.016 26.75 -2.293 1 92.88 170 CYS A O 1
ATOM 1308 N N . GLY A 1 171 ? 8.539 24.938 -1.104 1 92.38 171 GLY A N 1
ATOM 1309 C CA . GLY A 1 171 ? 7.164 24.906 -1.575 1 92.38 171 GLY A CA 1
ATOM 1310 C C . GLY A 1 171 ? 6.258 25.875 -0.833 1 92.38 171 GLY A C 1
ATOM 1311 O O . GLY A 1 171 ? 5.074 26 -1.163 1 92.38 171 GLY A O 1
ATOM 1312 N N . GLY A 1 172 ? 6.789 26.5 0.145 1 94.56 172 GLY A N 1
ATOM 1313 C CA . GLY A 1 172 ? 6.016 27.531 0.833 1 94.56 172 GLY A CA 1
ATOM 1314 C C . GLY A 1 172 ? 5.52 27.078 2.197 1 94.56 172 GLY A C 1
ATOM 1315 O O . GLY A 1 172 ? 4.742 27.797 2.838 1 94.56 172 GLY A O 1
ATOM 1316 N N . ILE A 1 173 ? 5.918 25.969 2.605 1 97.38 173 ILE A N 1
ATOM 1317 C CA . ILE A 1 173 ? 5.48 25.469 3.902 1 97.38 173 ILE A CA 1
ATOM 1318 C C . ILE A 1 173 ? 6.355 26.047 5.008 1 97.38 173 ILE A C 1
ATOM 1320 O O . ILE A 1 173 ? 7.582 25.969 4.941 1 97.38 173 ILE A O 1
ATOM 1324 N N . LYS A 1 174 ? 5.691 26.672 5.965 1 98.25 174 LYS A N 1
ATOM 1325 C CA . LYS A 1 174 ? 6.402 27.219 7.121 1 98.25 174 LYS A CA 1
ATOM 1326 C C . LYS A 1 174 ? 6.688 26.125 8.148 1 98.25 174 LYS A C 1
ATOM 1328 O O . LYS A 1 174 ? 5.77 25.625 8.805 1 98.25 174 LYS A O 1
ATOM 1333 N N . ILE A 1 175 ? 7.926 25.781 8.266 1 97.25 175 ILE A N 1
ATOM 1334 C CA . ILE A 1 175 ? 8.352 24.766 9.227 1 97.25 175 ILE A CA 1
ATOM 1335 C C . ILE A 1 175 ? 8.953 25.453 10.461 1 97.25 175 ILE A C 1
ATOM 1337 O O . ILE A 1 175 ? 9.969 26.141 10.359 1 97.25 175 ILE A O 1
ATOM 1341 N N . THR A 1 176 ? 8.328 25.281 11.617 1 97.38 176 THR A N 1
ATOM 1342 C CA . THR A 1 176 ? 8.703 26.016 12.828 1 97.38 176 THR A CA 1
ATOM 1343 C C . THR A 1 176 ? 9.531 25.125 13.75 1 97.38 176 THR A C 1
ATOM 1345 O O . THR A 1 176 ? 10.094 25.609 14.742 1 97.38 176 THR A O 1
ATOM 1348 N N . GLY A 1 177 ? 9.594 23.875 13.43 1 94.81 177 GLY A N 1
ATOM 1349 C CA . GLY A 1 177 ? 10.375 22.938 14.227 1 94.81 177 GLY A CA 1
ATOM 1350 C C . GLY A 1 177 ? 10.461 21.547 13.609 1 94.81 177 GLY A C 1
ATOM 1351 O O . GLY A 1 177 ? 9.805 21.266 12.602 1 94.81 177 GLY A O 1
ATOM 1352 N N . ARG A 1 178 ? 11.375 20.797 14.234 1 93.5 178 ARG A N 1
ATOM 1353 C CA . ARG A 1 178 ? 11.586 19.422 13.797 1 93.5 178 ARG A CA 1
ATOM 1354 C C . ARG A 1 178 ? 11.359 18.438 14.938 1 93.5 178 ARG A C 1
ATOM 1356 O O . ARG A 1 178 ? 11.758 18.703 16.078 1 93.5 178 ARG A O 1
ATOM 1363 N N . ILE A 1 179 ? 10.648 17.422 14.609 1 92.44 179 ILE A N 1
ATOM 1364 C CA . ILE A 1 179 ? 10.453 16.312 15.539 1 92.44 179 ILE A CA 1
ATOM 1365 C C . ILE A 1 179 ? 11.258 15.102 15.078 1 92.44 179 ILE A C 1
ATOM 1367 O O . ILE A 1 179 ? 11.078 14.609 13.961 1 92.44 179 ILE A O 1
ATOM 1371 N N . ALA A 1 180 ? 12.125 14.586 15.891 1 84.44 180 ALA A N 1
ATOM 1372 C CA . ALA A 1 180 ? 13 13.477 15.516 1 84.44 180 ALA A CA 1
ATOM 1373 C C . ALA A 1 180 ? 12.211 12.18 15.383 1 84.44 180 ALA A C 1
ATOM 1375 O O . ALA A 1 180 ? 11.312 11.906 16.188 1 84.44 180 ALA A O 1
ATOM 1376 N N . CYS A 1 181 ? 12.516 11.445 14.281 1 79.94 181 CYS A N 1
ATOM 1377 C CA . CYS A 1 181 ? 11.961 10.109 14.094 1 79.94 181 CYS A CA 1
ATOM 1378 C C . CYS A 1 181 ? 12.953 9.039 14.555 1 79.94 181 CYS A C 1
ATOM 1380 O O . CYS A 1 181 ? 13.914 8.742 13.844 1 79.94 181 CYS A O 1
ATOM 1382 N N . VAL A 1 182 ? 12.883 8.555 15.781 1 69.75 182 VAL A N 1
ATOM 1383 C CA . VAL A 1 182 ? 13.828 7.574 16.297 1 69.75 182 VAL A CA 1
ATOM 1384 C C . VAL A 1 182 ? 13.172 6.195 16.344 1 69.75 182 VAL A C 1
ATOM 1386 O O . VAL A 1 182 ? 12.141 6.012 17 1 69.75 182 VAL A O 1
ATOM 1389 N N . VAL A 1 183 ? 13.586 5.355 15.359 1 72.12 183 VAL A N 1
ATOM 1390 C CA . VAL A 1 183 ? 13.055 3.996 15.352 1 72.12 183 VAL A CA 1
ATOM 1391 C C . VAL A 1 183 ? 14.148 3.01 15.75 1 72.12 183 VAL A C 1
ATOM 1393 O O . VAL A 1 183 ? 15.328 3.244 15.484 1 72.12 183 VAL A O 1
ATOM 1396 N N . LYS A 1 184 ? 13.789 1.964 16.562 1 60.75 184 LYS A N 1
ATOM 1397 C CA . LYS A 1 184 ? 14.742 0.927 16.953 1 60.75 184 LYS A CA 1
ATOM 1398 C C . LYS A 1 184 ? 15.258 0.164 15.734 1 60.75 184 LYS A C 1
ATOM 1400 O O . LYS A 1 184 ? 14.477 -0.198 14.844 1 60.75 184 LYS A O 1
ATOM 1405 N N . ALA A 1 185 ? 16.594 0.158 15.523 1 58.66 185 ALA A N 1
ATOM 1406 C CA . ALA A 1 185 ? 17.234 -0.496 14.391 1 58.66 185 ALA A CA 1
ATOM 1407 C C . ALA A 1 185 ? 17.109 -2.014 14.492 1 58.66 185 ALA A C 1
ATOM 1409 O O . ALA A 1 185 ? 17.094 -2.57 15.594 1 58.66 185 ALA A O 1
ATOM 1410 N N . ASN A 1 186 ? 16.688 -2.668 13.398 1 52.62 186 ASN A N 1
ATOM 1411 C CA . ASN A 1 186 ? 16.781 -4.121 13.312 1 52.62 186 ASN A CA 1
ATOM 1412 C C . ASN A 1 186 ? 18.016 -4.555 12.516 1 52.62 186 ASN A C 1
ATOM 1414 O O . ASN A 1 186 ? 18.719 -3.717 11.938 1 52.62 186 ASN A O 1
ATOM 1418 N N . LEU A 1 187 ? 18.516 -5.855 12.703 1 45.38 187 LEU A N 1
ATOM 1419 C CA . LEU A 1 187 ? 19.703 -6.445 12.109 1 45.38 187 LEU A CA 1
ATOM 1420 C C . LEU A 1 187 ? 19.797 -6.105 10.625 1 45.38 187 LEU A C 1
ATOM 1422 O O . LEU A 1 187 ? 20.891 -5.812 10.117 1 45.38 187 LEU A O 1
ATOM 1426 N N . PHE A 1 188 ? 18.734 -6.223 9.906 1 46.81 188 PHE A N 1
ATOM 1427 C CA . PHE A 1 188 ? 18.766 -6.059 8.461 1 46.81 188 PHE A CA 1
ATOM 1428 C C . PHE A 1 188 ? 18.766 -4.582 8.086 1 46.81 188 PHE A C 1
ATOM 1430 O O . PHE A 1 188 ? 19.297 -4.195 7.043 1 46.81 188 PHE A O 1
ATOM 1437 N N . ASN A 1 189 ? 18.156 -3.852 8.953 1 49.19 189 ASN A N 1
ATOM 1438 C CA . ASN A 1 189 ? 18.094 -2.42 8.68 1 49.19 189 ASN A CA 1
ATOM 1439 C C . ASN A 1 189 ? 19.375 -1.707 9.07 1 49.19 189 ASN A C 1
ATOM 1441 O O . ASN A 1 189 ? 19.594 -0.551 8.703 1 49.19 189 ASN A O 1
ATOM 1445 N N . GLU A 1 190 ? 20.25 -2.414 9.727 1 43 190 GLU A N 1
ATOM 1446 C CA . GLU A 1 190 ? 21.5 -1.797 10.133 1 43 190 GLU A CA 1
ATOM 1447 C C . GLU A 1 190 ? 22.312 -1.359 8.914 1 43 190 GLU A C 1
ATOM 1449 O O . GLU A 1 190 ? 22.953 -0.304 8.938 1 43 190 GLU A O 1
ATOM 1454 N N . GLY A 1 191 ? 22.203 -2.246 7.996 1 41.66 191 GLY A N 1
ATOM 1455 C CA . GLY A 1 191 ? 22.922 -1.856 6.793 1 41.66 191 GLY A CA 1
ATOM 1456 C C . GLY A 1 191 ? 22.344 -0.617 6.133 1 41.66 191 GLY A C 1
ATOM 1457 O O . GLY A 1 191 ? 23.094 0.232 5.641 1 41.66 191 GLY A O 1
ATOM 1458 N N . TYR A 1 192 ? 21.109 -0.657 6.18 1 45.66 192 TYR A N 1
ATOM 1459 C CA . TYR A 1 192 ? 20.438 0.501 5.617 1 45.66 192 TYR A CA 1
ATOM 1460 C C . TYR A 1 192 ? 20.688 1.748 6.453 1 45.66 192 TYR A C 1
ATOM 1462 O O . TYR A 1 192 ? 20.984 2.816 5.914 1 45.66 192 TYR A O 1
ATOM 1470 N N . LEU A 1 193 ? 20.547 1.524 7.719 1 46 193 LEU A N 1
ATOM 1471 C CA . LEU A 1 193 ? 20.766 2.646 8.625 1 46 193 LEU A CA 1
ATOM 1472 C C . LEU A 1 193 ? 22.203 3.137 8.539 1 46 193 LEU A C 1
ATOM 1474 O O . LEU A 1 193 ? 22.453 4.344 8.594 1 46 193 LEU A O 1
ATOM 1478 N N . ALA A 1 194 ? 23.031 2.17 8.383 1 44.19 194 ALA A N 1
ATOM 1479 C CA . ALA A 1 194 ? 24.438 2.551 8.281 1 44.19 194 ALA A CA 1
ATOM 1480 C C . ALA A 1 194 ? 24.688 3.334 6.996 1 44.19 194 ALA A C 1
ATOM 1482 O O . ALA A 1 194 ? 25.422 4.324 7.008 1 44.19 194 ALA A O 1
ATOM 1483 N N . ALA A 1 195 ? 24 2.863 5.992 1 45.53 195 ALA A N 1
ATOM 1484 C CA . ALA A 1 195 ? 24.203 3.561 4.723 1 45.53 195 ALA A CA 1
ATOM 1485 C C . ALA A 1 195 ? 23.547 4.941 4.75 1 45.53 195 ALA A C 1
ATOM 1487 O O . ALA A 1 195 ? 24.109 5.91 4.242 1 45.53 195 ALA A O 1
ATOM 1488 N N . LYS A 1 196 ? 22.406 4.883 5.352 1 45.34 196 LYS A N 1
ATOM 1489 C CA . LYS A 1 196 ? 21.703 6.152 5.52 1 45.34 196 LYS A CA 1
ATOM 1490 C C . LYS A 1 196 ? 22.484 7.098 6.426 1 45.34 196 LYS A C 1
ATOM 1492 O O . LYS A 1 196 ? 22.594 8.297 6.145 1 45.34 196 LYS A O 1
ATOM 1497 N N . GLU A 1 197 ? 23 6.598 7.57 1 43.41 197 GLU A N 1
ATOM 1498 C CA . GLU A 1 197 ? 23.812 7.387 8.492 1 43.41 197 GLU A CA 1
ATOM 1499 C C . GLU A 1 197 ? 25.062 7.906 7.805 1 43.41 197 GLU A C 1
ATOM 1501 O O . GLU A 1 197 ? 25.453 9.062 8 1 43.41 197 GLU A O 1
ATOM 1506 N N . ARG A 1 198 ? 25.656 7.098 7.172 1 40.75 198 ARG A N 1
ATOM 1507 C CA . ARG A 1 198 ? 26.891 7.516 6.5 1 40.75 198 ARG A CA 1
ATOM 1508 C C . ARG A 1 198 ? 26.609 8.648 5.52 1 40.75 198 ARG A C 1
ATOM 1510 O O . ARG A 1 198 ? 27.422 9.57 5.383 1 40.75 198 ARG A O 1
ATOM 1517 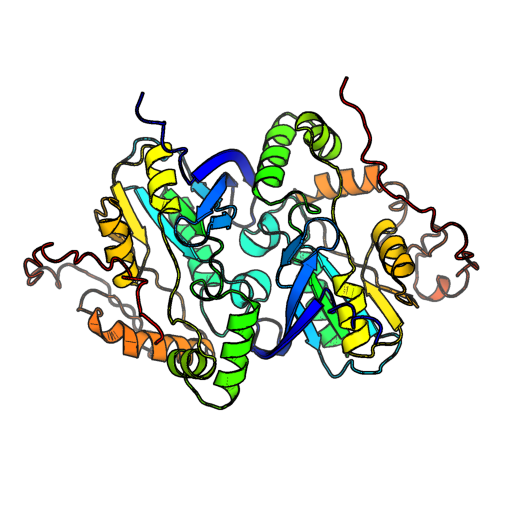N N . ARG A 1 199 ? 25.438 8.484 4.973 1 39.38 199 ARG A N 1
ATOM 1518 C CA . ARG A 1 199 ? 25.156 9.523 3.984 1 39.38 199 ARG A CA 1
ATOM 1519 C C . ARG A 1 199 ? 24.547 10.758 4.645 1 39.38 199 ARG A C 1
ATOM 1521 O O . ARG A 1 199 ? 24.75 11.875 4.172 1 39.38 199 ARG A O 1
ATOM 1528 N N . MET A 1 200 ? 23.734 10.438 5.676 1 37.09 200 MET A N 1
ATOM 1529 C CA . MET A 1 200 ? 23.125 11.539 6.418 1 37.09 200 MET A CA 1
ATOM 1530 C C . MET A 1 200 ? 24.094 12.07 7.48 1 37.09 200 MET A C 1
ATOM 1532 O O . MET A 1 200 ? 23.75 12.977 8.234 1 37.09 200 MET A O 1
ATOM 1536 N N . ALA A 1 201 ? 25.172 11.477 7.73 1 33.38 201 ALA A N 1
ATOM 1537 C CA . ALA A 1 201 ? 26.141 11.898 8.727 1 33.38 201 ALA A CA 1
ATOM 1538 C C . ALA A 1 201 ? 26.359 13.406 8.688 1 33.38 201 ALA A C 1
ATOM 1540 O O . ALA A 1 201 ? 26.938 13.984 9.602 1 33.38 201 ALA A O 1
ATOM 1541 N N . HIS A 1 202 ? 25.984 13.977 7.625 1 35.34 202 HIS A N 1
ATOM 1542 C CA . HIS A 1 202 ? 26.375 15.375 7.75 1 35.34 202 HIS A CA 1
ATOM 1543 C C . HIS A 1 202 ? 25.547 16.094 8.812 1 35.34 202 HIS A C 1
ATOM 1545 O O . HIS A 1 202 ? 25.906 17.188 9.25 1 35.34 202 HIS A O 1
ATOM 1551 N N . VAL A 1 203 ? 24.234 15.82 8.82 1 33.34 203 VAL A N 1
ATOM 1552 C CA . VAL A 1 203 ? 23.422 16.703 9.656 1 33.34 203 VAL A CA 1
ATOM 1553 C C . VAL A 1 203 ? 23.531 16.281 11.117 1 33.34 203 VAL A C 1
ATOM 1555 O O . VAL A 1 203 ? 22.797 16.781 11.969 1 33.34 203 VAL A O 1
ATOM 1558 N N . LEU A 1 204 ? 24.141 15.164 11.477 1 31.86 204 LEU A N 1
ATOM 1559 C CA . LEU A 1 204 ? 24.125 14.727 12.867 1 31.86 204 LEU A CA 1
ATOM 1560 C C . LEU A 1 204 ? 24.828 15.75 13.766 1 31.86 204 LEU A C 1
ATOM 1562 O O . LEU A 1 204 ? 26.047 15.711 13.93 1 31.86 204 LEU A O 1
ATOM 1566 N N . ASP A 1 205 ? 24.484 16.938 13.719 1 29.2 205 ASP A N 1
ATOM 1567 C CA . ASP A 1 205 ? 25.016 17.703 14.844 1 29.2 205 ASP A CA 1
ATOM 1568 C C . ASP A 1 205 ? 24.578 17.094 16.172 1 29.2 205 ASP A C 1
ATOM 1570 O O . ASP A 1 205 ? 23.625 16.312 16.219 1 29.2 205 ASP A O 1
ATOM 1574 N N . LYS A 1 206 ? 25 17.625 17.516 1 31.36 206 LYS A N 1
ATOM 1575 C CA . LYS A 1 206 ? 25.078 17.234 18.922 1 31.36 206 LYS A CA 1
ATOM 1576 C C . LYS A 1 206 ? 23.734 16.75 19.438 1 31.36 206 LYS A C 1
ATOM 1578 O O . LYS A 1 206 ? 23.656 16.156 20.516 1 31.36 206 LYS A O 1
ATOM 1583 N N . SER A 1 207 ? 22.688 17.422 19.281 1 29.73 207 SER A N 1
ATOM 1584 C CA . SER A 1 207 ? 21.578 17.234 20.219 1 29.73 207 SER A CA 1
ATOM 1585 C C . SER A 1 207 ? 20.844 15.922 19.938 1 29.73 207 SER A C 1
ATOM 1587 O O . SER A 1 207 ? 19.75 15.695 20.453 1 29.73 207 SER A O 1
ATOM 1589 N N . TRP A 1 208 ? 21.297 15.195 18.953 1 29.36 208 TRP A N 1
ATOM 1590 C CA . TRP A 1 208 ? 20.484 14.039 18.594 1 29.36 208 TRP A CA 1
ATOM 1591 C C . TRP A 1 208 ? 20.734 12.883 19.547 1 29.36 208 TRP A C 1
ATOM 1593 O O . TRP A 1 208 ? 21.875 12.594 19.906 1 29.36 208 TRP A O 1
ATOM 1603 N N . MET A 1 209 ? 19.953 12.773 20.641 1 29.59 209 MET A N 1
ATOM 1604 C CA . MET A 1 209 ? 20.016 11.578 21.469 1 29.59 209 MET A CA 1
ATOM 1605 C C . MET A 1 209 ? 20.062 10.32 20.609 1 29.59 209 MET A C 1
ATOM 1607 O O . MET A 1 209 ? 19.172 10.086 19.797 1 29.59 209 MET A O 1
ATOM 1611 N N . TYR A 1 210 ? 21.25 10.133 20 1 31.02 210 TYR A N 1
ATOM 1612 C CA . TYR A 1 210 ? 21.625 9.008 19.141 1 31.02 210 TYR A CA 1
ATOM 1613 C C . TYR A 1 210 ? 21.766 7.727 19.969 1 31.02 210 TYR A C 1
ATOM 1615 O O . TYR A 1 210 ? 22.125 7.77 21.141 1 31.02 210 TYR A O 1
ATOM 1623 N N . TRP A 1 211 ? 20.844 6.863 19.938 1 30.67 211 TRP A N 1
ATOM 1624 C CA . TRP A 1 211 ? 21.094 5.562 20.531 1 30.67 211 TRP A CA 1
ATOM 1625 C C . TRP A 1 211 ? 22.297 4.883 19.891 1 30.67 211 TRP A C 1
ATOM 1627 O O . TRP A 1 211 ? 22.531 5.047 18.688 1 30.67 211 TRP A O 1
ATOM 1637 N N . ASP A 1 212 ? 23.438 4.855 20.672 1 30.78 212 ASP A N 1
ATOM 1638 C CA . ASP A 1 212 ? 24.609 4.172 20.125 1 30.78 212 ASP A CA 1
ATOM 1639 C C . ASP A 1 212 ? 24.312 2.699 19.859 1 30.78 212 ASP A C 1
ATOM 1641 O O . ASP A 1 212 ? 23.266 2.189 20.25 1 30.78 212 ASP A O 1
ATOM 1645 N N . ALA A 1 213 ? 25.062 2.305 18.938 1 28.84 213 ALA A N 1
ATOM 1646 C CA . ALA A 1 213 ? 24.984 0.864 18.719 1 28.84 213 ALA A CA 1
ATOM 1647 C C . ALA A 1 213 ? 24.984 0.103 20.047 1 28.84 213 ALA A C 1
ATOM 1649 O O . ALA A 1 213 ? 24.766 -1.11 20.062 1 28.84 213 ALA A O 1
ATOM 1650 N N . LYS A 1 214 ? 25.516 0.864 21.094 1 31.56 214 LYS A N 1
ATOM 1651 C CA . LYS A 1 214 ? 25.719 0.153 22.344 1 31.56 214 LYS A CA 1
ATOM 1652 C C . LYS A 1 214 ? 24.547 0.347 23.297 1 31.56 214 LYS A C 1
ATOM 1654 O O . LYS A 1 214 ? 24.578 -0.108 24.438 1 31.56 214 LYS A O 1
ATOM 1659 N N . GLY A 1 215 ? 23.297 0.833 23.031 1 30.34 215 GLY A N 1
ATOM 1660 C CA . GLY A 1 215 ? 22.094 0.912 23.844 1 30.34 215 GLY A CA 1
ATOM 1661 C C . GLY A 1 215 ? 22.078 2.129 24.75 1 30.34 215 GLY A C 1
ATOM 1662 O O . GLY A 1 215 ? 21.25 2.217 25.656 1 30.34 215 GLY A O 1
ATOM 1663 N N . ASN A 1 216 ? 23.047 3.102 24.812 1 28.72 216 ASN A N 1
ATOM 1664 C CA . ASN A 1 216 ? 23.078 4.133 25.844 1 28.72 216 ASN A CA 1
ATOM 1665 C C . ASN A 1 216 ? 22.234 5.348 25.438 1 28.72 216 ASN A C 1
ATOM 1667 O O . ASN A 1 216 ? 22.266 5.762 24.281 1 28.72 216 ASN A O 1
ATOM 1671 N N . THR A 1 217 ? 21.031 5.832 26.219 1 32.69 217 THR A N 1
ATOM 1672 C CA . THR A 1 217 ? 20.047 6.902 26.047 1 32.69 217 THR A CA 1
ATOM 1673 C C . THR A 1 217 ? 20.484 8.141 26.844 1 32.69 217 THR A C 1
ATOM 1675 O O . THR A 1 217 ? 21.047 8.031 27.922 1 32.69 217 THR A O 1
ATOM 1678 N N . TYR A 1 218 ? 20.906 9.359 26.266 1 30.08 218 TYR A N 1
ATOM 1679 C CA . TYR A 1 218 ? 21.344 10.547 27 1 30.08 218 TYR A CA 1
ATOM 1680 C C . TYR A 1 218 ? 20.172 11.492 27.234 1 30.08 218 TYR A C 1
ATOM 1682 O O . TYR A 1 218 ? 19.234 11.547 26.422 1 30.08 218 TYR A O 1
ATOM 1690 N N . ASP A 1 219 ? 19.938 12.125 28.594 1 32.25 219 ASP A N 1
ATOM 1691 C CA . ASP A 1 219 ? 18.797 12.742 29.281 1 32.25 219 ASP A CA 1
ATOM 1692 C C . ASP A 1 219 ? 18.594 14.18 28.797 1 32.25 219 ASP A C 1
ATOM 1694 O O . ASP A 1 219 ? 17.484 14.719 28.906 1 32.25 219 ASP A O 1
ATOM 1698 N N . SER A 1 220 ? 19.469 15.398 28.953 1 31.47 220 SER A N 1
ATOM 1699 C CA . SER A 1 220 ? 19.078 16.812 29 1 31.47 220 SER A CA 1
ATOM 1700 C C . SER A 1 220 ? 19.672 17.578 27.828 1 31.47 220 SER A C 1
ATOM 1702 O O . SER A 1 220 ? 20.797 17.312 27.406 1 31.47 220 SER A O 1
ATOM 1704 N N . LEU A 1 221 ? 18.859 18.406 27.031 1 30.92 221 LEU A N 1
ATOM 1705 C CA . LEU A 1 221 ? 19.156 19.359 25.969 1 30.92 221 LEU A CA 1
ATOM 1706 C C . LEU A 1 221 ? 19.953 20.531 26.516 1 30.92 221 LEU A C 1
ATOM 1708 O O . LEU A 1 221 ? 20.516 21.328 25.75 1 30.92 221 LEU A O 1
ATOM 1712 N N . ASP A 1 222 ? 19.75 21 27.797 1 33.47 222 ASP A N 1
ATOM 1713 C CA . ASP A 1 222 ? 20.281 22.266 28.281 1 33.47 222 ASP A CA 1
ATOM 1714 C C . ASP A 1 222 ? 21.766 22.406 27.906 1 33.47 222 ASP A C 1
ATOM 1716 O O . ASP A 1 222 ? 22.297 23.516 27.922 1 33.47 222 ASP A O 1
ATOM 1720 N N . GLU A 1 223 ? 22.453 21.328 27.812 1 30.92 223 GLU A N 1
ATOM 1721 C CA . GLU A 1 223 ? 23.875 21.594 27.562 1 30.92 223 GLU A CA 1
ATOM 1722 C C . GLU A 1 223 ? 24.125 21.922 26.094 1 30.92 223 GLU A C 1
ATOM 1724 O O . GLU A 1 223 ? 25.25 22.25 25.703 1 30.92 223 GLU A O 1
ATOM 1729 N N . MET A 1 224 ? 23.125 21.703 25.109 1 28.56 224 MET A N 1
ATOM 1730 C CA . MET A 1 224 ? 23.484 21.938 23.719 1 28.56 224 MET A CA 1
ATOM 1731 C C . MET A 1 224 ? 23.062 23.328 23.281 1 28.56 224 MET A C 1
ATOM 1733 O O . MET A 1 224 ? 22.266 23.484 22.344 1 28.56 224 MET A O 1
ATOM 1737 N N . GLU A 1 225 ? 22.734 24.406 23.984 1 29.72 225 GLU A N 1
ATOM 1738 C CA . GLU A 1 225 ? 22.203 25.719 23.641 1 29.72 225 GLU A CA 1
ATOM 1739 C C . GLU A 1 225 ? 23.078 26.406 22.594 1 29.72 225 GLU A C 1
ATOM 1741 O O . GLU A 1 225 ? 22.641 27.359 21.938 1 29.72 225 GLU A O 1
ATOM 1746 N N . GLY A 1 226 ? 24.422 26.359 22.562 1 25.78 226 GLY A N 1
ATOM 1747 C CA . GLY A 1 226 ? 25.094 27.578 22.141 1 25.78 226 GLY A CA 1
ATOM 1748 C C . GLY A 1 226 ? 25.047 27.797 20.641 1 25.78 226 GLY A C 1
ATOM 1749 O O . GLY A 1 226 ? 24.891 28.922 20.188 1 25.78 226 GLY A O 1
ATOM 1750 N N . ASP A 1 227 ? 25.578 26.906 19.672 1 23.41 227 ASP A N 1
ATOM 1751 C CA . ASP A 1 227 ? 26.203 27.469 18.484 1 23.41 227 ASP A CA 1
ATOM 1752 C C . ASP A 1 227 ? 25.281 27.375 17.281 1 23.41 227 ASP A C 1
ATOM 1754 O O . ASP A 1 227 ? 25.359 26.406 16.5 1 23.41 227 ASP A O 1
ATOM 1758 N N . TYR A 1 228 ? 23.891 27.453 17.297 1 28.12 228 TYR A N 1
ATOM 1759 C CA . TYR A 1 228 ? 23.156 27.422 16.031 1 28.12 228 TYR A CA 1
ATOM 1760 C C . TYR A 1 228 ? 23.547 28.594 15.141 1 28.12 228 TYR A C 1
ATOM 1762 O O . TYR A 1 228 ? 23.359 29.75 15.523 1 28.12 228 TYR A O 1
ATOM 1770 N N . GLY A 1 229 ? 24.578 28.531 14.32 1 25.84 229 GLY A N 1
ATOM 1771 C CA . GLY A 1 229 ? 24.953 29.547 13.359 1 25.84 229 GLY A CA 1
ATOM 1772 C C . GLY A 1 229 ? 23.828 29.891 12.391 1 25.84 229 GLY A C 1
ATOM 1773 O O . GLY A 1 229 ? 22.906 29.094 12.203 1 25.84 229 GLY A O 1
ATOM 1774 N N . ASP A 1 230 ? 23.484 31.109 11.984 1 26.08 230 ASP A N 1
ATOM 1775 C CA . ASP A 1 230 ? 22.625 31.891 11.109 1 26.08 230 ASP A CA 1
ATOM 1776 C C . ASP A 1 230 ? 22.594 31.312 9.703 1 26.08 230 ASP A C 1
ATOM 1778 O O . ASP A 1 230 ? 23.531 31.5 8.93 1 26.08 230 ASP A O 1
ATOM 1782 N N . ALA A 1 231 ? 22.188 30.109 9.414 1 27.2 231 ALA A N 1
ATOM 1783 C CA . ALA A 1 231 ? 22.109 29.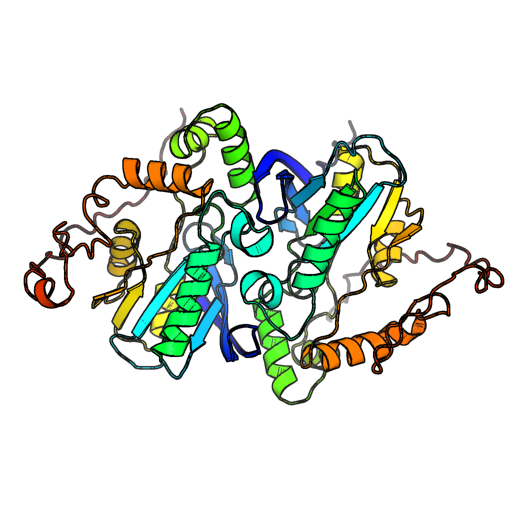734 8.008 1 27.2 231 ALA A CA 1
ATOM 1784 C C . ALA A 1 231 ? 21.141 30.641 7.246 1 27.2 231 ALA A C 1
ATOM 1786 O O . ALA A 1 231 ? 19.984 30.75 7.613 1 27.2 231 ALA A O 1
ATOM 1787 N N . SER A 1 232 ? 21.531 31.609 6.438 1 26.2 232 SER A N 1
ATOM 1788 C CA . SER A 1 232 ? 20.875 32.531 5.5 1 26.2 232 SER A CA 1
ATOM 1789 C C . SER A 1 232 ? 20.203 31.75 4.367 1 26.2 232 SER A C 1
ATOM 1791 O O . SER A 1 232 ? 20.781 30.812 3.828 1 26.2 232 SER A O 1
ATOM 1793 N N . VAL A 1 233 ? 18.875 31.703 4.184 1 28.17 233 VAL A N 1
ATOM 1794 C CA . VAL A 1 233 ? 17.859 31.203 3.262 1 28.17 233 VAL A CA 1
ATOM 1795 C C . VAL A 1 233 ? 18.188 31.656 1.84 1 28.17 233 VAL A C 1
ATOM 1797 O O . VAL A 1 233 ? 17.312 31.656 0.966 1 28.17 233 VAL A O 1
ATOM 1800 N N . ASP A 1 234 ? 19.359 32.062 1.332 1 25.41 234 ASP A N 1
ATOM 1801 C CA . ASP A 1 234 ? 19.359 32.75 0.044 1 25.41 234 ASP A CA 1
ATOM 1802 C C . ASP A 1 234 ? 19.047 31.781 -1.095 1 25.41 234 ASP A C 1
ATOM 1804 O O . ASP A 1 234 ? 18.328 32.125 -2.033 1 25.41 234 ASP A O 1
ATOM 1808 N N . GLU A 1 235 ? 19.828 30.703 -1.512 1 27.45 235 GLU A N 1
ATOM 1809 C CA . GLU A 1 235 ? 20 30.375 -2.926 1 27.45 235 GLU A CA 1
ATOM 1810 C C . GLU A 1 235 ? 18.953 29.359 -3.393 1 27.45 235 GLU A C 1
ATOM 1812 O O . GLU A 1 235 ? 19.156 28.156 -3.273 1 27.45 235 GLU A O 1
ATOM 1817 N N . CYS A 1 236 ? 17.641 29.422 -3.199 1 30.72 236 CYS A N 1
ATOM 1818 C CA . CYS A 1 236 ? 16.719 28.531 -3.91 1 30.72 236 CYS A CA 1
ATOM 1819 C C . CYS A 1 236 ? 16.938 28.625 -5.418 1 30.72 236 CYS A C 1
ATOM 1821 O O . CYS A 1 236 ? 16.531 29.609 -6.047 1 30.72 236 CYS A O 1
ATOM 1823 N N . GLU A 1 237 ? 18.094 28.281 -6.09 1 28.36 237 GLU A N 1
ATOM 1824 C CA . GLU A 1 237 ? 18.312 28.25 -7.535 1 28.36 237 GLU A CA 1
ATOM 1825 C C . GLU A 1 237 ? 17.25 27.406 -8.234 1 28.36 237 GLU A C 1
ATOM 1827 O O . GLU A 1 237 ? 16.734 26.438 -7.664 1 28.36 237 GLU A O 1
ATOM 1832 N N . SER A 1 238 ? 16.609 27.938 -9.367 1 27.03 238 SER A N 1
ATOM 1833 C CA . SER A 1 238 ? 15.656 27.562 -10.406 1 27.03 238 SER A CA 1
ATOM 1834 C C . SER A 1 238 ? 16.109 26.281 -11.109 1 27.03 238 SER A C 1
ATOM 1836 O O . SER A 1 238 ? 17.109 26.281 -11.828 1 27.03 238 SER A O 1
ATOM 1838 N N . PHE A 1 239 ? 16.109 25.188 -10.57 1 24.81 239 PHE A N 1
ATOM 1839 C CA . PHE A 1 239 ? 16.344 23.969 -11.352 1 24.81 239 PHE A CA 1
ATOM 1840 C C . PHE A 1 239 ? 15.312 23.844 -12.461 1 24.81 239 PHE A C 1
ATOM 1842 O O . PHE A 1 239 ? 14.344 23.078 -12.336 1 24.81 239 PHE A O 1
ATOM 1849 N N . ALA A 1 240 ? 14.867 24.828 -13.258 1 25.64 240 ALA A N 1
ATOM 1850 C CA . ALA A 1 240 ? 14.094 24.641 -14.477 1 25.64 240 ALA A CA 1
ATOM 1851 C C . ALA A 1 240 ? 14.859 23.781 -15.484 1 25.64 240 ALA A C 1
ATOM 1853 O O . ALA A 1 240 ? 16.016 24.078 -15.805 1 25.64 240 ALA A O 1
ATOM 1854 N N . GLY A 1 241 ? 14.703 22.422 -15.547 1 24.73 241 GLY A N 1
ATOM 1855 C CA . GLY A 1 241 ? 15.078 21.453 -16.578 1 24.73 241 GLY A CA 1
ATOM 1856 C C . GLY A 1 241 ? 14.891 21.984 -17.984 1 24.73 241 GLY A C 1
ATOM 1857 O O . GLY A 1 241 ? 13.789 22.391 -18.359 1 24.73 241 GLY A O 1
ATOM 1858 N N . ASP A 1 242 ? 15.867 22.703 -18.453 1 25.38 242 ASP A N 1
ATOM 1859 C CA . ASP A 1 242 ? 15.992 22.969 -19.891 1 25.38 242 ASP A CA 1
ATOM 1860 C C . ASP A 1 242 ? 15.984 21.656 -20.672 1 25.38 242 ASP A C 1
ATOM 1862 O O . ASP A 1 242 ? 16.781 20.766 -20.422 1 25.38 242 ASP A O 1
ATOM 1866 N N . GLY A 1 243 ? 14.867 21.109 -21.141 1 23.88 243 GLY A N 1
ATOM 1867 C CA . GLY A 1 243 ? 14.57 20.078 -22.109 1 23.88 243 GLY A CA 1
ATOM 1868 C C . GLY A 1 243 ? 15.391 20.188 -23.375 1 23.88 243 GLY A C 1
ATOM 1869 O O . GLY A 1 243 ? 15.273 19.359 -24.281 1 23.88 243 GLY A O 1
ATOM 1870 N N . THR A 1 244 ? 15.891 21.328 -23.75 1 24.41 244 THR A N 1
ATOM 1871 C CA . THR A 1 244 ? 16.188 21.359 -25.188 1 24.41 244 THR A CA 1
ATOM 1872 C C . THR A 1 244 ? 17.453 20.578 -25.484 1 24.41 244 THR A C 1
ATOM 1874 O O . THR A 1 244 ? 18.547 21.141 -25.516 1 24.41 244 THR A O 1
ATOM 1877 N N . ARG A 1 245 ? 17.922 19.578 -24.766 1 23 245 ARG A N 1
ATOM 1878 C CA . ARG A 1 245 ? 19.125 19.094 -25.438 1 23 245 ARG A CA 1
ATOM 1879 C C . ARG A 1 245 ? 18.812 18.625 -26.859 1 23 245 ARG A C 1
ATOM 1881 O O . ARG A 1 245 ? 17.906 17.812 -27.062 1 23 245 ARG A O 1
ATOM 1888 N N . LYS A 1 246 ? 19.172 19.484 -27.828 1 21.55 246 LYS A N 1
ATOM 1889 C CA . LYS A 1 246 ? 19.25 19.312 -29.281 1 21.55 246 LYS A CA 1
ATOM 1890 C C . LYS A 1 246 ? 20.031 18.062 -29.641 1 21.55 246 LYS A C 1
ATOM 1892 O O . LYS A 1 246 ? 21.188 17.906 -29.266 1 21.55 246 LYS A O 1
ATOM 1897 N N . PHE A 1 247 ? 19.469 16.844 -29.391 1 19.78 247 PHE A N 1
ATOM 1898 C CA . PHE A 1 247 ? 20.078 15.711 -30.078 1 19.78 247 PHE A CA 1
ATOM 1899 C C . PHE A 1 247 ? 20.25 16.016 -31.562 1 19.78 247 PHE A C 1
ATOM 1901 O O . PHE A 1 247 ? 19.266 16.281 -32.25 1 19.78 247 PHE A O 1
ATOM 1908 N N . ASN A 1 248 ? 21.312 16.656 -31.906 1 20.77 248 ASN A N 1
ATOM 1909 C CA . ASN A 1 248 ? 21.781 16.516 -33.281 1 20.77 248 ASN A CA 1
ATOM 1910 C C . ASN A 1 248 ? 21.984 15.047 -33.656 1 20.77 248 ASN A C 1
ATOM 1912 O O . ASN A 1 248 ? 22.406 14.242 -32.812 1 20.77 248 ASN A O 1
ATOM 1916 N N . MET B 1 1 ? 3.387 -11.141 -40.031 1 26.78 1 MET B N 1
ATOM 1917 C CA . MET B 1 1 ? 3.596 -11.75 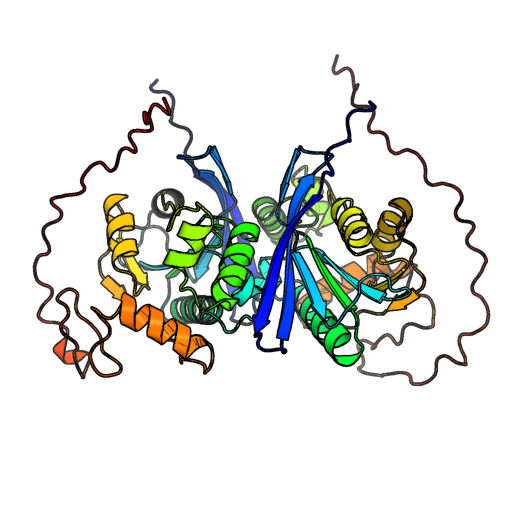-38.719 1 26.78 1 MET B CA 1
ATOM 1918 C C . MET B 1 1 ? 2.561 -11.258 -37.719 1 26.78 1 MET B C 1
ATOM 1920 O O . MET B 1 1 ? 2.225 -10.07 -37.688 1 26.78 1 MET B O 1
ATOM 1924 N N . PRO B 1 2 ? 1.51 -11.977 -37.406 1 30.5 2 PRO B N 1
ATOM 1925 C CA . PRO B 1 2 ? 0.484 -11.391 -36.531 1 30.5 2 PRO B CA 1
ATOM 1926 C C . PRO B 1 2 ? 1.075 -10.586 -35.375 1 30.5 2 PRO B C 1
ATOM 1928 O O . PRO B 1 2 ? 2.207 -10.844 -34.969 1 30.5 2 PRO B O 1
ATOM 1931 N N . GLY B 1 3 ? 0.991 -9.359 -35.406 1 32.31 3 GLY B N 1
ATOM 1932 C CA . GLY B 1 3 ? 1.622 -8.445 -34.469 1 32.31 3 GLY B CA 1
ATOM 1933 C C . GLY B 1 3 ? 1.65 -8.969 -33.031 1 32.31 3 GLY B C 1
ATOM 1934 O O . GLY B 1 3 ? 0.642 -9.469 -32.531 1 32.31 3 GLY B O 1
ATOM 1935 N N . ALA B 1 4 ? 2.643 -9.68 -32.562 1 34.53 4 ALA B N 1
ATOM 1936 C CA . ALA B 1 4 ? 2.812 -10.258 -31.25 1 34.53 4 ALA B CA 1
ATOM 1937 C C . ALA B 1 4 ? 2.096 -9.43 -30.188 1 34.53 4 ALA B C 1
ATOM 1939 O O . ALA B 1 4 ? 2.35 -8.227 -30.062 1 34.53 4 ALA B O 1
ATOM 1940 N N . HIS B 1 5 ? 0.845 -9.516 -29.969 1 42.16 5 HIS B N 1
ATOM 1941 C CA . HIS B 1 5 ? 0.058 -8.836 -28.953 1 42.16 5 HIS B CA 1
ATOM 1942 C C . HIS B 1 5 ? 0.882 -8.594 -27.688 1 42.16 5 HIS B C 1
ATOM 1944 O O . HIS B 1 5 ? 1.406 -9.539 -27.094 1 42.16 5 HIS B O 1
ATOM 1950 N N . ALA B 1 6 ? 1.671 -7.645 -27.719 1 52.34 6 ALA B N 1
ATOM 1951 C CA . ALA B 1 6 ? 2.467 -7.254 -26.562 1 52.34 6 ALA B CA 1
ATOM 1952 C C . ALA B 1 6 ? 1.735 -7.574 -25.25 1 52.34 6 ALA B C 1
ATOM 1954 O O . ALA B 1 6 ? 0.547 -7.281 -25.125 1 52.34 6 ALA B O 1
ATOM 1955 N N . ARG B 1 7 ? 2.191 -8.641 -24.516 1 68.31 7 ARG B N 1
ATOM 1956 C CA . ARG B 1 7 ? 1.568 -9.094 -23.281 1 68.31 7 ARG B CA 1
ATOM 1957 C C . ARG B 1 7 ? 1.256 -7.918 -22.359 1 68.31 7 ARG B C 1
ATOM 1959 O O . ARG B 1 7 ? 2.096 -7.035 -22.172 1 68.31 7 ARG B O 1
ATOM 1966 N N . ALA B 1 8 ? -0.028 -7.746 -22 1 89.56 8 ALA B N 1
ATOM 1967 C CA . ALA B 1 8 ? -0.517 -6.695 -21.109 1 89.56 8 ALA B CA 1
ATOM 1968 C C . ALA B 1 8 ? 0.247 -6.691 -19.797 1 89.56 8 ALA B C 1
ATOM 1970 O O . ALA B 1 8 ? 0.302 -5.672 -19.094 1 89.56 8 ALA B O 1
ATOM 1971 N N . THR B 1 9 ? 1.002 -7.828 -19.531 1 97.12 9 THR B N 1
ATOM 1972 C CA . THR B 1 9 ? 1.75 -7.977 -18.281 1 97.12 9 THR B CA 1
ATOM 1973 C C . THR B 1 9 ? 3.197 -8.367 -18.562 1 97.12 9 THR B C 1
ATOM 1975 O O . THR B 1 9 ? 3.453 -9.359 -19.25 1 97.12 9 THR B O 1
ATOM 1978 N N . THR B 1 10 ? 4.18 -7.668 -18.062 1 97.56 10 THR B N 1
ATOM 1979 C CA . THR B 1 10 ? 5.586 -7.922 -18.328 1 97.56 10 THR B CA 1
ATOM 1980 C C . THR B 1 10 ? 6.375 -8.055 -17.031 1 97.56 10 THR B C 1
ATOM 1982 O O . THR B 1 10 ? 6.215 -7.25 -16.109 1 97.56 10 THR B O 1
ATOM 1985 N N . PHE B 1 11 ? 7.156 -9.117 -17 1 98.19 11 PHE B N 1
ATOM 1986 C CA . PHE B 1 11 ? 8.078 -9.305 -15.891 1 98.19 11 PHE B CA 1
ATOM 1987 C C . PHE B 1 11 ? 9.18 -8.25 -15.914 1 98.19 11 PHE B C 1
ATOM 1989 O O . PHE B 1 11 ? 9.734 -7.953 -16.969 1 98.19 11 PHE B O 1
ATOM 1996 N N . VAL B 1 12 ? 9.492 -7.691 -14.68 1 97.5 12 VAL B N 1
ATOM 1997 C CA . VAL B 1 12 ? 10.508 -6.648 -14.609 1 97.5 12 VAL B CA 1
ATOM 1998 C C . VAL B 1 12 ? 11.75 -7.176 -13.898 1 97.5 12 VAL B C 1
ATOM 2000 O O . VAL B 1 12 ? 12.844 -7.176 -14.461 1 97.5 12 VAL B O 1
ATOM 2003 N N . ALA B 1 13 ? 11.57 -7.621 -12.672 1 97.5 13 ALA B N 1
ATOM 2004 C CA . ALA B 1 13 ? 12.703 -8.117 -11.891 1 97.5 13 ALA B CA 1
ATOM 2005 C C . ALA B 1 13 ? 12.227 -8.953 -10.703 1 97.5 13 ALA B C 1
ATOM 2007 O O . ALA B 1 13 ? 11.039 -8.953 -10.375 1 97.5 13 ALA B O 1
ATOM 2008 N N . GLU B 1 14 ? 13.141 -9.672 -10.195 1 97.56 14 GLU B N 1
ATOM 2009 C CA . GLU B 1 14 ? 12.914 -10.477 -8.992 1 97.56 14 GLU B CA 1
ATOM 2010 C C . GLU B 1 14 ? 14.008 -10.242 -7.961 1 97.56 14 GLU B C 1
ATOM 2012 O O . GLU B 1 14 ? 15.18 -10.078 -8.312 1 97.56 14 GLU B O 1
ATOM 2017 N N . THR B 1 15 ? 13.602 -10.211 -6.715 1 95.88 15 THR B N 1
ATOM 2018 C CA . THR B 1 15 ? 14.562 -10.109 -5.625 1 95.88 15 THR B CA 1
ATOM 2019 C C . THR B 1 15 ? 14.18 -11.039 -4.477 1 95.88 15 THR B C 1
ATOM 2021 O O . THR B 1 15 ? 13.047 -11.523 -4.418 1 95.88 15 THR B O 1
ATOM 2024 N N . ARG B 1 16 ? 15.156 -11.352 -3.666 1 94.25 16 ARG B N 1
ATOM 2025 C CA . ARG B 1 16 ? 14.891 -12.016 -2.395 1 94.25 16 ARG B CA 1
ATOM 2026 C C . ARG B 1 16 ? 14.695 -11 -1.274 1 94.25 16 ARG B C 1
ATOM 2028 O O . ARG B 1 16 ? 15.578 -10.188 -1.01 1 94.25 16 ARG B O 1
ATOM 2035 N N . LEU B 1 17 ? 13.562 -11.086 -0.631 1 94.25 17 LEU B N 1
ATOM 2036 C CA . LEU B 1 17 ? 13.203 -10.07 0.352 1 94.25 17 LEU B CA 1
ATOM 2037 C C . LEU B 1 17 ? 13.141 -10.672 1.753 1 94.25 17 LEU B C 1
ATOM 2039 O O . LEU B 1 17 ? 12.352 -11.586 2.006 1 94.25 17 LEU B O 1
ATOM 2043 N N . PRO B 1 18 ? 14.008 -10.188 2.67 1 93.31 18 PRO B N 1
ATOM 2044 C CA . PRO B 1 18 ? 13.805 -10.539 4.078 1 93.31 18 PRO B CA 1
ATOM 2045 C C . PRO B 1 18 ? 12.609 -9.828 4.699 1 93.31 18 PRO B C 1
ATOM 2047 O O . PRO B 1 18 ? 12.492 -8.602 4.594 1 93.31 18 PRO B O 1
ATOM 2050 N N . THR B 1 19 ? 11.688 -10.555 5.266 1 93.94 19 THR B N 1
ATOM 2051 C CA . THR B 1 19 ? 10.523 -9.984 5.941 1 93.94 19 THR B CA 1
ATOM 2052 C C . THR B 1 19 ? 10.43 -10.484 7.379 1 93.94 19 THR B C 1
ATOM 2054 O O . THR B 1 19 ? 11.164 -11.398 7.77 1 93.94 19 THR B O 1
ATOM 2057 N N . GLU B 1 20 ? 9.516 -9.859 8.109 1 90.19 20 GLU B N 1
ATOM 2058 C CA . GLU B 1 20 ? 9.25 -10.305 9.469 1 90.19 20 GLU B CA 1
ATOM 2059 C C . GLU B 1 20 ? 8.75 -11.75 9.492 1 90.19 20 GLU B C 1
ATOM 2061 O O . GLU B 1 20 ? 8.805 -12.414 10.523 1 90.19 20 GLU B O 1
ATOM 2066 N N . ARG B 1 21 ? 8.312 -12.289 8.359 1 93.38 21 ARG B N 1
ATOM 2067 C CA . ARG B 1 21 ? 7.703 -13.609 8.297 1 93.38 21 ARG B CA 1
ATOM 2068 C C . ARG B 1 21 ? 8.609 -14.602 7.574 1 93.38 21 ARG B C 1
ATOM 2070 O O . ARG B 1 21 ? 8.234 -15.75 7.359 1 93.38 21 ARG B O 1
ATOM 2077 N N . GLY B 1 22 ? 9.766 -14.141 7.207 1 90.75 22 GLY B N 1
ATOM 2078 C CA . GLY B 1 22 ? 10.695 -14.992 6.484 1 90.75 22 GLY B CA 1
ATOM 2079 C C . GLY B 1 22 ? 11.164 -14.391 5.172 1 90.75 22 GLY B C 1
ATOM 2080 O O . GLY B 1 22 ? 10.883 -13.227 4.883 1 90.75 22 GLY B O 1
ATOM 2081 N N . PHE B 1 23 ? 11.875 -15.227 4.379 1 93.25 23 PHE B N 1
ATOM 2082 C CA . PHE B 1 23 ? 12.391 -14.805 3.086 1 93.25 23 PHE B CA 1
ATOM 2083 C C . PHE B 1 23 ? 11.445 -15.203 1.963 1 93.25 23 PHE B C 1
ATOM 2085 O O . PHE B 1 23 ? 10.969 -16.344 1.924 1 93.25 23 PHE B O 1
ATOM 2092 N N . TYR B 1 24 ? 11.227 -14.258 1.115 1 97.31 24 TYR B N 1
ATOM 2093 C CA . TYR B 1 24 ? 10.367 -14.523 -0.032 1 97.31 24 TYR B CA 1
ATOM 2094 C C . TYR B 1 24 ? 11.023 -14.062 -1.327 1 97.31 24 TYR B C 1
ATOM 2096 O O . TYR B 1 24 ? 11.797 -13.102 -1.327 1 97.31 24 TYR B O 1
ATOM 2104 N N . ARG B 1 25 ? 10.766 -14.82 -2.42 1 98 25 ARG B N 1
ATOM 2105 C CA . ARG B 1 25 ? 10.992 -14.266 -3.754 1 98 25 ARG B CA 1
ATOM 2106 C C . ARG B 1 25 ? 9.906 -13.266 -4.121 1 98 25 ARG B C 1
ATOM 2108 O O . ARG B 1 25 ? 8.719 -13.57 -4.039 1 98 25 ARG B O 1
ATOM 2115 N N . VAL B 1 26 ? 10.32 -12.07 -4.391 1 98.56 26 VAL B N 1
ATOM 2116 C CA . VAL B 1 26 ? 9.383 -11.023 -4.77 1 98.56 26 VAL B CA 1
ATOM 2117 C C . VAL B 1 26 ? 9.617 -10.617 -6.223 1 98.56 26 VAL B C 1
ATOM 2119 O O . VAL B 1 26 ? 10.688 -10.117 -6.566 1 98.56 26 VAL B O 1
ATOM 2122 N N . ARG B 1 27 ? 8.609 -10.859 -7.023 1 98.75 27 ARG B N 1
ATOM 2123 C CA . ARG B 1 27 ? 8.672 -10.594 -8.453 1 98.75 27 ARG B CA 1
ATOM 2124 C C . ARG B 1 27 ? 7.793 -9.406 -8.828 1 98.75 27 ARG B C 1
ATOM 2126 O O . ARG B 1 27 ? 6.594 -9.398 -8.547 1 98.75 27 ARG B O 1
ATOM 2133 N N . GLY B 1 28 ? 8.414 -8.398 -9.438 1 98.62 28 GLY B N 1
ATOM 2134 C CA . GLY B 1 28 ? 7.691 -7.223 -9.898 1 98.62 28 GLY B CA 1
ATOM 2135 C C . GLY B 1 28 ? 7.32 -7.293 -11.367 1 98.62 28 GLY B C 1
ATOM 2136 O O . GLY B 1 28 ? 8.102 -7.777 -12.188 1 98.62 28 GLY B O 1
ATOM 2137 N N . TYR B 1 29 ? 6.117 -6.77 -11.68 1 98.56 29 TYR B N 1
ATOM 2138 C CA . TYR B 1 29 ? 5.602 -6.754 -13.047 1 98.56 29 TYR B CA 1
ATOM 2139 C C . TYR B 1 29 ? 5.043 -5.379 -13.398 1 98.56 29 TYR B C 1
ATOM 2141 O O . TYR B 1 29 ? 4.82 -4.547 -12.516 1 98.56 29 TYR B O 1
ATOM 2149 N N . ARG B 1 30 ? 4.898 -5.176 -14.641 1 97.88 30 ARG B N 1
ATOM 2150 C CA . ARG B 1 30 ? 4.086 -4.09 -15.18 1 97.88 30 ARG B CA 1
ATOM 2151 C C . ARG B 1 30 ? 2.885 -4.637 -15.945 1 97.88 30 ARG B C 1
ATOM 2153 O O . ARG B 1 30 ? 3.008 -5.602 -16.703 1 97.88 30 ARG B O 1
ATOM 2160 N N . HIS B 1 31 ? 1.756 -4.02 -15.648 1 97.75 31 HIS B N 1
ATOM 2161 C CA . HIS B 1 31 ? 0.519 -4.512 -16.25 1 97.75 31 HIS B CA 1
ATOM 2162 C C . HIS B 1 31 ? -0.335 -3.363 -16.766 1 97.75 31 HIS B C 1
ATOM 2164 O O . HIS B 1 31 ? -0.586 -2.393 -16.047 1 97.75 31 HIS B O 1
ATOM 2170 N N . ALA B 1 32 ? -0.664 -3.465 -18 1 95.94 32 ALA B N 1
ATOM 2171 C CA . ALA B 1 32 ? -1.629 -2.539 -18.578 1 95.94 32 ALA B CA 1
ATOM 2172 C C . ALA B 1 32 ? -3.039 -3.119 -18.547 1 95.94 32 ALA B C 1
ATOM 2174 O O . ALA B 1 32 ? -3.326 -4.117 -19.203 1 95.94 32 ALA B O 1
ATOM 2175 N N . ASN B 1 33 ? -3.859 -2.488 -17.734 1 93.94 33 ASN B N 1
ATOM 2176 C CA . ASN B 1 33 ? -5.246 -2.934 -17.656 1 93.94 33 ASN B CA 1
ATOM 2177 C C . ASN B 1 33 ? -5.906 -2.936 -19.031 1 93.94 33 ASN B C 1
ATOM 2179 O O . ASN B 1 33 ? -5.957 -1.903 -19.703 1 93.94 33 ASN B O 1
ATOM 2183 N N . PRO B 1 34 ? -6.434 -4.012 -19.438 1 91.88 34 PRO B N 1
ATOM 2184 C CA . PRO B 1 34 ? -6.973 -4.082 -20.797 1 91.88 34 PRO B CA 1
ATOM 2185 C C . PRO B 1 34 ? -8.242 -3.254 -20.984 1 91.88 34 PRO B C 1
ATOM 2187 O O . PRO B 1 34 ? -8.578 -2.865 -22.094 1 91.88 34 PRO B O 1
ATOM 2190 N N . ASN B 1 35 ? -8.953 -2.982 -19.906 1 88.81 35 ASN B N 1
ATOM 2191 C CA . ASN B 1 35 ? -10.211 -2.244 -19.984 1 88.81 35 ASN B CA 1
ATOM 2192 C C . ASN B 1 35 ? -9.977 -0.736 -19.953 1 88.81 35 ASN B C 1
ATOM 2194 O O . ASN B 1 35 ? -10.664 0.017 -20.641 1 88.81 35 ASN B O 1
ATOM 2198 N N . THR B 1 36 ? -8.992 -0.252 -19.188 1 88.31 36 THR B N 1
ATOM 2199 C CA . THR B 1 36 ? -8.844 1.178 -18.953 1 88.31 36 THR B CA 1
ATOM 2200 C C . THR B 1 36 ? -7.527 1.695 -19.516 1 88.31 36 THR B C 1
ATOM 2202 O O . THR B 1 36 ? -7.344 2.904 -19.672 1 88.31 36 THR B O 1
ATOM 2205 N N . GLY B 1 37 ? -6.594 0.83 -19.75 1 90.25 37 GLY B N 1
ATOM 2206 C CA . GLY B 1 37 ? -5.27 1.234 -20.188 1 90.25 37 GLY B CA 1
ATOM 2207 C C . GLY B 1 37 ? -4.379 1.685 -19.031 1 90.25 37 GLY B C 1
ATOM 2208 O O . GLY B 1 37 ? -3.193 1.963 -19.234 1 90.25 37 GLY B O 1
ATOM 2209 N N . ALA B 1 38 ? -4.941 1.734 -17.859 1 90.25 38 ALA B N 1
ATOM 2210 C CA . ALA B 1 38 ? -4.156 2.146 -16.703 1 90.25 38 ALA B CA 1
ATOM 2211 C C . ALA B 1 38 ? -3.027 1.16 -16.422 1 90.25 38 ALA B C 1
ATOM 2213 O O . ALA B 1 38 ? -3.213 -0.054 -16.531 1 90.25 38 ALA B O 1
ATOM 2214 N N . VAL B 1 39 ? -1.898 1.725 -16.094 1 94 39 VAL B N 1
ATOM 2215 C CA . VAL B 1 39 ? -0.737 0.881 -15.828 1 94 39 VAL B CA 1
ATOM 2216 C C . VAL B 1 39 ? -0.565 0.689 -14.32 1 94 39 VAL B C 1
ATOM 2218 O O . VAL B 1 39 ? -0.619 1.655 -13.555 1 94 39 VAL B O 1
ATOM 2221 N N . THR B 1 40 ? -0.439 -0.587 -13.906 1 96.5 40 THR B N 1
ATOM 2222 C CA . THR B 1 40 ? -0.161 -0.953 -12.516 1 96.5 40 THR B CA 1
ATOM 2223 C C . THR B 1 40 ? 1.081 -1.834 -12.43 1 96.5 40 THR B C 1
ATOM 2225 O O . THR B 1 40 ? 1.664 -2.199 -13.453 1 96.5 40 THR B O 1
ATOM 2228 N N . GLU B 1 41 ? 1.506 -2.059 -11.219 1 98.06 41 GLU B N 1
ATOM 2229 C CA . GLU B 1 41 ? 2.697 -2.871 -10.992 1 98.06 41 GLU B CA 1
ATOM 2230 C C . GLU B 1 41 ? 2.4 -4.023 -10.039 1 98.06 41 GLU B C 1
ATOM 2232 O O . GLU B 1 41 ? 2.857 -4.023 -8.891 1 98.06 41 GLU B O 1
ATOM 2237 N N . PRO B 1 42 ? 1.666 -5.062 -10.539 1 98.56 42 PRO B N 1
ATOM 2238 C CA . PRO B 1 42 ? 1.409 -6.215 -9.664 1 98.56 42 PRO B CA 1
ATOM 2239 C C . PRO B 1 42 ? 2.691 -6.902 -9.203 1 98.56 42 PRO B C 1
ATOM 2241 O O . PRO B 1 42 ? 3.74 -6.754 -9.836 1 98.56 42 PRO B O 1
ATOM 2244 N N . VAL B 1 43 ? 2.523 -7.59 -8.039 1 98.81 43 VAL B N 1
ATOM 2245 C CA . VAL B 1 43 ? 3.658 -8.273 -7.426 1 98.81 43 VAL B CA 1
ATOM 2246 C C . VAL B 1 43 ? 3.303 -9.734 -7.172 1 98.81 43 VAL B C 1
ATOM 2248 O O . VAL B 1 43 ? 2.182 -10.047 -6.762 1 98.81 43 VAL B O 1
ATOM 2251 N N . CYS B 1 44 ? 4.223 -10.57 -7.48 1 98.81 44 CYS B N 1
ATOM 2252 C CA . CYS B 1 44 ? 4.109 -11.977 -7.109 1 98.81 44 CYS B CA 1
ATOM 2253 C C . CYS B 1 44 ? 5.082 -12.328 -5.992 1 98.81 44 CYS B C 1
ATOM 2255 O O . CYS B 1 44 ? 6.297 -12.219 -6.164 1 98.81 44 CYS B O 1
ATOM 2257 N N . VAL B 1 45 ? 4.559 -12.656 -4.828 1 98.81 45 VAL B N 1
ATOM 2258 C CA . VAL B 1 45 ? 5.348 -13.125 -3.695 1 98.81 45 VAL B CA 1
ATOM 2259 C C . VAL B 1 45 ? 5.398 -14.656 -3.701 1 98.81 45 VAL B C 1
ATOM 2261 O O . VAL B 1 45 ? 4.359 -15.32 -3.645 1 98.81 45 VAL B O 1
ATOM 2264 N N . VAL B 1 46 ? 6.609 -15.195 -3.738 1 98.75 46 VAL B N 1
ATOM 2265 C CA . VAL B 1 46 ? 6.75 -16.625 -3.965 1 98.75 46 VAL B CA 1
ATOM 2266 C C . VAL B 1 46 ? 7.57 -17.25 -2.84 1 98.75 46 VAL B C 1
ATOM 2268 O O . VAL B 1 46 ? 8.555 -16.672 -2.381 1 98.75 46 VAL B O 1
ATOM 2271 N N . TYR B 1 47 ? 7.152 -18.375 -2.355 1 98.38 47 TYR B N 1
ATOM 2272 C CA . TYR B 1 47 ? 7.969 -19.25 -1.518 1 98.38 47 TYR B CA 1
ATOM 2273 C C . TYR B 1 47 ? 8.281 -20.562 -2.23 1 98.38 47 TYR B C 1
ATOM 2275 O O . TYR B 1 47 ? 7.367 -21.281 -2.631 1 98.38 47 TYR B O 1
ATOM 2283 N N . GLY B 1 48 ? 9.578 -20.812 -2.439 1 97.62 48 GLY B N 1
ATOM 2284 C CA . GLY B 1 48 ? 10 -22 -3.162 1 97.62 48 GLY B CA 1
ATOM 2285 C C . GLY B 1 48 ? 10 -21.812 -4.668 1 97.62 48 GLY B C 1
ATOM 2286 O O . GLY B 1 48 ? 10.023 -20.672 -5.16 1 97.62 48 GLY B O 1
ATOM 2287 N N . ASP B 1 49 ? 10.141 -22.922 -5.406 1 97.75 49 ASP B N 1
ATOM 2288 C CA . ASP B 1 49 ? 10.141 -22.938 -6.863 1 97.75 49 ASP B CA 1
ATOM 2289 C C . ASP B 1 49 ? 8.797 -23.422 -7.41 1 97.75 49 ASP B C 1
ATOM 2291 O O . ASP B 1 49 ? 8.469 -24.594 -7.328 1 97.75 49 ASP B O 1
ATOM 2295 N N . VAL B 1 50 ? 8.094 -22.453 -7.98 1 98.56 50 VAL B N 1
ATOM 2296 C CA . VAL B 1 50 ? 6.734 -22.781 -8.398 1 98.56 50 VAL B CA 1
ATOM 2297 C C . VAL B 1 50 ? 6.711 -23.062 -9.898 1 98.56 50 VAL B C 1
ATOM 2299 O O . VAL B 1 50 ? 5.711 -23.547 -10.43 1 98.56 50 VAL B O 1
ATOM 2302 N N . GLU B 1 51 ? 7.734 -22.781 -10.625 1 98.19 51 GLU B N 1
ATOM 2303 C CA . GLU B 1 51 ? 7.793 -22.859 -12.086 1 98.19 51 GLU B CA 1
ATOM 2304 C C . GLU B 1 51 ? 7.492 -24.266 -12.57 1 98.19 51 GLU B C 1
ATOM 2306 O O . GLU B 1 51 ? 8.117 -25.234 -12.125 1 98.19 51 GLU B O 1
ATOM 2311 N N . GLY B 1 52 ? 6.512 -24.312 -13.422 1 98 52 GLY B N 1
ATOM 2312 C CA . GLY B 1 52 ? 6.215 -25.562 -14.094 1 98 52 GLY B CA 1
ATOM 2313 C C . GLY B 1 52 ? 5.387 -26.516 -13.25 1 98 52 GLY B C 1
ATOM 2314 O O . GLY B 1 52 ? 5.102 -27.641 -13.664 1 98 52 GLY B O 1
ATOM 2315 N N . LEU B 1 53 ? 4.922 -26.125 -12.156 1 98.19 53 LEU B N 1
ATOM 2316 C CA . LEU B 1 53 ? 4.258 -27.047 -11.227 1 98.19 53 LEU B CA 1
ATOM 2317 C C . LEU B 1 53 ? 2.746 -27.016 -11.43 1 98.19 53 LEU B C 1
ATOM 2319 O O . LEU B 1 53 ? 2.223 -26.141 -12.117 1 98.19 53 LEU B O 1
ATOM 2323 N N . GLU B 1 54 ? 2.115 -28.078 -10.906 1 98.12 54 GLU B N 1
ATOM 2324 C CA . GLU B 1 54 ? 0.663 -28.188 -10.805 1 98.12 54 GLU B CA 1
ATOM 2325 C C . GLU B 1 54 ? 0.198 -28.094 -9.352 1 98.12 54 GLU B C 1
ATOM 2327 O O . GLU B 1 54 ? 0.992 -28.297 -8.43 1 98.12 54 GLU B O 1
ATOM 2332 N N . ASP B 1 55 ? -1.01 -27.719 -9.195 1 97.88 55 ASP B N 1
ATOM 2333 C CA . ASP B 1 55 ? -1.657 -27.703 -7.887 1 97.88 55 ASP B CA 1
ATOM 2334 C C . ASP B 1 55 ? -0.919 -26.781 -6.922 1 97.88 55 ASP B C 1
ATOM 2336 O O . ASP B 1 55 ? -0.729 -27.125 -5.75 1 97.88 55 ASP B O 1
ATOM 2340 N N . VAL B 1 56 ? -0.434 -25.672 -7.426 1 98.56 56 VAL B N 1
ATOM 2341 C CA . VAL B 1 56 ? 0.337 -24.734 -6.613 1 98.56 56 VAL B CA 1
ATOM 2342 C C . VAL B 1 56 ? -0.605 -23.906 -5.75 1 98.56 56 VAL B C 1
ATOM 2344 O O . VAL B 1 56 ? -1.554 -23.297 -6.258 1 98.56 56 VAL B O 1
ATOM 2347 N N . PRO B 1 57 ? -0.429 -23.859 -4.375 1 98.44 57 PRO B N 1
ATOM 2348 C CA . PRO B 1 57 ? -1.201 -22.922 -3.564 1 98.44 57 PRO B CA 1
ATOM 2349 C C . PRO B 1 57 ? -1.068 -21.469 -4.051 1 98.44 57 PRO B C 1
ATOM 2351 O O . PRO B 1 57 ? 0.044 -21 -4.297 1 98.44 57 PRO B O 1
ATOM 2354 N N . LEU B 1 58 ? -2.268 -20.797 -4.227 1 98.75 58 LEU B N 1
ATOM 2355 C CA . LEU B 1 58 ? -2.254 -19.438 -4.758 1 98.75 58 LEU B CA 1
ATOM 2356 C C . LEU B 1 58 ? -3.266 -18.562 -4.035 1 98.75 58 LEU B C 1
ATOM 2358 O O . LEU B 1 58 ? -4.434 -18.938 -3.891 1 98.75 58 LEU B O 1
ATOM 2362 N N . ARG B 1 59 ? -2.832 -17.5 -3.551 1 98.56 59 ARG B N 1
ATOM 2363 C CA . ARG B 1 59 ? -3.697 -16.391 -3.15 1 98.56 59 ARG B CA 1
ATOM 2364 C C . ARG B 1 59 ? -3.635 -15.258 -4.164 1 98.56 59 ARG B C 1
ATOM 2366 O O . ARG B 1 59 ? -2.547 -14.812 -4.543 1 98.56 59 ARG B O 1
ATOM 2373 N N . VAL B 1 60 ? -4.773 -14.836 -4.648 1 98.56 60 VAL B N 1
ATOM 2374 C CA . VAL B 1 60 ? -4.902 -13.594 -5.402 1 98.56 60 VAL B CA 1
ATOM 2375 C C . VAL B 1 60 ? -5.473 -12.5 -4.5 1 98.56 60 VAL B C 1
ATOM 2377 O O . VAL B 1 60 ? -6.629 -12.578 -4.074 1 98.56 60 VAL B O 1
ATOM 2380 N N . HIS B 1 61 ? -4.684 -11.555 -4.211 1 98.25 61 HIS B N 1
ATOM 2381 C CA . HIS B 1 61 ? -4.996 -10.57 -3.186 1 98.25 61 HIS B CA 1
ATOM 2382 C C . HIS B 1 61 ? -5.09 -9.164 -3.783 1 98.25 61 HIS B C 1
ATOM 2384 O O . HIS B 1 61 ? -4.18 -8.727 -4.488 1 98.25 61 HIS B O 1
ATOM 2390 N N . ASP B 1 62 ? -6.176 -8.484 -3.57 1 97.75 62 ASP B N 1
ATOM 2391 C CA . ASP B 1 62 ? -6.352 -7.102 -3.998 1 97.75 62 ASP B CA 1
ATOM 2392 C C . ASP B 1 62 ? -5.945 -6.129 -2.893 1 97.75 62 ASP B C 1
ATOM 2394 O O . ASP B 1 62 ? -6.27 -6.34 -1.723 1 97.75 62 ASP B O 1
ATOM 2398 N N . ALA B 1 63 ? -5.277 -5.117 -3.248 1 98.31 63 ALA B N 1
ATOM 2399 C CA . ALA B 1 63 ? -4.703 -4.125 -2.34 1 98.31 63 ALA B CA 1
ATOM 2400 C C . ALA B 1 63 ? -5.773 -3.533 -1.428 1 98.31 63 ALA B C 1
ATOM 2402 O O . ALA B 1 63 ? -6.891 -3.258 -1.869 1 98.31 63 ALA B O 1
ATOM 2403 N N . CYS B 1 64 ? -5.414 -3.346 -0.218 1 97.75 64 CYS B N 1
ATOM 2404 C CA . CYS B 1 64 ? -6.254 -2.643 0.748 1 97.75 64 CYS B CA 1
ATOM 2405 C C . CYS B 1 64 ? -5.414 -1.739 1.643 1 97.75 64 CYS B C 1
ATOM 2407 O O . CYS B 1 64 ? -5.031 -2.133 2.746 1 97.75 64 CYS B O 1
ATOM 2409 N N . PHE B 1 65 ? -5.293 -0.559 1.202 1 98.5 65 PHE B N 1
ATOM 2410 C CA . PHE B 1 65 ? -4.461 0.423 1.89 1 98.5 65 PHE B CA 1
ATOM 2411 C C . PHE B 1 65 ? -4.93 0.615 3.328 1 98.5 65 PHE B C 1
ATOM 2413 O O . PHE B 1 65 ? -4.121 0.591 4.258 1 98.5 65 PHE B O 1
ATOM 2420 N N . THR B 1 66 ? -6.168 0.751 3.6 1 97.88 66 THR B N 1
ATOM 2421 C CA . THR B 1 66 ? -6.688 1.091 4.918 1 97.88 66 THR B CA 1
ATOM 2422 C C . THR B 1 66 ? -6.383 -0.017 5.922 1 97.88 66 THR B C 1
ATOM 2424 O O . THR B 1 66 ? -6.066 0.259 7.082 1 97.88 66 THR B O 1
ATOM 2427 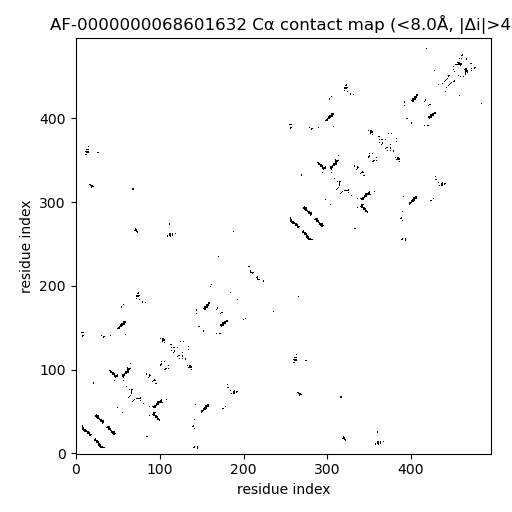N N . SER B 1 67 ? -6.434 -1.244 5.488 1 97 67 SER B N 1
ATOM 2428 C CA . SER B 1 67 ? -6.164 -2.359 6.391 1 97 67 SER B CA 1
ATOM 2429 C C . SER B 1 67 ? -4.668 -2.643 6.488 1 97 67 SER B C 1
ATOM 2431 O O . SER B 1 67 ? -4.105 -2.664 7.586 1 97 67 SER B O 1
ATOM 2433 N N . GLU B 1 68 ? -4.031 -2.744 5.387 1 98.06 68 GLU B N 1
ATOM 2434 C CA . GLU B 1 68 ? -2.658 -3.242 5.336 1 98.06 68 GLU B CA 1
ATOM 2435 C C . GLU B 1 68 ? -1.67 -2.184 5.816 1 98.06 68 GLU B C 1
ATOM 2437 O O . GLU B 1 68 ? -0.654 -2.51 6.434 1 98.06 68 GLU B O 1
ATOM 2442 N N . VAL B 1 69 ? -1.935 -0.943 5.523 1 98.44 69 VAL B N 1
ATOM 2443 C CA . VAL B 1 69 ? -0.998 0.131 5.84 1 98.44 69 VAL B CA 1
ATOM 2444 C C . VAL B 1 69 ? -1.445 0.852 7.109 1 98.44 69 VAL B C 1
ATOM 2446 O O . VAL B 1 69 ? -0.646 1.069 8.023 1 98.44 69 VAL B O 1
ATOM 2449 N N . LEU B 1 70 ? -2.771 1.11 7.258 1 98 70 LEU B N 1
ATOM 2450 C CA . LEU B 1 70 ? -3.238 1.931 8.375 1 98 70 LEU B CA 1
ATOM 2451 C C . LEU B 1 70 ? -3.74 1.059 9.516 1 98 70 LEU B C 1
ATOM 2453 O O . LEU B 1 70 ? -3.98 1.553 10.617 1 98 70 LEU B O 1
ATOM 2457 N N . GLY B 1 71 ? -3.971 -0.226 9.281 1 95.94 71 GLY B N 1
ATOM 2458 C CA . GLY B 1 71 ? -4.43 -1.124 10.328 1 95.94 71 GLY B CA 1
ATOM 2459 C C . GLY B 1 71 ? -5.918 -1.02 10.594 1 95.94 71 GLY B C 1
ATOM 2460 O O . GLY B 1 71 ? -6.363 -1.182 11.734 1 95.94 71 GLY B O 1
ATOM 2461 N N . SER B 1 72 ? -6.637 -0.726 9.578 1 95.44 72 SER B N 1
ATOM 2462 C CA . SER B 1 72 ? -8.086 -0.598 9.719 1 95.44 72 SER B CA 1
ATOM 2463 C C . SER B 1 72 ? -8.695 -1.872 10.297 1 95.44 72 SER B C 1
ATOM 2465 O O . SER B 1 72 ? -8.297 -2.979 9.93 1 95.44 72 SER B O 1
ATOM 2467 N N . MET B 1 73 ? -9.758 -1.669 11.023 1 89.06 73 MET B N 1
ATOM 2468 C CA . MET B 1 73 ? -10.469 -2.789 11.633 1 89.06 73 MET B CA 1
ATOM 2469 C C . MET B 1 73 ? -11.797 -3.035 10.938 1 89.06 73 MET B C 1
ATOM 2471 O O . MET B 1 73 ? -12.617 -3.832 11.414 1 89.06 73 MET B O 1
ATOM 2475 N N . LYS B 1 74 ? -12.023 -2.395 9.82 1 87.25 74 LYS B N 1
ATOM 2476 C CA . LYS B 1 74 ? -13.289 -2.516 9.102 1 87.25 74 LYS B CA 1
ATOM 2477 C C . LYS B 1 74 ? -13.305 -3.754 8.211 1 87.25 74 LYS B C 1
ATOM 2479 O O . LYS B 1 74 ? -14.359 -4.156 7.715 1 87.25 74 LYS B O 1
ATOM 2484 N N . CYS B 1 75 ? -12.125 -4.273 7.973 1 86.69 75 CYS B N 1
ATOM 2485 C CA . CYS B 1 75 ? -12.016 -5.473 7.148 1 86.69 75 CYS B CA 1
ATOM 2486 C C . CYS B 1 75 ? -10.867 -6.355 7.625 1 86.69 75 CYS B C 1
ATOM 2488 O O . CYS B 1 75 ? -10.188 -6.027 8.594 1 86.69 75 CYS B O 1
ATOM 2490 N N . ASP B 1 76 ? -10.703 -7.484 6.992 1 89.06 76 ASP B N 1
ATOM 2491 C CA . ASP B 1 76 ? -9.664 -8.422 7.426 1 89.06 76 ASP B CA 1
ATOM 2492 C C . ASP B 1 76 ? -8.641 -8.656 6.32 1 89.06 76 ASP B C 1
ATOM 2494 O O . ASP B 1 76 ? -8.008 -9.711 6.27 1 89.06 76 ASP B O 1
ATOM 2498 N N . CYS B 1 77 ? -8.523 -7.719 5.426 1 94.44 77 CYS B N 1
ATOM 2499 C CA . CYS B 1 77 ? -7.645 -7.902 4.273 1 94.44 77 CYS B CA 1
ATOM 2500 C C . CYS B 1 77 ? -6.207 -8.141 4.711 1 94.44 77 CYS B C 1
ATOM 2502 O O . CYS B 1 77 ? -5.516 -9 4.152 1 94.44 77 CYS B O 1
ATOM 2504 N N . LYS B 1 78 ? -5.734 -7.383 5.688 1 96.06 78 LYS B N 1
ATOM 2505 C CA . LYS B 1 78 ? -4.371 -7.547 6.191 1 96.06 78 LYS B CA 1
ATOM 2506 C C . LYS B 1 78 ? -4.156 -8.953 6.742 1 96.06 78 LYS B C 1
ATOM 2508 O O . LYS B 1 78 ? -3.184 -9.617 6.395 1 96.06 78 LYS B O 1
ATOM 2513 N N . GLN B 1 79 ? -5.035 -9.406 7.578 1 92.81 79 GLN B N 1
ATOM 2514 C CA . GLN B 1 79 ? -4.934 -10.719 8.211 1 92.81 79 GLN B CA 1
ATOM 2515 C C . GLN B 1 79 ? -4.957 -11.836 7.172 1 92.81 79 GLN B C 1
ATOM 2517 O O . GLN B 1 79 ? -4.23 -12.82 7.301 1 92.81 79 GLN B O 1
ATOM 2522 N N . GLN B 1 80 ? -5.773 -11.633 6.164 1 93.81 80 GLN B N 1
ATOM 2523 C CA . GLN B 1 80 ? -5.848 -12.625 5.098 1 93.81 80 GLN B CA 1
ATOM 2524 C C . GLN B 1 80 ? -4.543 -12.688 4.309 1 93.81 80 GLN B C 1
ATOM 2526 O O . GLN B 1 80 ? -4.082 -13.773 3.938 1 93.81 80 GLN B O 1
ATOM 2531 N N . LEU B 1 81 ? -3.969 -11.523 4.023 1 97.25 81 LEU B N 1
ATOM 2532 C CA . LEU B 1 81 ? -2.682 -11.484 3.34 1 97.25 81 LEU B CA 1
ATOM 2533 C C . LEU B 1 81 ? -1.606 -12.188 4.16 1 97.25 81 LEU B C 1
ATOM 2535 O O . LEU B 1 81 ? -0.866 -13.023 3.635 1 97.25 81 LEU B O 1
ATOM 2539 N N . GLU B 1 82 ? -1.526 -11.859 5.414 1 95.69 82 GLU B N 1
ATOM 2540 C CA . GLU B 1 82 ? -0.534 -12.453 6.305 1 95.69 82 GLU B CA 1
ATOM 2541 C C . GLU B 1 82 ? -0.72 -13.961 6.414 1 95.69 82 GLU B C 1
ATOM 2543 O O . GLU B 1 82 ? 0.254 -14.719 6.375 1 95.69 82 GLU B O 1
ATOM 2548 N N . MET B 1 83 ? -1.96 -14.359 6.543 1 93.88 83 MET B N 1
ATOM 2549 C CA . MET B 1 83 ? -2.268 -15.781 6.59 1 93.88 83 MET B CA 1
ATOM 2550 C C . MET B 1 83 ? -1.787 -16.484 5.324 1 93.88 83 MET B C 1
ATOM 2552 O O . MET B 1 83 ? -1.205 -17.578 5.395 1 93.88 83 MET B O 1
ATOM 2556 N N . ALA B 1 84 ? -2.039 -15.891 4.199 1 96.94 84 ALA B N 1
ATOM 2557 C CA . ALA B 1 84 ? -1.647 -16.484 2.924 1 96.94 84 ALA B CA 1
ATOM 2558 C C . ALA B 1 84 ? -0.13 -16.625 2.826 1 96.94 84 ALA B C 1
ATOM 2560 O O . ALA B 1 84 ? 0.378 -17.656 2.383 1 96.94 84 ALA B O 1
ATOM 2561 N N . MET B 1 85 ? 0.602 -15.594 3.23 1 97.5 85 MET B N 1
ATOM 2562 C CA . MET B 1 85 ? 2.062 -15.633 3.199 1 97.5 85 MET B CA 1
ATOM 2563 C C . MET B 1 85 ? 2.598 -16.719 4.129 1 97.5 85 MET B C 1
ATOM 2565 O O . MET B 1 85 ? 3.496 -17.469 3.752 1 97.5 85 MET B O 1
ATOM 2569 N N . ASP B 1 86 ? 2.016 -16.797 5.285 1 95.56 86 ASP B N 1
ATOM 2570 C CA . ASP B 1 86 ? 2.42 -17.844 6.223 1 95.56 86 ASP B CA 1
ATOM 2571 C C . ASP B 1 86 ? 2.111 -19.219 5.668 1 95.56 86 ASP B C 1
ATOM 2573 O O . ASP B 1 86 ? 2.914 -20.156 5.812 1 95.56 86 ASP B O 1
ATOM 2577 N N . TYR B 1 87 ? 0.964 -19.359 5.027 1 95.5 87 TYR B N 1
ATOM 2578 C CA . TYR B 1 87 ? 0.544 -20.656 4.488 1 95.5 87 TYR B CA 1
ATOM 2579 C C . TYR B 1 87 ? 1.544 -21.156 3.457 1 95.5 87 TYR B C 1
ATOM 2581 O O . TYR B 1 87 ? 1.971 -22.312 3.518 1 95.5 87 TYR B O 1
ATOM 2589 N N . ILE B 1 88 ? 1.953 -20.297 2.543 1 97.19 88 ILE B N 1
ATOM 2590 C CA . ILE B 1 88 ? 2.816 -20.781 1.47 1 97.19 88 ILE B CA 1
ATOM 2591 C C . ILE B 1 88 ? 4.215 -21.062 2.016 1 97.19 88 ILE B C 1
ATOM 2593 O O . ILE B 1 88 ? 4.941 -21.891 1.483 1 97.19 88 ILE B O 1
ATOM 2597 N N . LYS B 1 89 ? 4.602 -20.375 3.039 1 95.75 89 LYS B N 1
ATOM 2598 C CA . LYS B 1 89 ? 5.871 -20.672 3.699 1 95.75 89 LYS B CA 1
ATOM 2599 C C . LYS B 1 89 ? 5.844 -22.047 4.352 1 95.75 89 LYS B C 1
ATOM 2601 O O . LYS B 1 89 ? 6.797 -22.828 4.215 1 95.75 89 LYS B O 1
ATOM 2606 N N . ASP B 1 90 ? 4.746 -22.344 4.953 1 94.5 90 ASP B N 1
ATOM 2607 C CA . ASP B 1 90 ? 4.641 -23.562 5.746 1 94.5 90 ASP B CA 1
ATOM 2608 C C . ASP B 1 90 ? 4.266 -24.75 4.867 1 94.5 90 ASP B C 1
ATOM 2610 O O . ASP B 1 90 ? 4.559 -25.906 5.211 1 94.5 90 ASP B O 1
ATOM 2614 N N . ASN B 1 91 ? 3.613 -24.547 3.719 1 91.81 91 ASN B N 1
ATOM 2615 C CA . ASN B 1 91 ? 3.096 -25.609 2.867 1 91.81 91 ASN B CA 1
ATOM 2616 C C . ASN B 1 91 ? 3.615 -25.5 1.438 1 91.81 91 ASN B C 1
ATOM 2618 O O . ASN B 1 91 ? 3.082 -26.125 0.522 1 91.81 91 ASN B O 1
ATOM 2622 N N . GLY B 1 92 ? 4.652 -24.75 1.267 1 88.06 92 GLY B N 1
ATOM 2623 C CA . GLY B 1 92 ? 5.172 -24.438 -0.056 1 88.06 92 GLY B CA 1
ATOM 2624 C C . GLY B 1 92 ? 5.578 -25.656 -0.841 1 88.06 92 GLY B C 1
ATOM 2625 O O . GLY B 1 92 ? 5.605 -26.766 -0.301 1 88.06 92 GLY B O 1
ATOM 2626 N N . PRO B 1 93 ? 5.863 -25.406 -2.145 1 97.56 93 PRO B N 1
ATOM 2627 C CA . PRO B 1 93 ? 5.992 -24.094 -2.785 1 97.56 93 PRO B CA 1
ATOM 2628 C C . PRO B 1 93 ? 4.641 -23.453 -3.072 1 97.56 93 PRO B C 1
ATOM 2630 O O . PRO B 1 93 ? 3.654 -24.141 -3.32 1 97.56 93 PRO B O 1
ATOM 2633 N N . GLY B 1 94 ? 4.488 -22.125 -2.969 1 98.62 94 GLY B N 1
ATOM 2634 C CA . GLY B 1 94 ? 3.26 -21.391 -3.209 1 98.62 94 GLY B CA 1
ATOM 2635 C C . GLY B 1 94 ? 3.494 -19.922 -3.531 1 98.62 94 GLY B C 1
ATOM 2636 O O . GLY B 1 94 ? 4.641 -19.469 -3.6 1 98.62 94 GLY B O 1
ATOM 2637 N N . MET B 1 95 ? 2.361 -19.25 -3.852 1 98.56 95 MET B N 1
ATOM 2638 C CA . MET B 1 95 ? 2.545 -17.859 -4.254 1 98.56 95 MET B CA 1
ATOM 2639 C C . MET B 1 95 ? 1.354 -17.016 -3.828 1 98.56 95 MET B C 1
ATOM 2641 O O . MET B 1 95 ? 0.25 -17.531 -3.645 1 98.56 95 MET B O 1
ATOM 2645 N N . VAL B 1 96 ? 1.599 -15.773 -3.619 1 98.81 96 VAL B N 1
ATOM 2646 C CA . VAL B 1 96 ? 0.62 -14.703 -3.434 1 98.81 96 VAL B CA 1
ATOM 2647 C C . VAL B 1 96 ? 0.774 -13.664 -4.539 1 98.81 96 VAL B C 1
ATOM 2649 O O . VAL B 1 96 ? 1.841 -13.062 -4.691 1 98.81 96 VAL B O 1
ATOM 2652 N N . ILE B 1 97 ? -0.279 -13.508 -5.309 1 98.88 97 ILE B N 1
ATOM 2653 C CA . ILE B 1 97 ? -0.292 -12.438 -6.305 1 98.88 97 ILE B CA 1
ATOM 2654 C C . ILE B 1 97 ? -1.042 -11.227 -5.754 1 98.88 97 ILE B C 1
ATOM 2656 O O . ILE B 1 97 ? -2.209 -11.336 -5.367 1 98.88 97 ILE B O 1
ATOM 2660 N N . TYR B 1 98 ? -0.366 -10.133 -5.668 1 98.88 98 TYR B N 1
ATOM 2661 C CA . TYR B 1 98 ? -0.877 -8.875 -5.125 1 98.88 98 TYR B CA 1
ATOM 2662 C C . TYR B 1 98 ? -1.223 -7.898 -6.242 1 98.88 98 TYR B C 1
ATOM 2664 O O . TYR B 1 98 ? -0.351 -7.496 -7.016 1 98.88 98 TYR B O 1
ATOM 2672 N N . LEU B 1 99 ? -2.451 -7.5 -6.312 1 98.5 99 LEU B N 1
ATOM 2673 C CA . LEU B 1 99 ? -2.951 -6.609 -7.352 1 98.5 99 LEU B CA 1
ATOM 2674 C C . LEU B 1 99 ? -3.316 -5.246 -6.77 1 98.5 99 LEU B C 1
ATOM 2676 O O . LEU B 1 99 ? -3.971 -5.168 -5.727 1 98.5 99 LEU B O 1
ATOM 2680 N N . GLN B 1 100 ? -2.883 -4.203 -7.43 1 97.25 100 GLN B N 1
ATOM 2681 C CA . GLN B 1 100 ? -3.16 -2.842 -6.98 1 97.25 100 GLN B CA 1
ATOM 2682 C C . GLN B 1 100 ? -4.559 -2.396 -7.406 1 97.25 100 GLN B C 1
ATOM 2684 O O . GLN B 1 100 ? -4.703 -1.425 -8.148 1 97.25 100 GLN B O 1
ATOM 2689 N N . GLN B 1 101 ? -5.512 -3.125 -6.918 1 96.38 101 GLN B N 1
ATOM 2690 C CA . GLN B 1 101 ? -6.91 -2.812 -7.195 1 96.38 101 GLN B CA 1
ATOM 2691 C C . GLN B 1 101 ? -7.656 -2.447 -5.918 1 96.38 101 GLN B C 1
ATOM 2693 O O . GLN B 1 101 ? -8.516 -3.205 -5.457 1 96.38 101 GLN B O 1
ATOM 2698 N N . GLU B 1 102 ? -7.352 -1.237 -5.418 1 96.62 102 GLU B N 1
ATOM 2699 C CA . GLU B 1 102 ? -7.906 -0.695 -4.184 1 96.62 102 GLU B CA 1
ATOM 2700 C C . GLU B 1 102 ? -9.414 -0.471 -4.305 1 96.62 102 GLU B C 1
ATOM 2702 O O . GLU B 1 102 ? -9.891 0.012 -5.332 1 96.62 102 GLU B O 1
ATOM 2707 N N . GLY B 1 103 ? -10.18 -0.88 -3.236 1 94.06 103 GLY B N 1
ATOM 2708 C CA . GLY B 1 103 ? -11.602 -0.615 -3.207 1 94.06 103 GLY B CA 1
ATOM 2709 C C . GLY B 1 103 ? -12.375 -1.356 -4.285 1 94.06 103 GLY B C 1
ATOM 2710 O O . GLY B 1 103 ? -13.258 -0.786 -4.93 1 94.06 103 GLY B O 1
ATOM 2711 N N . ARG B 1 104 ? -11.984 -2.545 -4.566 1 92.44 104 ARG B N 1
ATOM 2712 C CA . ARG B 1 104 ? -12.578 -3.338 -5.637 1 92.44 104 ARG B CA 1
ATOM 2713 C C . ARG B 1 104 ? -12.43 -2.641 -6.984 1 92.44 104 ARG B C 1
ATOM 2715 O O . ARG B 1 104 ? -13.336 -2.686 -7.816 1 92.44 104 ARG B O 1
ATOM 2722 N N . GLY B 1 105 ? -11.383 -1.88 -7.062 1 92.81 105 GLY B N 1
ATOM 2723 C CA . GLY B 1 105 ? -11.031 -1.285 -8.344 1 92.81 105 GLY B CA 1
ATOM 2724 C C . GLY B 1 105 ? -11.477 0.159 -8.469 1 92.81 105 GLY B C 1
ATOM 2725 O O . GLY B 1 105 ? -11.102 0.846 -9.422 1 92.81 105 GLY B O 1
ATOM 2726 N N . ILE B 1 106 ? -12.219 0.723 -7.543 1 92.44 106 ILE B N 1
ATOM 2727 C CA . ILE B 1 106 ? -12.766 2.068 -7.699 1 92.44 106 ILE B CA 1
ATOM 2728 C C . ILE B 1 106 ? -11.727 3.1 -7.262 1 92.44 106 ILE B C 1
ATOM 2730 O O . ILE B 1 106 ? -11.891 4.297 -7.512 1 92.44 106 ILE B O 1
ATOM 2734 N N . GLY B 1 107 ? -10.703 2.67 -6.566 1 95.12 107 GLY B N 1
ATOM 2735 C CA . GLY B 1 107 ? -9.68 3.588 -6.094 1 95.12 107 GLY B CA 1
ATOM 2736 C C . GLY B 1 107 ? -9.844 3.963 -4.633 1 95.12 107 GLY B C 1
ATOM 2737 O O . GLY B 1 107 ? -10.914 3.766 -4.055 1 95.12 107 GLY B O 1
ATOM 2738 N N . LEU B 1 108 ? -8.789 4.496 -4.062 1 97.31 108 LEU B N 1
ATOM 2739 C CA . LEU B 1 108 ? -8.719 4.773 -2.633 1 97.31 108 LEU B CA 1
ATOM 2740 C C . LEU B 1 108 ? -9.609 5.949 -2.264 1 97.31 108 LEU B C 1
ATOM 2742 O O . LEU B 1 108 ? -10.352 5.891 -1.276 1 97.31 108 LEU B O 1
ATOM 2746 N N . ALA B 1 109 ? -9.547 7.016 -3.027 1 97.19 109 ALA B N 1
ATOM 2747 C CA . ALA B 1 109 ? -10.352 8.195 -2.729 1 97.19 109 ALA B CA 1
ATOM 2748 C C . ALA B 1 109 ? -11.836 7.875 -2.756 1 97.19 109 ALA B C 1
ATOM 2750 O O . ALA B 1 109 ? -12.594 8.305 -1.877 1 97.19 109 ALA B O 1
ATOM 2751 N N . ASN B 1 110 ? -12.242 7.129 -3.713 1 95.81 110 ASN B N 1
ATOM 2752 C CA . ASN B 1 110 ? -13.641 6.73 -3.809 1 95.81 110 ASN B CA 1
ATOM 2753 C C . ASN B 1 110 ? -14.031 5.773 -2.684 1 95.81 110 ASN B C 1
ATOM 2755 O O . ASN B 1 110 ? -15.156 5.809 -2.197 1 95.81 110 ASN B O 1
ATOM 2759 N N . LYS B 1 111 ? -13.141 4.895 -2.336 1 95.56 111 LYS B N 1
ATOM 2760 C CA . LYS B 1 111 ? -13.383 4.031 -1.182 1 95.56 111 LYS B CA 1
ATOM 2761 C C . LYS B 1 111 ? -13.641 4.855 0.076 1 95.56 111 LYS B C 1
ATOM 2763 O O . LYS B 1 111 ? -14.57 4.566 0.831 1 95.56 111 LYS B O 1
ATOM 2768 N N . ILE B 1 112 ? -12.836 5.859 0.298 1 96.38 112 ILE B N 1
ATOM 2769 C CA . ILE B 1 112 ? -13 6.734 1.454 1 96.38 112 ILE B CA 1
ATOM 2770 C C . ILE B 1 112 ? -14.344 7.457 1.373 1 96.38 112 ILE B C 1
ATOM 2772 O O . ILE B 1 112 ? -15.039 7.602 2.381 1 96.38 112 ILE B O 1
ATOM 2776 N N . ALA B 1 113 ? -14.672 7.867 0.185 1 95.88 113 ALA B N 1
ATOM 2777 C CA . ALA B 1 113 ? -15.984 8.484 -0.017 1 95.88 113 ALA B CA 1
ATOM 2778 C C . ALA B 1 113 ? -17.109 7.516 0.336 1 95.88 113 ALA B C 1
ATOM 2780 O O . ALA B 1 113 ? -18.094 7.902 0.969 1 95.88 113 ALA B O 1
ATOM 2781 N N . ALA B 1 114 ? -16.969 6.285 -0.079 1 92.38 114 ALA B N 1
ATOM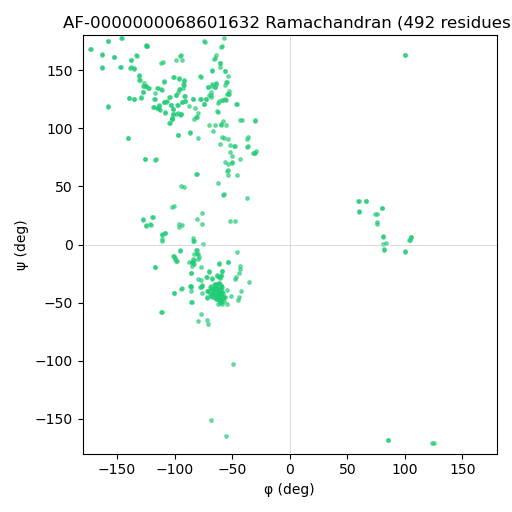 2782 C CA . ALA B 1 114 ? -17.969 5.266 0.241 1 92.38 114 ALA B CA 1
ATOM 2783 C C . ALA B 1 114 ? -18.078 5.059 1.749 1 92.38 114 ALA B C 1
ATOM 2785 O O . ALA B 1 114 ? -19.172 4.957 2.291 1 92.38 114 ALA B O 1
ATOM 2786 N N . TYR B 1 115 ? -16.938 4.988 2.424 1 91.62 115 TYR B N 1
ATOM 2787 C CA . TYR B 1 115 ? -16.922 4.852 3.877 1 91.62 115 TYR B CA 1
ATOM 2788 C C . TYR B 1 115 ? -17.641 6.016 4.539 1 91.62 115 TYR B C 1
ATOM 2790 O O . TYR B 1 115 ? -18.359 5.828 5.523 1 91.62 115 TYR B O 1
ATOM 2798 N N . ALA B 1 116 ? -17.406 7.18 4.008 1 92.94 116 ALA B N 1
ATOM 2799 C CA . ALA B 1 116 ? -18.047 8.367 4.555 1 92.94 116 ALA B CA 1
ATOM 2800 C C . ALA B 1 116 ? -19.562 8.266 4.465 1 92.94 116 ALA B C 1
ATOM 2802 O O . ALA B 1 116 ? -20.266 8.602 5.418 1 92.94 116 ALA B O 1
ATOM 2803 N N . VAL B 1 117 ? -20 7.82 3.326 1 90 117 VAL B N 1
ATOM 2804 C CA . VAL B 1 117 ? -21.438 7.664 3.117 1 90 117 VAL B CA 1
ATOM 2805 C C . VAL B 1 117 ? -21.984 6.586 4.055 1 90 117 VAL B C 1
ATOM 2807 O O . VAL B 1 117 ? -23.078 6.723 4.598 1 90 117 VAL B O 1
ATOM 2810 N N . GLN B 1 118 ? -21.203 5.582 4.316 1 84.94 118 GLN B N 1
ATOM 2811 C CA . GLN B 1 118 ? -21.609 4.473 5.172 1 84.94 118 GLN B CA 1
ATOM 2812 C C . GLN B 1 118 ? -21.781 4.926 6.621 1 84.94 118 GLN B C 1
ATOM 2814 O O . GLN B 1 118 ? -22.531 4.316 7.379 1 84.94 118 GLN B O 1
ATOM 2819 N N . GLU B 1 119 ? -21.047 5.918 7.039 1 83.81 119 GLU B N 1
ATOM 2820 C CA . GLU B 1 119 ? -21.188 6.461 8.383 1 83.81 119 GLU B CA 1
ATOM 2821 C C . GLU B 1 119 ? -22.609 6.961 8.633 1 83.81 119 GLU B C 1
ATOM 2823 O O . GLU B 1 119 ? -23.047 7.051 9.781 1 83.81 119 GLU B O 1
ATOM 2828 N N . GLY B 1 120 ? -23.234 7.246 7.566 1 78.69 120 GLY B N 1
ATOM 2829 C CA . GLY B 1 120 ? -24.625 7.676 7.684 1 78.69 120 GLY B CA 1
ATOM 2830 C C . GLY B 1 120 ? -25.594 6.523 7.789 1 78.69 120 GLY B C 1
ATOM 2831 O O . GLY B 1 120 ? -26.812 6.727 7.797 1 78.69 120 GLY B O 1
ATOM 2832 N N . GLY B 1 121 ? -25.125 5.238 7.828 1 78.31 121 GLY B N 1
ATOM 2833 C CA . GLY B 1 121 ? -25.984 4.086 8.062 1 78.31 121 GLY B CA 1
ATOM 2834 C C . GLY B 1 121 ? -26.266 3.291 6.797 1 78.31 121 GLY B C 1
ATOM 2835 O O . GLY B 1 121 ? -27.094 2.377 6.809 1 78.31 121 GLY B O 1
ATOM 2836 N N . VAL B 1 122 ? -25.688 3.656 5.73 1 75.88 122 VAL B N 1
ATOM 2837 C CA . VAL B 1 122 ? -25.906 2.979 4.457 1 75.88 122 VAL B CA 1
ATOM 2838 C C . VAL B 1 122 ? -24.875 1.879 4.27 1 75.88 122 VAL B C 1
ATOM 2840 O O . VAL B 1 122 ? -23.719 2.021 4.703 1 75.88 122 VAL B O 1
ATOM 2843 N N . ASP B 1 123 ? -25.312 0.735 3.691 1 76.56 123 ASP B N 1
ATOM 2844 C CA . ASP B 1 123 ? -24.328 -0.323 3.455 1 76.56 123 ASP B CA 1
ATOM 2845 C C . ASP B 1 123 ? -23.422 0.022 2.277 1 76.56 123 ASP B C 1
ATOM 2847 O O . ASP B 1 123 ? -23.594 1.056 1.631 1 76.56 123 ASP B O 1
ATOM 2851 N N . THR B 1 124 ? -22.391 -0.826 2.014 1 73.62 124 THR B N 1
ATOM 2852 C CA . THR B 1 124 ? -21.344 -0.569 1.021 1 73.62 124 THR B CA 1
ATOM 2853 C C . THR B 1 124 ? -21.953 -0.424 -0.371 1 73.62 124 THR B C 1
ATOM 2855 O O . THR B 1 124 ? -21.609 0.498 -1.112 1 73.62 124 THR B O 1
ATOM 2858 N N . VAL B 1 125 ? -22.828 -1.351 -0.754 1 70.88 125 VAL B N 1
ATOM 2859 C CA . VAL B 1 125 ? -23.422 -1.361 -2.086 1 70.88 125 VAL B CA 1
ATOM 2860 C C . VAL B 1 125 ? -24.266 -0.105 -2.285 1 70.88 125 VAL B C 1
ATOM 2862 O O . VAL B 1 125 ? -24.156 0.569 -3.312 1 70.88 125 VAL B O 1
ATOM 2865 N N . ASP B 1 126 ? -24.984 0.214 -1.279 1 78.94 126 ASP B N 1
ATOM 2866 C CA . ASP B 1 126 ? -25.828 1.407 -1.338 1 78.94 126 ASP B CA 1
ATOM 2867 C C . ASP B 1 126 ? -24.984 2.676 -1.355 1 78.94 126 ASP B C 1
ATOM 2869 O O . ASP B 1 126 ? -25.312 3.646 -2.033 1 78.94 126 ASP B O 1
ATOM 2873 N N . ALA B 1 127 ? -23.922 2.623 -0.626 1 81.69 127 ALA B N 1
ATOM 2874 C CA . ALA B 1 127 ? -23.016 3.775 -0.617 1 81.69 127 ALA B CA 1
ATOM 2875 C C . ALA B 1 127 ? -22.438 4.023 -2.004 1 81.69 127 ALA B C 1
ATOM 2877 O O . ALA B 1 127 ? -22.422 5.16 -2.48 1 81.69 127 ALA B O 1
ATOM 2878 N N . ASN B 1 128 ? -22.016 2.963 -2.643 1 81.88 128 ASN B N 1
ATOM 2879 C CA . ASN B 1 128 ? -21.469 3.088 -3.992 1 81.88 128 ASN B CA 1
ATOM 2880 C C . ASN B 1 128 ? -22.516 3.629 -4.969 1 81.88 128 ASN B C 1
ATOM 2882 O O . ASN B 1 128 ? -22.219 4.496 -5.789 1 81.88 128 ASN B O 1
ATOM 2886 N N . ARG B 1 129 ? -23.672 3.088 -4.84 1 82.12 129 ARG B N 1
ATOM 2887 C CA . ARG B 1 129 ? -24.75 3.535 -5.715 1 82.12 129 ARG B CA 1
ATOM 2888 C C . ARG B 1 129 ? -25.047 5.02 -5.508 1 82.12 129 ARG B C 1
ATOM 2890 O O . ARG B 1 129 ? -25.219 5.762 -6.477 1 82.12 129 ARG B O 1
ATOM 2897 N N . LYS B 1 130 ? -25.078 5.383 -4.336 1 85.31 130 LYS B N 1
ATOM 2898 C CA . LYS B 1 130 ? -25.328 6.785 -4.012 1 85.31 130 LYS B CA 1
ATOM 2899 C C . LYS B 1 130 ? -24.25 7.691 -4.605 1 85.31 130 LYS B C 1
ATOM 2901 O O . LYS B 1 130 ? -24.531 8.828 -4.984 1 85.31 130 LYS B O 1
ATOM 2906 N N . LEU B 1 131 ? -23.094 7.172 -4.762 1 89.75 131 LEU B N 1
ATOM 2907 C CA . LEU B 1 131 ? -21.984 7.961 -5.266 1 89.75 131 LEU B CA 1
ATOM 2908 C C . LEU B 1 131 ? -21.828 7.785 -6.773 1 89.75 131 LEU B C 1
ATOM 2910 O O . LEU B 1 131 ? -20.969 8.414 -7.391 1 89.75 131 LEU B O 1
ATOM 2914 N N . GLY B 1 132 ? -22.625 6.883 -7.383 1 89.25 132 GLY B N 1
ATOM 2915 C CA . GLY B 1 132 ? -22.531 6.602 -8.805 1 89.25 132 GLY B CA 1
ATOM 2916 C C . GLY B 1 132 ? -21.328 5.754 -9.164 1 89.25 132 GLY B C 1
ATOM 2917 O O . GLY B 1 132 ? -20.797 5.859 -10.266 1 89.25 132 GLY B O 1
ATOM 2918 N N . LEU B 1 133 ? -20.906 5.02 -8.266 1 88.62 133 LEU B N 1
ATOM 2919 C CA . LEU B 1 133 ? -19.734 4.176 -8.469 1 88.62 133 LEU B CA 1
ATOM 2920 C C . LEU B 1 133 ? -20.141 2.736 -8.75 1 88.62 133 LEU B C 1
ATOM 2922 O O . LEU B 1 133 ? -21.156 2.258 -8.227 1 88.62 133 LEU B O 1
ATOM 2926 N N . PRO B 1 134 ? -19.344 2.086 -9.641 1 88.5 134 PRO B N 1
ATOM 2927 C CA . PRO B 1 134 ? -19.594 0.657 -9.828 1 88.5 134 PRO B CA 1
ATOM 2928 C C . PRO B 1 134 ? -19.297 -0.164 -8.578 1 88.5 134 PRO B C 1
ATOM 2930 O O . PRO B 1 134 ? -18.516 0.261 -7.723 1 88.5 134 PRO B O 1
ATOM 2933 N N . ASP B 1 135 ? -19.859 -1.356 -8.477 1 84.56 135 ASP B N 1
ATOM 2934 C CA . ASP B 1 135 ? -19.672 -2.219 -7.316 1 84.56 135 ASP B CA 1
ATOM 2935 C C . ASP B 1 135 ? -18.312 -2.902 -7.348 1 84.56 135 ASP B C 1
ATOM 2937 O O . ASP B 1 135 ? -17.734 -3.189 -6.297 1 84.56 135 ASP B O 1
ATOM 2941 N N . ASP B 1 136 ? -17.906 -3.25 -8.523 1 88.38 136 ASP B N 1
ATOM 2942 C CA . ASP B 1 136 ? -16.688 -4.023 -8.688 1 88.38 136 ASP B CA 1
ATOM 2943 C C . ASP B 1 136 ? -16.109 -3.857 -10.094 1 88.38 136 ASP B C 1
ATOM 2945 O O . ASP B 1 136 ? -16.781 -4.188 -11.078 1 88.38 136 ASP B O 1
ATOM 2949 N N . THR B 1 137 ? -14.883 -3.312 -10.172 1 91.5 137 THR B N 1
ATOM 2950 C CA . THR B 1 137 ? -14.273 -3.098 -11.477 1 91.5 137 THR B CA 1
ATOM 2951 C C . THR B 1 137 ? -12.953 -3.855 -11.594 1 91.5 137 THR B C 1
ATOM 2953 O O . THR B 1 137 ? -12.125 -3.549 -12.453 1 91.5 137 THR B O 1
ATOM 2956 N N . ARG B 1 138 ? -12.727 -4.816 -10.727 1 93.19 138 ARG B N 1
ATOM 2957 C CA . ARG B 1 138 ? -11.484 -5.574 -10.727 1 93.19 138 ARG B CA 1
ATOM 2958 C C . ARG B 1 138 ? -11.375 -6.441 -11.977 1 93.19 138 ARG B C 1
ATOM 2960 O O . ARG B 1 138 ? -12.383 -6.84 -12.555 1 93.19 138 ARG B O 1
ATOM 2967 N N . GLU B 1 139 ? -10.172 -6.66 -12.406 1 94 139 GLU B N 1
ATOM 2968 C CA . GLU B 1 139 ? -9.836 -7.559 -13.508 1 94 139 GLU B CA 1
ATOM 2969 C C . GLU B 1 139 ? -8.594 -8.383 -13.18 1 94 139 GLU B C 1
ATOM 2971 O O . GLU B 1 139 ? -7.727 -7.938 -12.43 1 94 139 GLU B O 1
ATOM 2976 N N . TYR B 1 140 ? -8.469 -9.625 -13.781 1 96.31 140 TYR B N 1
ATOM 2977 C CA . TYR B 1 140 ? -7.473 -10.57 -13.281 1 96.31 140 TYR B CA 1
ATOM 2978 C C . TYR B 1 140 ? -6.586 -11.07 -14.414 1 96.31 140 TYR B C 1
ATOM 2980 O O . TYR B 1 140 ? -5.914 -12.094 -14.273 1 96.31 140 TYR B O 1
ATOM 2988 N N . THR B 1 141 ? -6.512 -10.32 -15.5 1 96.44 141 THR B N 1
ATOM 2989 C CA . THR B 1 141 ? -5.688 -10.719 -16.641 1 96.44 141 THR B CA 1
ATOM 2990 C C . THR B 1 141 ? -4.219 -10.812 -16.234 1 96.44 141 THR B C 1
ATOM 2992 O O . THR B 1 141 ? -3.484 -11.664 -16.734 1 96.44 141 THR B O 1
ATOM 2995 N N . ALA B 1 142 ? -3.826 -9.977 -15.328 1 97.69 142 ALA B N 1
ATOM 2996 C CA . ALA B 1 142 ? -2.451 -10.039 -14.836 1 97.69 142 ALA B CA 1
ATOM 2997 C C . ALA B 1 142 ? -2.158 -11.391 -14.195 1 97.69 142 ALA B C 1
ATOM 2999 O O . ALA B 1 142 ? -1.056 -11.922 -14.336 1 97.69 142 ALA B O 1
ATOM 3000 N N . VAL B 1 143 ? -3.104 -11.961 -13.484 1 98.31 143 VAL B N 1
ATOM 3001 C CA . VAL B 1 143 ? -2.941 -13.242 -12.812 1 98.31 143 VAL B CA 1
ATOM 3002 C C . VAL B 1 143 ? -2.697 -14.344 -13.844 1 98.31 143 VAL B C 1
ATOM 3004 O O . VAL B 1 143 ? -1.749 -15.125 -13.719 1 98.31 143 VAL B O 1
ATOM 3007 N N . GLU B 1 144 ? -3.465 -14.312 -14.844 1 96.81 144 GLU B N 1
ATOM 3008 C CA . GLU B 1 144 ? -3.328 -15.273 -15.93 1 96.81 144 GLU B CA 1
ATOM 3009 C C . GLU B 1 144 ? -1.944 -15.195 -16.562 1 96.81 144 GLU B C 1
ATOM 3011 O O . GLU B 1 144 ? -1.285 -16.219 -16.766 1 96.81 144 GLU B O 1
ATOM 3016 N N . ASN B 1 145 ? -1.597 -14.016 -16.891 1 97.44 145 ASN B N 1
ATOM 3017 C CA . ASN B 1 145 ? -0.334 -13.789 -17.578 1 97.44 145 ASN B CA 1
ATOM 3018 C C . ASN B 1 145 ? 0.86 -14.18 -16.719 1 97.44 145 ASN B C 1
ATOM 3020 O O . ASN B 1 145 ? 1.829 -14.758 -17.203 1 97.44 145 ASN B O 1
ATOM 3024 N N . MET B 1 146 ? 0.797 -13.875 -15.445 1 98.19 146 MET B N 1
ATOM 3025 C CA . MET B 1 146 ? 1.894 -14.211 -14.539 1 98.19 146 MET B CA 1
ATOM 3026 C C . MET B 1 146 ? 2.012 -15.727 -14.367 1 98.19 146 MET B C 1
ATOM 3028 O O . MET B 1 146 ? 3.117 -16.266 -14.375 1 98.19 146 MET B O 1
ATOM 3032 N N . LEU B 1 147 ? 0.92 -16.422 -14.219 1 98.31 147 LEU B N 1
ATOM 3033 C CA . LEU B 1 147 ? 0.934 -17.875 -14.094 1 98.31 147 LEU B CA 1
ATOM 3034 C C . LEU B 1 147 ? 1.499 -18.516 -15.359 1 98.31 147 LEU B C 1
ATOM 3036 O O . LEU B 1 147 ? 2.297 -19.453 -15.273 1 98.31 147 LEU B O 1
ATOM 3040 N N . ALA B 1 148 ? 1.073 -17.969 -16.469 1 97.19 148 ALA B N 1
ATOM 3041 C CA . ALA B 1 148 ? 1.579 -18.484 -17.75 1 97.19 148 ALA B CA 1
ATOM 3042 C C . ALA B 1 148 ? 3.086 -18.266 -17.859 1 97.19 148 ALA B C 1
ATOM 3044 O O . ALA B 1 148 ? 3.814 -19.172 -18.281 1 97.19 148 ALA B O 1
ATOM 3045 N N . GLU B 1 149 ? 3.492 -17.109 -17.547 1 97.31 149 GLU B N 1
ATOM 3046 C CA . GLU B 1 149 ? 4.914 -16.781 -17.609 1 97.31 149 GLU B CA 1
ATOM 3047 C C . GLU B 1 149 ? 5.73 -17.703 -16.703 1 97.31 149 GLU B C 1
ATOM 3049 O O . GLU B 1 149 ? 6.84 -18.094 -17.062 1 97.31 149 GLU B O 1
ATOM 3054 N N . LEU B 1 150 ? 5.199 -18.062 -15.562 1 98.06 150 LEU B N 1
ATOM 3055 C CA . LEU B 1 150 ? 5.883 -18.922 -14.602 1 98.06 150 LEU B CA 1
ATOM 3056 C C . LEU B 1 150 ? 5.719 -20.391 -14.969 1 98.06 150 LEU B C 1
ATOM 3058 O O . LEU B 1 150 ? 6.395 -21.266 -14.406 1 98.06 150 LEU B O 1
ATOM 3062 N N . GLY B 1 151 ? 4.816 -20.641 -15.867 1 98.12 151 GLY B N 1
ATOM 3063 C CA . GLY B 1 151 ? 4.566 -22.016 -16.312 1 98.12 151 GLY B CA 1
ATOM 3064 C C . GLY B 1 151 ? 3.77 -22.828 -15.297 1 98.12 151 GLY B C 1
ATOM 3065 O O . GLY B 1 151 ? 3.852 -24.047 -15.281 1 98.12 151 GLY B O 1
ATOM 3066 N N . VAL B 1 152 ? 3.111 -22.203 -14.422 1 98.5 152 VAL B N 1
ATOM 3067 C CA . VAL B 1 152 ? 2.273 -22.906 -13.445 1 98.5 152 VAL B CA 1
ATOM 3068 C C . VAL B 1 152 ? 1.059 -23.5 -14.156 1 98.5 152 VAL B C 1
ATOM 3070 O O . VAL B 1 152 ? 0.31 -22.797 -14.828 1 98.5 152 VAL B O 1
ATOM 3073 N N . LYS B 1 153 ? 0.814 -24.734 -13.953 1 98.25 153 LYS B N 1
ATOM 3074 C CA . LYS B 1 153 ? -0.157 -25.453 -14.766 1 98.25 153 LYS B CA 1
ATOM 3075 C C . LYS B 1 153 ? -1.536 -25.453 -14.109 1 98.25 153 LYS B C 1
ATOM 3077 O O . LYS B 1 153 ? -2.557 -25.484 -14.805 1 98.25 153 LYS B O 1
ATOM 3082 N N . SER B 1 154 ? -1.573 -25.562 -12.844 1 98.5 154 SER B N 1
ATOM 3083 C CA . SER B 1 154 ? -2.822 -25.5 -12.094 1 98.5 154 SER B CA 1
ATOM 3084 C C . SER B 1 154 ? -2.584 -25 -10.672 1 98.5 154 SER B C 1
ATOM 3086 O O . SER B 1 154 ? -1.448 -24.984 -10.195 1 98.5 154 SER B O 1
ATOM 3088 N N . VAL B 1 155 ? -3.732 -24.531 -10.055 1 98.56 155 VAL B N 1
ATOM 3089 C CA . VAL B 1 155 ? -3.549 -23.922 -8.742 1 98.56 155 VAL B CA 1
ATOM 3090 C C . VAL B 1 155 ? -4.621 -24.438 -7.781 1 98.56 155 VAL B C 1
ATOM 3092 O O . VAL B 1 155 ? -5.684 -24.891 -8.211 1 98.56 155 VAL B O 1
ATOM 3095 N N . ARG B 1 156 ? -4.277 -24.453 -6.504 1 98 156 ARG B N 1
ATOM 3096 C CA . ARG B 1 156 ? -5.223 -24.484 -5.395 1 98 156 ARG B CA 1
ATOM 3097 C C . ARG B 1 156 ? -5.43 -23.094 -4.805 1 98 156 ARG B C 1
ATOM 3099 O O . ARG B 1 156 ? -4.52 -22.547 -4.184 1 98 156 ARG B O 1
ATOM 3106 N N . LEU B 1 157 ? -6.648 -22.578 -4.988 1 97.81 157 LEU B N 1
ATOM 3107 C CA . LEU B 1 157 ? -6.898 -21.172 -4.77 1 97.81 157 LEU B CA 1
ATOM 3108 C C . LEU B 1 157 ? -7.336 -20.906 -3.33 1 97.81 157 LEU B C 1
ATOM 3110 O O . LEU B 1 157 ? -8.242 -21.578 -2.822 1 97.81 157 LEU B O 1
ATOM 3114 N N . MET B 1 158 ? -6.656 -19.984 -2.727 1 96.25 158 MET B N 1
ATOM 3115 C CA . MET B 1 158 ? -7.043 -19.531 -1.394 1 96.25 158 MET B CA 1
ATOM 3116 C C . MET B 1 158 ? -8.086 -18.422 -1.476 1 96.25 158 MET B C 1
ATOM 3118 O O . MET B 1 158 ? -7.734 -17.234 -1.604 1 96.25 158 MET B O 1
ATOM 3122 N N . THR B 1 159 ? -9.297 -18.766 -1.362 1 92.88 159 THR B N 1
ATOM 3123 C CA . THR B 1 159 ? -10.367 -17.766 -1.424 1 92.88 159 THR B CA 1
ATOM 3124 C C . THR B 1 159 ? -11.664 -18.344 -0.854 1 92.88 159 THR B C 1
ATOM 3126 O O . THR B 1 159 ? -11.852 -19.562 -0.823 1 92.88 159 THR B O 1
ATOM 3129 N N . ASN B 1 160 ? -12.422 -17.375 -0.365 1 82.75 160 ASN B N 1
ATOM 3130 C CA . ASN B 1 160 ? -13.789 -17.734 -0 1 82.75 160 ASN B CA 1
ATOM 3131 C C . ASN B 1 160 ? -14.805 -17.094 -0.945 1 82.75 160 ASN B C 1
ATOM 3133 O O . ASN B 1 160 ? -16.016 -17.203 -0.725 1 82.75 160 ASN B O 1
ATOM 3137 N N . ASN B 1 161 ? -14.312 -16.484 -2.004 1 84.88 161 ASN B N 1
ATOM 3138 C CA . ASN B 1 161 ? -15.148 -15.727 -2.93 1 84.88 161 ASN B CA 1
ATOM 3139 C C . ASN B 1 161 ? -15.438 -16.516 -4.203 1 84.88 161 ASN B C 1
ATOM 3141 O O . ASN B 1 161 ? -14.562 -16.656 -5.062 1 84.88 161 ASN B O 1
ATOM 3145 N N . PRO B 1 162 ? -16.703 -16.984 -4.344 1 86 162 PRO B N 1
ATOM 3146 C CA . PRO B 1 162 ? -17.031 -17.781 -5.531 1 86 162 PRO B CA 1
ATOM 3147 C C . PRO B 1 162 ? -16.891 -16.984 -6.828 1 86 162 PRO B C 1
ATOM 3149 O O . PRO B 1 162 ? -16.547 -17.547 -7.871 1 86 162 PRO B O 1
ATOM 3152 N N . ARG B 1 163 ? -17.203 -15.719 -6.727 1 85.25 163 ARG B N 1
ATOM 3153 C CA . ARG B 1 163 ? -17.078 -14.875 -7.906 1 85.25 163 ARG B CA 1
ATOM 3154 C C . ARG B 1 163 ? -15.641 -14.844 -8.406 1 85.25 163 ARG B C 1
ATOM 3156 O O . ARG B 1 163 ? -15.398 -14.898 -9.617 1 85.25 163 ARG B O 1
ATOM 3163 N N . LYS B 1 164 ? -14.805 -14.766 -7.477 1 90.88 164 LYS B N 1
ATOM 3164 C CA . LYS B 1 164 ? -13.391 -14.758 -7.848 1 90.88 164 LYS B CA 1
ATOM 3165 C C . LYS B 1 164 ? -12.992 -16.062 -8.523 1 90.88 164 LYS B C 1
ATOM 3167 O O . LYS B 1 164 ? -12.234 -16.062 -9.5 1 90.88 164 LYS B O 1
ATOM 3172 N N . ILE B 1 165 ? -13.461 -17.156 -8.047 1 92.44 165 ILE B N 1
ATOM 3173 C CA . ILE B 1 165 ? -13.172 -18.469 -8.625 1 92.44 165 ILE B CA 1
ATOM 3174 C C . ILE B 1 165 ? -13.641 -18.5 -10.078 1 92.44 165 ILE B C 1
ATOM 3176 O O . ILE B 1 165 ? -12.875 -18.844 -10.977 1 92.44 165 ILE B O 1
ATOM 3180 N N . ARG B 1 166 ? -14.797 -18.062 -10.273 1 91.88 166 ARG B N 1
ATOM 3181 C CA . ARG B 1 166 ? -15.391 -18.094 -11.609 1 91.88 166 ARG B CA 1
ATOM 3182 C C . ARG B 1 166 ? -14.617 -17.203 -12.57 1 91.88 166 ARG B C 1
ATOM 3184 O O . ARG B 1 166 ? -14.336 -17.594 -13.703 1 91.88 166 ARG B O 1
ATOM 3191 N N . GLU B 1 167 ? -14.305 -16.031 -12.125 1 92.94 167 GLU B N 1
ATOM 3192 C CA . GLU B 1 167 ? -13.602 -15.062 -12.969 1 92.94 167 GLU B CA 1
ATOM 3193 C C . GLU B 1 167 ? -12.219 -15.586 -13.359 1 92.94 167 GLU B C 1
ATOM 3195 O O . GLU B 1 167 ? -11.797 -15.438 -14.508 1 92.94 167 GLU B O 1
ATOM 3200 N N . LEU B 1 168 ? -11.586 -16.203 -12.43 1 96.06 168 LEU B N 1
ATOM 3201 C CA . LEU B 1 168 ? -10.25 -16.734 -12.703 1 96.06 168 LEU B CA 1
ATOM 3202 C C . LEU B 1 168 ? -10.328 -17.938 -13.641 1 96.06 168 LEU B C 1
ATOM 3204 O O . LEU B 1 168 ? -9.508 -18.062 -14.555 1 96.06 168 LEU B O 1
ATOM 3208 N N . GLU B 1 169 ? -11.289 -18.75 -13.438 1 95.31 169 GLU B N 1
ATOM 3209 C CA . GLU B 1 169 ? -11.477 -19.906 -14.32 1 95.31 169 GLU B CA 1
ATOM 3210 C C . GLU B 1 169 ? -11.82 -19.453 -15.742 1 95.31 169 GLU B C 1
ATOM 3212 O O . GLU B 1 169 ? -11.32 -20.016 -16.719 1 95.31 169 GLU B O 1
ATOM 3217 N N . CYS B 1 170 ? -12.609 -18.484 -15.789 1 92.62 170 CYS B N 1
ATOM 3218 C CA . CYS B 1 170 ? -12.992 -17.938 -17.094 1 92.62 170 CYS B CA 1
ATOM 3219 C C . CYS B 1 170 ? -11.773 -17.375 -17.828 1 92.62 170 CYS B C 1
ATOM 3221 O O . CYS B 1 170 ? -11.727 -17.391 -19.047 1 92.62 170 CYS B O 1
ATOM 3223 N N . GLY B 1 171 ? -10.82 -16.969 -17.078 1 92.06 171 GLY B N 1
ATOM 3224 C CA . GLY B 1 171 ? -9.594 -16.469 -17.656 1 92.06 171 GLY B CA 1
ATOM 3225 C C . GLY B 1 171 ? -8.641 -17.562 -18.094 1 92.06 171 GLY B C 1
ATOM 3226 O O . GLY B 1 171 ? -7.582 -17.297 -18.672 1 92.06 171 GLY B O 1
ATOM 3227 N N . GLY B 1 172 ? -8.992 -18.766 -17.812 1 94.38 172 GLY B N 1
ATOM 3228 C CA . GLY B 1 172 ? -8.195 -19.891 -18.297 1 94.38 172 GLY B CA 1
ATOM 3229 C C . GLY B 1 172 ? -7.359 -20.531 -17.203 1 94.38 172 GLY B C 1
ATOM 3230 O O . GLY B 1 172 ? -6.531 -21.406 -17.484 1 94.38 172 GLY B O 1
ATOM 3231 N N . ILE B 1 173 ? -7.543 -20.125 -16.031 1 97.25 173 ILE B N 1
ATOM 3232 C CA . ILE B 1 173 ? -6.77 -20.688 -14.938 1 97.25 173 ILE B CA 1
ATOM 3233 C C . ILE B 1 173 ? -7.426 -21.984 -14.453 1 97.25 173 ILE B C 1
ATOM 3235 O O . ILE B 1 173 ? -8.625 -22.016 -14.156 1 97.25 173 ILE B O 1
ATOM 3239 N N . LYS B 1 174 ? -6.625 -23.031 -14.453 1 98.19 174 LYS B N 1
ATOM 3240 C CA . LYS B 1 174 ? -7.105 -24.312 -13.945 1 98.19 174 LYS B CA 1
ATOM 3241 C C . LYS B 1 174 ? -7.035 -24.359 -12.414 1 98.19 174 LYS B C 1
ATOM 3243 O O . LYS B 1 174 ? -5.945 -24.406 -11.844 1 98.19 174 LYS B O 1
ATOM 3248 N N . ILE B 1 175 ? -8.18 -24.344 -11.812 1 97 175 ILE B N 1
ATOM 3249 C CA . ILE B 1 175 ? -8.273 -24.422 -10.352 1 97 175 ILE B CA 1
ATOM 3250 C C . ILE B 1 175 ? -8.641 -25.828 -9.93 1 97 175 ILE B C 1
ATOM 3252 O O . ILE B 1 175 ? -9.719 -26.328 -10.258 1 97 175 ILE B O 1
ATOM 3256 N N . THR B 1 176 ? -7.742 -26.5 -9.203 1 97 176 THR B N 1
ATOM 3257 C CA . THR B 1 176 ? -7.902 -27.906 -8.867 1 97 176 THR B CA 1
ATOM 3258 C C . THR B 1 176 ? -8.406 -28.078 -7.441 1 97 176 THR B C 1
ATOM 3260 O O . THR B 1 176 ? -8.773 -29.172 -7.027 1 97 176 THR B O 1
ATOM 3263 N N . GLY B 1 177 ? -8.406 -26.984 -6.723 1 94.25 177 GLY B N 1
ATOM 3264 C CA . GLY B 1 177 ? -8.875 -27.016 -5.348 1 94.25 177 GLY B CA 1
ATOM 3265 C C . GLY B 1 177 ? -8.969 -25.641 -4.715 1 94.25 177 GLY B C 1
ATOM 3266 O O . GLY B 1 177 ? -8.539 -24.656 -5.305 1 94.25 177 GLY B O 1
ATOM 3267 N N . ARG B 1 178 ? -9.633 -25.688 -3.547 1 92.75 178 ARG B N 1
ATOM 3268 C CA . ARG B 1 178 ? -9.797 -24.469 -2.775 1 92.75 178 ARG B CA 1
ATOM 3269 C C . ARG B 1 178 ? -9.227 -24.625 -1.371 1 92.75 178 ARG B C 1
ATOM 3271 O O . ARG B 1 178 ? -9.383 -25.672 -0.74 1 92.75 178 ARG B O 1
ATOM 3278 N N . ILE B 1 179 ? -8.5 -23.625 -0.989 1 91.31 179 ILE B N 1
ATOM 3279 C CA . ILE B 1 179 ? -7.992 -23.531 0.375 1 91.31 179 ILE B CA 1
ATOM 3280 C C . ILE B 1 179 ? -8.758 -22.469 1.146 1 91.31 179 ILE B C 1
ATOM 3282 O O . ILE B 1 179 ? -8.781 -21.297 0.744 1 91.31 179 ILE B O 1
ATOM 3286 N N . ALA B 1 180 ? -9.352 -22.797 2.242 1 83.19 180 ALA B N 1
ATOM 3287 C CA . ALA B 1 180 ? -10.18 -21.875 3.01 1 83.19 180 ALA B CA 1
ATOM 3288 C C . ALA B 1 180 ? -9.32 -20.812 3.697 1 83.19 180 ALA B C 1
ATOM 3290 O O . ALA B 1 180 ? -8.242 -21.125 4.207 1 83.19 180 ALA B O 1
ATOM 3291 N N . CYS B 1 181 ? -9.797 -19.562 3.604 1 78.88 181 CYS B N 1
ATOM 3292 C CA . CYS B 1 181 ? -9.172 -18.469 4.344 1 78.88 181 CYS B CA 1
ATOM 3293 C C . CYS B 1 181 ? -9.922 -18.188 5.641 1 78.88 181 CYS B C 1
ATOM 3295 O O . CYS B 1 181 ? -10.992 -17.578 5.625 1 78.88 181 CYS B O 1
ATOM 3297 N N . VAL B 1 182 ? -9.508 -18.766 6.777 1 68.06 182 VAL B N 1
ATOM 3298 C CA . VAL B 1 182 ? -10.195 -18.578 8.055 1 68.06 182 VAL B CA 1
ATOM 3299 C C . VAL B 1 182 ? -9.398 -17.609 8.93 1 68.06 182 VAL B C 1
ATOM 3301 O O . VAL B 1 182 ? -8.234 -17.859 9.234 1 68.06 182 VAL B O 1
ATOM 3304 N N . VAL B 1 183 ? -9.938 -16.359 9.016 1 71.25 183 VAL B N 1
ATOM 3305 C CA . VAL B 1 183 ? -9.281 -15.391 9.883 1 71.25 183 VAL B CA 1
ATOM 3306 C C . VAL B 1 183 ? -10.141 -15.133 11.117 1 71.25 183 VAL B C 1
ATOM 3308 O O . VAL B 1 183 ? -11.367 -15.195 11.047 1 71.25 183 VAL B O 1
ATOM 3311 N N . LYS B 1 184 ? -9.5 -15.016 12.305 1 59.94 184 LYS B N 1
ATOM 3312 C CA . LYS B 1 184 ? -10.219 -14.711 13.539 1 59.94 184 LYS B CA 1
ATOM 3313 C C . LYS B 1 184 ? -10.914 -13.359 13.445 1 59.94 184 LYS B C 1
ATOM 3315 O O . LYS B 1 184 ? -10.336 -12.383 12.961 1 59.94 184 LYS B O 1
ATOM 3320 N N . ALA B 1 185 ? -12.234 -13.32 13.648 1 58.09 185 ALA B N 1
ATOM 3321 C CA . ALA B 1 185 ? -13.062 -12.117 13.547 1 58.09 185 ALA B CA 1
ATOM 3322 C C . ALA B 1 185 ? -12.75 -11.141 14.672 1 58.09 185 ALA B C 1
ATOM 3324 O O . ALA B 1 185 ? -12.422 -11.555 15.789 1 58.09 185 ALA B O 1
ATOM 3325 N N . ASN B 1 186 ? -12.461 -9.898 14.344 1 51.34 186 ASN B N 1
ATOM 3326 C CA . ASN B 1 186 ? -12.406 -8.859 15.367 1 51.34 186 ASN B CA 1
ATOM 3327 C C . ASN B 1 186 ? -13.734 -8.125 15.5 1 51.34 186 ASN B C 1
ATOM 3329 O O . ASN B 1 186 ? -14.648 -8.344 14.703 1 51.34 186 ASN B O 1
ATOM 3333 N N . LEU B 1 187 ? -14.016 -7.438 16.688 1 44.78 187 LEU B N 1
ATOM 3334 C CA . LEU B 1 187 ? -15.242 -6.742 17.031 1 44.78 187 LEU B CA 1
ATOM 3335 C C . LEU B 1 187 ? -15.734 -5.891 15.875 1 44.78 187 LEU B C 1
ATOM 3337 O O . LEU B 1 187 ? -16.938 -5.863 15.586 1 44.78 187 LEU B O 1
ATOM 3341 N N . PHE B 1 188 ? -14.883 -5.129 15.273 1 45.44 188 PHE B N 1
ATOM 3342 C CA . PHE B 1 188 ? -15.289 -4.188 14.234 1 45.44 188 PHE B CA 1
ATOM 3343 C C . PHE B 1 188 ? -15.547 -4.914 12.922 1 45.44 188 PHE B C 1
ATOM 3345 O O . PHE B 1 188 ? -16.375 -4.484 12.117 1 45.44 188 PHE B O 1
ATOM 3352 N N . ASN B 1 189 ? -14.812 -5.953 12.789 1 48.09 189 ASN B N 1
ATOM 3353 C CA . ASN B 1 189 ? -14.992 -6.723 11.562 1 48.09 189 ASN B CA 1
ATOM 3354 C C . ASN B 1 189 ? -16.234 -7.605 11.633 1 48.09 189 ASN B C 1
ATOM 3356 O O . ASN B 1 189 ? -16.734 -8.07 10.609 1 48.09 189 ASN B O 1
ATOM 3360 N N . GLU B 1 190 ? -16.797 -7.699 12.797 1 41.81 190 GLU B N 1
ATOM 3361 C CA . GLU B 1 190 ? -17.984 -8.523 12.945 1 41.81 190 GLU B CA 1
ATOM 3362 C C . GLU B 1 190 ? -19.141 -7.973 12.109 1 41.81 190 GLU B C 1
ATOM 3364 O O . GLU B 1 190 ? -19.906 -8.734 11.508 1 41.81 190 GLU B O 1
ATOM 3369 N N . GLY B 1 191 ? -19.156 -6.688 12.211 1 40.97 191 GLY B N 1
ATOM 3370 C CA . GLY B 1 191 ? -20.203 -6.113 11.383 1 40.97 191 GLY B CA 1
ATOM 3371 C C . GLY B 1 191 ? -19.984 -6.359 9.898 1 40.97 191 GLY B C 1
ATOM 3372 O O . GLY B 1 191 ? -20.938 -6.602 9.164 1 40.97 191 GLY B O 1
ATOM 3373 N N . TYR B 1 192 ? -18.781 -6.18 9.633 1 44 192 TYR B N 1
ATOM 3374 C CA . TYR B 1 192 ? -18.422 -6.426 8.242 1 44 192 TYR B CA 1
ATOM 3375 C C . TYR B 1 192 ? -18.641 -7.891 7.875 1 44 192 TYR B C 1
ATOM 3377 O O . TYR B 1 192 ? -19.203 -8.203 6.82 1 44 192 TYR B O 1
ATOM 3385 N N . LEU B 1 193 ? -18.141 -8.68 8.773 1 44.44 193 LEU B N 1
ATOM 3386 C CA . LEU B 1 193 ? -18.312 -10.109 8.547 1 44.44 193 LEU B CA 1
ATOM 3387 C C . LEU B 1 193 ? -19.781 -10.492 8.516 1 44.44 193 LEU B C 1
ATOM 3389 O O . LEU B 1 193 ? -20.203 -11.336 7.723 1 44.44 193 LEU B O 1
ATOM 3393 N N . ALA B 1 194 ? -20.438 -9.805 9.383 1 43.38 194 ALA B N 1
ATOM 3394 C CA . ALA B 1 194 ? -21.875 -10.094 9.406 1 43.38 194 ALA B CA 1
ATOM 3395 C C . ALA B 1 194 ? -22.547 -9.648 8.109 1 43.38 194 ALA B C 1
ATOM 3397 O O . ALA B 1 194 ? -23.391 -10.359 7.566 1 43.38 194 ALA B O 1
ATOM 3398 N N . ALA B 1 195 ? -22.094 -8.477 7.734 1 43.5 195 ALA B N 1
ATOM 3399 C CA . ALA B 1 195 ? -22.688 -7.988 6.492 1 43.5 195 ALA B CA 1
ATOM 3400 C C . ALA B 1 195 ? -22.25 -8.836 5.301 1 43.5 195 ALA B C 1
ATOM 3402 O O . ALA B 1 195 ? -23.062 -9.133 4.414 1 43.5 195 ALA B O 1
ATOM 3403 N N . LYS B 1 196 ? -20.969 -9.047 5.402 1 42.84 196 LYS B N 1
ATOM 3404 C CA . LYS B 1 196 ? -20.453 -9.953 4.375 1 42.84 196 LYS B CA 1
ATOM 3405 C C . LYS B 1 196 ? -21.125 -11.32 4.457 1 42.84 196 LYS B C 1
ATOM 3407 O O . LYS B 1 196 ? -21.484 -11.906 3.43 1 42.84 196 LYS B O 1
ATOM 3412 N N . GLU B 1 197 ? -21.297 -11.797 5.699 1 41.5 197 GLU B N 1
ATOM 3413 C CA . GLU B 1 197 ? -22.016 -13.055 5.91 1 41.5 197 GLU B CA 1
ATOM 3414 C C . GLU B 1 197 ? -23.453 -12.953 5.441 1 41.5 197 GLU B C 1
ATOM 3416 O O . GLU B 1 197 ? -23.984 -13.883 4.82 1 41.5 197 GLU B O 1
ATOM 3421 N N . ARG B 1 198 ? -24.078 -11.945 5.895 1 38.06 198 ARG B N 1
ATOM 3422 C CA . ARG B 1 198 ? -25.469 -11.797 5.496 1 38.06 198 ARG B CA 1
ATOM 3423 C C . ARG B 1 198 ? -25.609 -11.742 3.977 1 38.06 198 ARG B C 1
ATOM 3425 O O . ARG B 1 198 ? -26.547 -12.305 3.41 1 38.06 198 ARG B O 1
ATOM 3432 N N . ARG B 1 199 ? -24.766 -10.898 3.496 1 36.41 199 ARG B N 1
ATOM 3433 C CA . ARG B 1 199 ? -24.891 -10.781 2.047 1 36.41 199 ARG B CA 1
ATOM 3434 C C . ARG B 1 199 ? -24.266 -11.984 1.345 1 36.41 199 ARG B C 1
ATOM 3436 O O . ARG B 1 199 ? -24.703 -12.367 0.256 1 36.41 199 ARG B O 1
ATOM 3443 N N . MET B 1 200 ? -23.125 -12.281 1.96 1 35.97 200 MET B N 1
ATOM 3444 C CA . MET B 1 200 ? -22.562 -13.547 1.509 1 35.97 200 MET B CA 1
ATOM 3445 C C . MET B 1 200 ? -23.188 -14.719 2.244 1 35.97 200 MET B C 1
ATOM 3447 O O . MET B 1 200 ? -22.688 -15.844 2.18 1 35.97 200 MET B O 1
ATOM 3451 N N . ALA B 1 201 ? -24.219 -14.359 3.074 1 31.75 201 ALA B N 1
ATOM 3452 C CA . ALA B 1 201 ? -25 -15.297 3.879 1 31.75 201 ALA B CA 1
ATOM 3453 C C . ALA B 1 201 ? -25.188 -16.625 3.148 1 31.75 201 ALA B C 1
ATOM 3455 O O . ALA B 1 201 ? -25.703 -17.578 3.721 1 31.75 201 ALA B O 1
ATOM 3456 N N . HIS B 1 202 ? -25.266 -16.531 1.816 1 32.28 202 HIS B N 1
ATOM 3457 C CA . HIS B 1 202 ? -25.625 -17.875 1.384 1 32.28 202 HIS B CA 1
ATOM 3458 C C . HIS B 1 202 ? -24.688 -18.922 1.99 1 32.28 202 HIS B C 1
ATOM 3460 O O . HIS B 1 202 ? -25 -20.109 2.018 1 32.28 202 HIS B O 1
ATOM 3466 N N . VAL B 1 203 ? -23.344 -18.562 1.934 1 30.42 203 VAL B N 1
ATOM 3467 C CA . VAL B 1 203 ? -22.469 -19.703 2.213 1 30.42 203 VAL B CA 1
ATOM 3468 C C . VAL B 1 203 ? -22.281 -19.859 3.721 1 30.42 203 VAL B C 1
ATOM 3470 O O . VAL B 1 203 ? -21.516 -20.703 4.176 1 30.42 203 VAL B O 1
ATOM 3473 N N . LEU B 1 204 ? -22.547 -18.875 4.531 1 31.3 204 LEU B N 1
ATOM 3474 C CA . LEU B 1 204 ? -22.031 -18.906 5.895 1 31.3 204 LEU B CA 1
ATOM 3475 C C . LEU B 1 204 ? -22.906 -19.797 6.781 1 31.3 204 LEU B C 1
ATOM 3477 O O . LEU B 1 204 ? -23.203 -19.422 7.918 1 31.3 204 LEU B O 1
ATOM 3481 N N . ASP B 1 205 ? -23.625 -20.656 6.391 1 27 205 ASP B N 1
ATOM 3482 C CA . ASP B 1 205 ? -24.344 -21.328 7.473 1 27 205 ASP B CA 1
ATOM 3483 C C . ASP B 1 205 ? -23.375 -21.75 8.586 1 27 205 ASP B C 1
ATOM 3485 O O . ASP B 1 205 ? -23.625 -21.469 9.758 1 27 205 ASP B O 1
ATOM 3489 N N . LYS B 1 206 ? -22.906 -23.203 8.742 1 28.95 206 LYS B N 1
ATOM 3490 C CA . LYS B 1 206 ? -22.609 -24.031 9.906 1 28.95 206 LYS B CA 1
ATOM 3491 C C . LYS B 1 206 ? -21.359 -23.547 10.617 1 28.95 206 LYS B C 1
ATOM 3493 O O . LYS B 1 206 ? -20.609 -22.719 10.078 1 28.95 206 LYS B O 1
ATOM 3498 N N . SER B 1 207 ? -20.391 -24.516 11.453 1 27.02 207 SER B N 1
ATOM 3499 C CA . SER B 1 207 ? -19.219 -24.531 12.336 1 27.02 207 SER B CA 1
ATOM 3500 C C . SER B 1 207 ? -18.031 -23.828 11.688 1 27.02 207 SER B C 1
ATOM 3502 O O . SER B 1 207 ? -18.078 -23.516 10.492 1 27.02 207 SER B O 1
ATOM 3504 N N . TRP B 1 208 ? -16.719 -23.953 12.141 1 28.81 208 TRP B N 1
ATOM 3505 C CA . TRP B 1 208 ? -15.547 -23.766 11.305 1 28.81 208 TRP B CA 1
ATOM 3506 C C . TRP B 1 208 ? -15.781 -24.297 9.898 1 28.81 208 TRP B C 1
ATOM 3508 O O . TRP B 1 208 ? -15.844 -25.516 9.703 1 28.81 208 TRP B O 1
ATOM 3518 N N . MET B 1 209 ? -16.938 -24.156 9.211 1 29.41 209 MET B N 1
ATOM 3519 C CA . MET B 1 209 ? -17.625 -24.922 8.18 1 29.41 209 MET B CA 1
ATOM 3520 C C . MET B 1 209 ? -16.828 -24.906 6.875 1 29.41 209 MET B C 1
ATOM 3522 O O . MET B 1 209 ? -16.406 -23.844 6.426 1 29.41 209 MET B O 1
ATOM 3526 N N . TYR B 1 210 ? -16.016 -26.031 6.629 1 30.16 210 TYR B N 1
ATOM 3527 C CA . TYR B 1 210 ? -15.469 -26.422 5.332 1 30.16 210 TYR B CA 1
ATOM 3528 C C . TYR B 1 210 ? -16.562 -26.5 4.277 1 30.16 210 TYR B C 1
ATOM 3530 O O . TYR B 1 210 ? -17.656 -27.016 4.543 1 30.16 210 TYR B O 1
ATOM 3538 N N . TRP B 1 211 ? -16.938 -25.562 3.645 1 30.81 211 TRP B N 1
ATOM 3539 C CA . TRP B 1 211 ? -18.031 -25.641 2.689 1 30.81 211 TRP B CA 1
ATOM 3540 C C . TRP B 1 211 ? -17.562 -26.234 1.362 1 30.81 211 TRP B C 1
ATOM 3542 O O . TRP B 1 211 ? -16.406 -26.031 0.969 1 30.81 211 TRP B O 1
ATOM 3552 N N . ASP B 1 212 ? -18.094 -27.531 0.983 1 29.97 212 ASP B N 1
ATOM 3553 C CA . ASP B 1 212 ? -17.812 -28.047 -0.353 1 29.97 212 ASP B CA 1
ATOM 3554 C C . ASP B 1 212 ? -18.438 -27.156 -1.427 1 29.97 212 ASP B C 1
ATOM 3556 O O . ASP B 1 212 ? -19.156 -26.203 -1.113 1 29.97 212 ASP B O 1
ATOM 3560 N N . ALA B 1 213 ? -17.969 -27.328 -2.611 1 30.25 213 ALA B N 1
ATOM 3561 C CA . ALA B 1 213 ? -18.469 -26.594 -3.771 1 30.25 213 ALA B CA 1
ATOM 3562 C C . ALA B 1 213 ? -20 -26.594 -3.805 1 30.25 213 ALA B C 1
ATOM 3564 O O . ALA B 1 213 ? -20.609 -25.812 -4.535 1 30.25 213 ALA B O 1
ATOM 3565 N N . LYS B 1 214 ? -20.625 -27.641 -3.217 1 32.41 214 LYS B N 1
ATOM 3566 C CA . LYS B 1 214 ? -22.078 -27.844 -3.285 1 32.41 214 LYS B CA 1
ATOM 3567 C C . LYS B 1 214 ? -22.766 -27.234 -2.076 1 32.41 214 LYS B C 1
ATOM 3569 O O . LYS B 1 214 ? -23.984 -27.375 -1.908 1 32.41 214 LYS B O 1
ATOM 3574 N N . GLY B 1 215 ? -22.219 -26.344 -1.247 1 32.84 215 GLY B N 1
ATOM 3575 C CA . GLY B 1 215 ? -22.859 -25.688 -0.117 1 32.84 215 GLY B CA 1
ATOM 3576 C C . GLY B 1 215 ? -22.906 -26.547 1.13 1 32.84 215 GLY B C 1
ATOM 3577 O O . GLY B 1 215 ? -23.609 -26.234 2.086 1 32.84 215 GLY B O 1
ATOM 3578 N N . ASN B 1 216 ? -22.328 -27.797 0.995 1 32.91 216 ASN B N 1
ATOM 3579 C CA . ASN B 1 216 ? -22.453 -28.703 2.139 1 32.91 216 ASN B CA 1
ATOM 3580 C C . ASN B 1 216 ? -21.391 -28.406 3.199 1 32.91 216 ASN B C 1
ATOM 3582 O O . ASN B 1 216 ? -20.266 -28.016 2.869 1 32.91 216 ASN B O 1
ATOM 3586 N N . THR B 1 217 ? -21.688 -28 4.43 1 36.41 217 THR B N 1
ATOM 3587 C CA . THR B 1 217 ? -20.812 -27.703 5.566 1 36.41 217 THR B CA 1
ATOM 3588 C C . THR B 1 217 ? -20.438 -28.969 6.312 1 36.41 217 THR B C 1
ATOM 3590 O O . THR B 1 217 ? -21.266 -29.859 6.496 1 36.41 217 THR B O 1
ATOM 3593 N N . TYR B 1 218 ? -19.094 -29.5 6.219 1 33.22 218 TYR B N 1
ATOM 3594 C CA . TYR B 1 218 ? -18.656 -30.734 6.875 1 33.22 218 TYR B CA 1
ATOM 3595 C C . TYR B 1 218 ? -17.953 -30.422 8.195 1 33.22 218 TYR B C 1
ATOM 3597 O O . TYR B 1 218 ? -17.359 -29.359 8.344 1 33.22 218 TYR B O 1
ATOM 3605 N N . ASP B 1 219 ? -18.328 -31.125 9.391 1 37.25 219 ASP B N 1
ATOM 3606 C CA . ASP B 1 219 ? -17.797 -30.969 10.75 1 37.25 219 ASP B CA 1
ATOM 3607 C C . ASP B 1 219 ? -16.328 -31.406 10.82 1 37.25 219 ASP B C 1
ATOM 3609 O O . ASP B 1 219 ? -15.648 -31.125 11.805 1 37.25 219 ASP B O 1
ATOM 3613 N N . SER B 1 220 ? -15.82 -32.531 10.078 1 33.19 220 SER B N 1
ATOM 3614 C CA . SER B 1 220 ? -14.469 -33.062 10.008 1 33.19 220 SER B CA 1
ATOM 3615 C C . SER B 1 220 ? -13.992 -33.188 8.562 1 33.19 220 SER B C 1
ATOM 3617 O O . SER B 1 220 ? -14.812 -33.25 7.641 1 33.19 220 SER B O 1
ATOM 3619 N N . LEU B 1 221 ? -12.664 -32.844 8.18 1 34.22 221 LEU B N 1
ATOM 3620 C CA . LEU B 1 221 ? -12.031 -32.969 6.875 1 34.22 221 LEU B CA 1
ATOM 3621 C C . LEU B 1 221 ? -12.391 -34.312 6.23 1 34.22 221 LEU B C 1
ATOM 3623 O O . LEU B 1 221 ? -12.492 -34.406 5.004 1 34.22 221 LEU B O 1
ATOM 3627 N N . ASP B 1 222 ? -12.445 -35.406 6.934 1 36.84 222 ASP B N 1
ATOM 3628 C CA . ASP B 1 222 ? -12.625 -36.719 6.371 1 36.84 222 ASP B CA 1
ATOM 3629 C C . ASP B 1 222 ? -13.93 -36.812 5.59 1 36.84 222 ASP B C 1
ATOM 3631 O O . ASP B 1 222 ? -14.047 -37.625 4.656 1 36.84 222 ASP B O 1
ATOM 3635 N N . GLU B 1 223 ? -14.922 -35.969 5.977 1 35.84 223 GLU B N 1
ATOM 3636 C CA . GLU B 1 223 ? -16.219 -36.156 5.316 1 35.84 223 GLU B CA 1
ATOM 3637 C C . GLU B 1 223 ? -16.297 -35.344 4.023 1 35.84 223 GLU B C 1
ATOM 3639 O O . GLU B 1 223 ? -17.234 -35.531 3.242 1 35.84 223 GLU B O 1
ATOM 3644 N N . MET B 1 224 ? -15.438 -34.406 3.779 1 33.72 224 MET B N 1
ATOM 3645 C CA . MET B 1 224 ? -15.492 -33.531 2.596 1 33.72 224 MET B CA 1
ATOM 3646 C C . MET B 1 224 ? -14.992 -34.281 1.363 1 33.72 224 MET B C 1
ATOM 3648 O O . MET B 1 224 ? -15.047 -33.781 0.249 1 33.72 224 MET B O 1
ATOM 3652 N N . GLU B 1 225 ? -14.297 -35.312 1.344 1 33.97 225 GLU B N 1
ATOM 3653 C CA . GLU B 1 225 ? -13.711 -35.906 0.145 1 33.97 225 GLU B CA 1
ATOM 3654 C C . GLU B 1 225 ? -14.789 -36.281 -0.868 1 33.97 225 GLU B C 1
ATOM 3656 O O . GLU B 1 225 ? -14.484 -36.5 -2.039 1 33.97 225 GLU B O 1
ATOM 3661 N N . GLY B 1 226 ? -16.047 -36.562 -0.453 1 30.92 226 GLY B N 1
ATOM 3662 C CA . GLY B 1 226 ? -16.828 -37.312 -1.418 1 30.92 226 GLY B CA 1
ATOM 3663 C C . GLY B 1 226 ? -17.516 -36.438 -2.441 1 30.92 226 GLY B C 1
ATOM 3664 O O . GLY B 1 226 ? -18 -36.938 -3.469 1 30.92 226 GLY B O 1
ATOM 3665 N N . ASP B 1 227 ? -18.109 -35.219 -2.064 1 28.64 227 ASP B N 1
ATOM 3666 C CA . ASP B 1 227 ? -19.188 -34.812 -2.953 1 28.64 227 ASP B CA 1
ATOM 3667 C C . ASP B 1 227 ? -18.688 -33.75 -3.941 1 28.64 227 ASP B C 1
ATOM 3669 O O . ASP B 1 227 ? -18.938 -32.562 -3.76 1 28.64 227 ASP B O 1
ATOM 3673 N N . TYR B 1 228 ? -17.5 -33.656 -4.441 1 29.64 228 TYR B N 1
ATOM 3674 C CA . TYR B 1 228 ? -17.172 -32.75 -5.539 1 29.64 228 TYR B CA 1
ATOM 3675 C C . TYR B 1 228 ? -18.062 -33.031 -6.75 1 29.64 228 TYR B C 1
ATOM 3677 O O . TYR B 1 228 ? -17.875 -34.031 -7.453 1 29.64 228 TYR B O 1
ATOM 3685 N N . GLY B 1 229 ? -19.344 -32.719 -6.715 1 27.16 229 GLY B N 1
ATOM 3686 C CA . GLY B 1 229 ? -20.141 -32.875 -7.922 1 27.16 229 GLY B CA 1
ATOM 3687 C C . GLY B 1 229 ? -19.562 -32.156 -9.117 1 27.16 229 GLY B C 1
ATOM 3688 O O . GLY B 1 229 ? -18.797 -31.188 -8.953 1 27.16 229 GLY B O 1
ATOM 3689 N N . ASP B 1 230 ? -19.625 -32.594 -10.352 1 27.02 230 ASP B N 1
ATOM 3690 C CA . ASP B 1 230 ? -19.266 -32.25 -11.727 1 27.02 230 ASP B CA 1
ATOM 3691 C C . ASP B 1 230 ? -19.797 -30.875 -12.102 1 27.02 230 ASP B C 1
ATOM 3693 O O . ASP B 1 230 ? -20.984 -30.719 -12.406 1 27.02 230 ASP B O 1
ATOM 3697 N N . ALA B 1 231 ? -19.469 -29.766 -11.469 1 28.55 231 ALA B N 1
ATOM 3698 C CA . ALA B 1 231 ? -19.906 -28.484 -12.039 1 28.55 231 ALA B CA 1
ATOM 3699 C C . ALA B 1 231 ? -19.438 -28.344 -13.484 1 28.55 231 ALA B C 1
ATOM 3701 O O . ALA B 1 231 ? -18.25 -28.422 -13.766 1 28.55 231 ALA B O 1
ATOM 3702 N N . SER B 1 232 ? -20.25 -28.516 -14.5 1 25.92 232 SER B N 1
ATOM 3703 C CA . SER B 1 232 ? -20.078 -28.312 -15.938 1 25.92 232 SER B CA 1
ATOM 3704 C C . SER B 1 232 ? -19.812 -26.859 -16.266 1 25.92 232 SER B C 1
ATOM 3706 O O . SER B 1 232 ? -20.438 -25.953 -15.688 1 25.92 232 SER B O 1
ATOM 3708 N N . VAL B 1 233 ? -18.656 -26.438 -16.781 1 28.81 233 VAL B N 1
ATOM 3709 C CA . VAL B 1 233 ? -18.016 -25.25 -17.328 1 28.81 233 VAL B CA 1
ATOM 3710 C C . VAL B 1 233 ? -18.922 -24.578 -18.359 1 28.81 233 VAL B C 1
ATOM 3712 O O . VAL B 1 233 ? -18.484 -23.75 -19.156 1 28.81 233 VAL B O 1
ATOM 3715 N N . ASP B 1 234 ? -20.234 -24.719 -18.5 1 25.78 234 ASP B N 1
ATOM 3716 C CA . ASP B 1 234 ? -20.797 -24.234 -19.75 1 25.78 234 ASP B CA 1
ATOM 3717 C C . ASP B 1 234 ? -20.781 -22.703 -19.797 1 25.78 234 ASP B C 1
ATOM 3719 O O . ASP B 1 234 ? -20.484 -22.109 -20.844 1 25.78 234 ASP B O 1
ATOM 3723 N N . GLU B 1 235 ? -21.562 -21.828 -18.984 1 28.38 235 GLU B N 1
ATOM 3724 C CA . GLU B 1 235 ? -22.125 -20.609 -19.531 1 28.38 235 GLU B CA 1
ATOM 3725 C C . GLU B 1 235 ? -21.219 -19.406 -19.281 1 28.38 235 GLU B C 1
ATOM 3727 O O . GLU B 1 235 ? -21.297 -18.766 -18.234 1 28.38 235 GLU B O 1
ATOM 3732 N N . CYS B 1 236 ? -19.922 -19.344 -19.547 1 30.88 236 CYS B N 1
ATOM 3733 C CA . CYS B 1 236 ? -19.188 -18.078 -19.531 1 30.88 236 CYS B CA 1
ATOM 3734 C C . CYS B 1 236 ? -19.859 -17.062 -20.438 1 30.88 236 CYS B C 1
ATOM 3736 O O . CYS B 1 236 ? -19.734 -17.125 -21.656 1 30.88 236 CYS B O 1
ATOM 3738 N N . GLU B 1 237 ? -21.109 -16.547 -20.25 1 28.7 237 GLU B N 1
ATOM 3739 C CA . GLU B 1 237 ? -21.734 -15.477 -21.031 1 28.7 237 GLU B CA 1
ATOM 3740 C C . GLU B 1 237 ? -20.828 -14.25 -21.094 1 28.7 237 GLU B C 1
ATOM 3742 O O . GLU B 1 237 ? -20.078 -13.969 -20.141 1 28.7 237 GLU B O 1
ATOM 3747 N N . SER B 1 238 ? -20.547 -13.656 -22.312 1 27.67 238 SER B N 1
ATOM 3748 C CA . SER B 1 238 ? -19.906 -12.461 -22.844 1 27.67 238 SER B CA 1
ATOM 3749 C C . SER B 1 238 ? -20.438 -11.203 -22.156 1 27.67 238 SER B C 1
ATOM 3751 O O . SER B 1 238 ? -21.594 -10.82 -22.359 1 27.67 238 SER B O 1
ATOM 3753 N N . PHE B 1 239 ? -20.172 -10.938 -20.969 1 25.25 239 PHE B N 1
ATOM 3754 C CA . PHE B 1 239 ? -20.484 -9.617 -20.422 1 25.25 239 PHE B CA 1
ATOM 3755 C C . PHE B 1 239 ? -19.797 -8.531 -21.25 1 25.25 239 PHE B C 1
ATOM 3757 O O . PHE B 1 239 ? -18.734 -8.047 -20.891 1 25.25 239 PHE B O 1
ATOM 3764 N N . ALA B 1 240 ? -19.734 -8.477 -22.594 1 25.45 240 ALA B N 1
ATOM 3765 C CA . ALA B 1 240 ? -19.344 -7.297 -23.359 1 25.45 240 ALA B CA 1
ATOM 3766 C C . ALA B 1 240 ? -20.234 -6.102 -23.031 1 25.45 240 ALA B C 1
ATOM 3768 O O . ALA B 1 240 ? -21.453 -6.199 -23.078 1 25.45 240 ALA B O 1
ATOM 3769 N N . GLY B 1 241 ? -19.875 -5.23 -22.047 1 24.91 241 GLY B N 1
ATOM 3770 C CA . GLY B 1 241 ? -20.391 -3.9 -21.781 1 24.91 241 GLY B CA 1
ATOM 3771 C C . GLY B 1 241 ? -20.719 -3.127 -23.047 1 24.91 241 GLY B C 1
ATOM 3772 O O . GLY B 1 241 ? -19.875 -2.986 -23.938 1 24.91 241 GLY B O 1
ATOM 3773 N N . ASP B 1 242 ? -21.891 -3.336 -23.562 1 26.56 242 ASP B N 1
ATOM 3774 C CA . ASP B 1 242 ? -22.469 -2.402 -24.516 1 26.56 242 ASP B CA 1
ATOM 3775 C C . ASP B 1 242 ? -22.438 -0.974 -23.984 1 26.56 242 ASP B C 1
ATOM 3777 O O . ASP B 1 242 ? -23.016 -0.689 -22.938 1 26.56 242 ASP B O 1
ATOM 3781 N N . GLY B 1 243 ? -21.359 -0.242 -24.031 1 24.42 243 GLY B N 1
ATOM 3782 C CA . GLY B 1 243 ? -21.188 1.192 -23.859 1 24.42 243 GLY B CA 1
ATOM 3783 C C . GLY B 1 243 ? -22.203 2.01 -24.625 1 24.42 243 GLY B C 1
ATOM 3784 O O . GLY B 1 243 ? -22.109 3.236 -24.688 1 24.42 243 GLY B O 1
ATOM 3785 N N . THR B 1 244 ? -23.047 1.463 -25.453 1 25.8 244 THR B N 1
ATOM 3786 C CA . THR B 1 244 ? -23.703 2.492 -26.25 1 25.8 244 THR B CA 1
ATOM 3787 C C . THR B 1 244 ? -24.766 3.217 -25.422 1 25.8 244 THR B C 1
ATOM 3789 O O . THR B 1 244 ? -25.969 2.986 -25.609 1 25.8 244 THR B O 1
ATOM 3792 N N . ARG B 1 245 ? -24.859 3.209 -24.109 1 21.31 245 ARG B N 1
ATOM 3793 C CA . ARG B 1 245 ? -26.062 3.939 -23.734 1 21.31 245 ARG B CA 1
ATOM 3794 C C . ARG B 1 245 ? -25.953 5.406 -24.125 1 21.31 245 ARG B C 1
ATOM 3796 O O . ARG B 1 245 ? -25 6.09 -23.781 1 21.31 245 ARG B O 1
ATOM 3803 N N . LYS B 1 246 ? -26.672 5.746 -25.266 1 22.58 246 LYS B N 1
ATOM 3804 C CA . LYS B 1 246 ? -27.062 7.039 -25.828 1 22.58 246 LYS B CA 1
ATOM 3805 C C . LYS B 1 246 ? -27.719 7.922 -24.766 1 22.58 246 LYS B C 1
ATOM 3807 O O . LYS B 1 246 ? -28.688 7.516 -24.125 1 22.58 246 LYS B O 1
ATOM 3812 N N . PHE B 1 247 ? -26.938 8.531 -23.828 1 19.22 247 PHE B N 1
ATOM 3813 C CA . PHE B 1 247 ? -27.609 9.664 -23.188 1 19.22 247 PHE B CA 1
ATOM 3814 C C . PHE B 1 247 ? -28.25 10.57 -24.234 1 19.22 247 PHE B C 1
ATOM 3816 O O . PHE B 1 247 ? -27.562 11.07 -25.141 1 19.22 247 PHE B O 1
ATOM 3823 N N . ASN B 1 248 ? -29.422 10.258 -24.641 1 20.58 248 ASN B N 1
ATOM 3824 C CA . ASN B 1 248 ? -30.266 11.336 -25.156 1 20.58 248 ASN B CA 1
ATOM 3825 C C . ASN B 1 248 ? -30.375 12.484 -24.156 1 20.58 248 ASN B C 1
ATOM 3827 O O . ASN B 1 248 ? -30.453 12.242 -22.953 1 20.58 248 ASN B O 1
#

Solvent-accessible surface area (backbone atoms only — not comparable to full-atom values): 28211 Å² total; per-residue (Å²): 123,82,71,74,72,72,67,52,45,40,86,69,26,54,27,79,42,54,25,82,87,43,74,31,40,39,34,19,23,40,28,39,39,88,88,77,60,50,75,48,60,34,36,39,40,28,26,76,81,52,64,62,33,62,62,31,42,32,32,77,42,63,38,46,61,56,28,38,65,61,34,29,37,62,52,59,62,38,58,51,51,53,50,49,55,52,45,23,66,75,62,47,44,16,36,37,37,41,34,87,32,27,57,44,40,66,28,62,29,52,37,32,35,29,50,33,45,27,74,75,73,40,53,71,70,56,18,24,52,75,70,73,42,79,86,65,65,67,81,61,65,57,57,48,48,52,36,56,73,44,39,42,64,28,24,23,37,44,50,86,50,66,66,57,53,51,55,43,41,73,65,67,47,47,71,80,44,73,36,81,73,86,70,88,80,48,85,59,19,42,59,40,47,48,52,47,42,67,67,49,50,75,72,68,57,86,77,56,70,54,68,46,100,80,73,55,82,71,93,77,67,80,81,68,68,79,83,79,76,85,80,79,86,71,84,81,75,83,80,74,80,77,75,74,73,77,80,123,122,83,73,76,72,73,68,51,47,41,84,67,26,54,26,80,43,54,26,82,88,45,73,31,42,40,33,21,22,41,27,40,38,88,88,78,61,51,75,48,59,34,34,40,40,29,27,75,79,52,64,63,33,62,61,32,42,32,32,78,42,64,38,46,61,56,30,38,64,61,33,30,3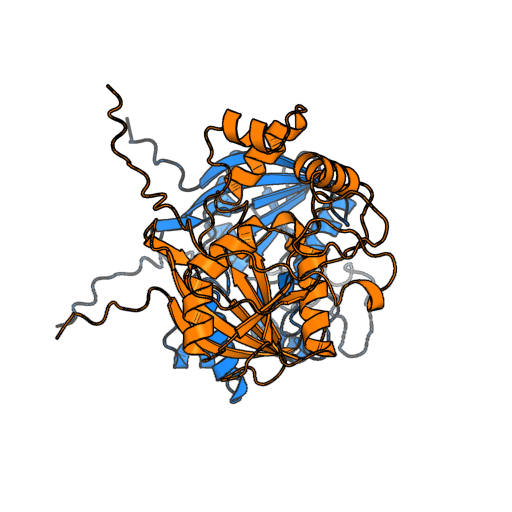6,64,52,59,62,40,59,50,51,53,49,50,55,51,46,22,65,76,64,47,44,16,37,38,37,39,36,88,32,26,58,45,40,65,30,63,28,52,41,32,34,28,51,33,46,28,74,74,74,40,53,72,70,56,19,24,53,74,70,72,44,79,87,64,66,66,82,60,65,56,57,48,48,51,36,57,73,43,38,42,64,26,23,23,36,46,50,86,51,67,66,56,51,51,56,43,41,72,65,66,48,46,70,78,42,74,36,81,72,86,70,87,80,48,83,58,20,40,57,40,47,43,47,46,29,61,72,46,33,82,72,59,70,70,67,95,42,52,61,46,97,78,70,48,57,36,97,52,79,84,67,57,75,72,65,75,71,85,78,78,82,72,82,80,73,82,80,70,78,75,73,73,74,74,81,122

Nearest PDB structures (foldseek):
  2bz1-assembly1_A-2  TM=9.331E-01  e=1.594E-21  Escherichia coli
  2bz0-assembly1_A  TM=9.356E-01  e=1.228E-19  Escherichia coli
  4rl4-assembly1_A  TM=8.996E-01  e=1.480E-17  Helicobacter pylori 26695
  4rl4-assembly1_B  TM=8.844E-01  e=9.440E-17  Helicobacter pylori 26695
  4i14-assembly1_B  TM=8.576E-01  e=1.290E-13  Mycobacterium tuberculosis H37Ra

Secondary structure (DSSP, 8-state):
-------SEEEEEEEEEEETTEEEEEEEEEEE-TTT--EE--EEEEES--TT-SSEEEEEEE--HHHHTT-BSS--HHHHHHHHHHHHHHH-SEEEEEE--TTTTT-HHHHHHHHHHHTTT--HHHHHHHHT--S-----HHHHHHHHHHT---EEEE-S-HHHHHHHHHTT--EEEEE----PPPTTHHHHHHHHHHHHTTS--TT-----TT------STTS-S----------------------/-------SEEEEEEEEEEETTEEEEEEEEEEE-TTT--EE--EEEEES--TT-SSEEEEEEE--HHHHTT-BSS--HHHHHHHHHHHHHHH-SEEEEEE--TTTTT-HHHHHHHHHHHTTT--HHHHHHHHT--S-----HHHHHHHHHHT---EEEE-S-HHHHHHHHHTT--EEEEE----PPPHHHHHHHHHHHHHSTTT--SSS-EE-TTS-EESSGGGTTS----------------------

Foldseek 3Di:
DPPPPPQQKAWDDWDWDQDPLGIWIKTWMWGQDPPPRDIDIKIKTWDDQQFQEEAAAEEEAEDECCCCPVNDQQACSNVLVVVSVNCCNVPDGHMYIYHDQYQLNQDDVVNVQLVVQCVVVDDSCVSCVVVVHDNHDDACSNVVVVCVVSNYQAYAYEDLDVVVVLRVVVSPHHHPHYDYRDDDRDPNNCVVVVVVCVVSVVVPDDPPQDCPVVRDGDDDCVVVPDDPDDPDPPPPDDPPPPPPPPPD/DPPPPPQQKAWDDWDWDQDPLGIWIKTWMWGQDPPPRDIDIKIKTWDDQQFQEEAAAEEEAEDECCCCPVNDQQACRNVLVVVSVNCCNVPDGHIYIYHDQYQLNQDDVVNVQLVVQCVVVDDSCVSCVVVVHDNHDDACSNVVVVCVVSNYQAYAYEDPDVVVVLRVVVSVHHHPHYDYRDDDRDPNNCVVVVVCCVVVVQQPPDDPFPQAPVSHGDPDPVVNPPPNPDPDPPDPDDPPPPPPPPPD

Organism: Ostreococcus tauri (NCBI:txid70448)